Protein AF-0000000080310768 (afdb_homodimer)

Solvent-accessible surface area (backbone atoms only — not comparable to full-atom values): 22184 Å² total; per-residue (Å²): 121,73,34,35,31,30,37,60,48,69,46,91,65,67,41,72,59,70,57,50,34,38,58,39,39,21,48,32,41,64,56,68,51,76,69,44,77,47,68,39,46,81,70,49,26,74,32,69,78,40,30,72,53,21,59,79,42,64,62,22,33,41,34,46,76,93,38,66,37,29,44,45,69,32,48,39,49,53,52,32,74,76,36,76,70,31,47,57,84,53,66,63,57,27,53,43,32,49,19,36,34,42,38,24,50,61,59,54,29,51,42,47,53,50,40,52,44,44,60,73,74,26,58,88,41,93,43,29,79,71,45,49,61,58,39,49,48,52,36,49,51,49,50,52,33,49,42,63,65,34,56,88,50,84,36,81,74,67,66,76,28,48,16,46,55,45,33,36,57,47,57,57,68,33,63,86,73,51,61,45,69,79,36,60,63,50,41,50,41,37,50,56,50,55,64,35,65,30,38,44,52,22,43,50,56,53,30,59,57,43,72,104,123,72,33,35,31,31,37,60,49,67,45,92,68,67,41,72,59,71,56,50,33,38,58,40,38,21,49,32,40,64,58,68,50,76,69,46,75,47,68,38,46,80,71,48,27,74,32,69,77,40,30,74,53,20,59,79,41,62,63,21,34,40,35,46,76,94,40,66,37,29,45,45,68,33,47,38,49,53,50,32,73,74,36,77,72,32,48,55,86,54,66,63,57,27,52,44,33,48,20,36,35,41,37,23,51,61,58,55,28,51,41,47,53,51,39,51,44,44,61,72,74,28,57,87,41,93,43,30,78,70,46,48,59,57,38,48,48,51,35,50,52,49,50,52,33,50,41,63,65,34,54,87,49,84,35,82,74,68,66,75,28,47,15,44,54,43,34,36,58,48,57,55,68,34,60,87,73,50,62,45,68,80,36,59,62,51,42,50,42,37,49,56,51,56,63,34,66,30,35,45,52,23,43,50,57,52,30,59,56,42,72,104

Radius of gyration: 20.52 Å; Cα contacts (8 Å, |Δi|>4): 661; chains: 2; bounding box: 50×55×53 Å

InterPro domains:
  IPR004045 Glutathione S-transferase, N-terminal [PF02798] (20-81)
  IPR004045 Glutathione S-transferase, N-terminal [PS50404] (8-87)
  IPR010987 Glutathione S-transferase, C-terminal-like [PS50405] (90-212)
  IPR036249 Thioredoxin-like superfamily [SSF52833] (22-88)
  IPR036282 Glutathione S-transferase, C-terminal domain superfamily [SSF47616] (84-204)
  IPR040079 Glutathione transferase family [SFLDS00019] (20-196)

Secondary structure (DSSP, 8-state):
--EEEEEESS-TTSSSS-STHHHHHHHHHHTT--EEEEEE-TTGGGSHHHHTT-TTS-S-EEEETTEEEESHHHHHHHHHHHSTTSS-SSHHHHHHHHHHHHHIIIIIHHHHHHHHHHHHHSTTSTTHHHHHHHHHHHHHHHHHHHHHHHTT-SSSSSS--HHHHHHHHHHHTTGGGSGGGG-HHHHHHHHHHHHSHHHHHHHHHHHHHH--/--EEEEEESS-TTSSSS-STHHHHHHHHHHTT--EEEEEE-TTGGGSHHHHTT-TTS-S-EEEETTEEEESHHHHHHHHHHHSTTSS-SSHHHHHHHHHHHHHIIIIIHHHHHHHHHHHHHSTTSTTHHHHHHHHHHHHHHHHHHHHHHHTT-SSSSSS--HHHHHHHHHHHTTGGGSGGGG-HHHHHHHHHHHHSHHHHHHHHHHHHHH--

Structure (mmCIF, N/CA/C/O backbone):
data_AF-0000000080310768-model_v1
#
loop_
_entity.id
_entity.type
_entity.pdbx_description
1 polymer 'Glutathione S-transferase'
#
loop_
_atom_site.group_PDB
_atom_site.id
_atom_site.type_symbol
_atom_site.label_atom_id
_atom_site.label_alt_id
_atom_site.label_comp_id
_atom_site.label_asym_id
_atom_site.label_entity_id
_atom_site.label_seq_id
_atom_site.pdbx_PDB_ins_code
_atom_site.Cartn_x
_atom_site.Cartn_y
_atom_site.Cartn_z
_atom_site.occupancy
_atom_site.B_iso_or_equiv
_atom_site.auth_seq_id
_atom_site.auth_comp_id
_atom_site.auth_asym_id
_atom_site.auth_atom_id
_atom_site.pdbx_PDB_model_num
ATOM 1 N N . MET A 1 1 ? 7.996 -9.844 -27.219 1 84.38 1 MET A N 1
ATOM 2 C CA . MET A 1 1 ? 7.66 -8.43 -27.125 1 84.38 1 MET A CA 1
ATOM 3 C C . MET A 1 1 ? 8.43 -7.762 -25.984 1 84.38 1 MET A C 1
ATOM 5 O O . MET A 1 1 ? 8.688 -8.391 -24.953 1 84.38 1 MET A O 1
ATOM 9 N N . THR A 1 2 ? 8.914 -6.438 -26.203 1 94.56 2 THR A N 1
ATOM 10 C CA . THR A 1 2 ? 9.82 -5.77 -25.281 1 94.56 2 THR A CA 1
ATOM 11 C C . THR A 1 2 ? 9.047 -5.102 -24.156 1 94.56 2 THR A C 1
ATOM 13 O O . THR A 1 2 ? 7.992 -4.504 -24.391 1 94.56 2 THR A O 1
ATOM 16 N N . ILE A 1 3 ? 9.477 -5.27 -22.938 1 98.62 3 ILE A N 1
ATOM 17 C CA . ILE A 1 3 ? 8.922 -4.586 -21.781 1 98.62 3 ILE A CA 1
ATOM 18 C C . ILE A 1 3 ? 9.141 -3.082 -21.906 1 98.62 3 ILE A C 1
ATOM 20 O O . ILE A 1 3 ? 10.234 -2.635 -22.266 1 98.62 3 ILE A O 1
ATOM 24 N N . THR A 1 4 ? 8.07 -2.287 -21.672 1 98.88 4 THR A N 1
ATOM 25 C CA . THR A 1 4 ? 8.172 -0.832 -21.641 1 98.88 4 THR A CA 1
ATOM 26 C C . THR A 1 4 ? 7.668 -0.283 -20.312 1 98.88 4 THR A C 1
ATOM 28 O O . THR A 1 4 ? 6.59 -0.66 -19.844 1 98.88 4 THR A O 1
ATOM 31 N N . ILE A 1 5 ? 8.445 0.572 -19.688 1 98.88 5 ILE A N 1
ATOM 32 C CA . ILE A 1 5 ? 8.016 1.248 -18.469 1 98.88 5 ILE A CA 1
ATOM 33 C C . ILE A 1 5 ? 7.984 2.758 -18.703 1 98.88 5 ILE A C 1
ATOM 35 O O . ILE A 1 5 ? 8.656 3.268 -19.594 1 98.88 5 ILE A O 1
ATOM 39 N N . THR A 1 6 ? 7.164 3.459 -17.953 1 98.81 6 THR A N 1
ATOM 40 C CA . THR A 1 6 ? 7.16 4.914 -18.062 1 98.81 6 THR A CA 1
ATOM 41 C C . THR A 1 6 ? 8.016 5.543 -16.969 1 98.81 6 THR A C 1
ATOM 43 O O . THR A 1 6 ? 8.125 4.992 -15.867 1 98.81 6 THR A O 1
ATOM 46 N N . ALA A 1 7 ? 8.594 6.629 -17.234 1 98.31 7 ALA A N 1
ATOM 47 C CA . ALA A 1 7 ? 9.383 7.453 -16.328 1 98.31 7 ALA A CA 1
ATOM 48 C C . ALA A 1 7 ? 9.219 8.938 -16.641 1 98.31 7 ALA A C 1
ATOM 50 O O . ALA A 1 7 ? 8.742 9.297 -17.734 1 98.31 7 ALA A O 1
ATOM 51 N N . PHE A 1 8 ? 9.578 9.75 -15.734 1 97.69 8 PHE A N 1
ATOM 52 C CA . PHE A 1 8 ? 9.531 11.188 -15.961 1 97.69 8 PHE A CA 1
ATOM 53 C C . PHE A 1 8 ? 10.516 11.594 -17.047 1 97.69 8 PHE A C 1
ATOM 55 O O . PHE A 1 8 ? 11.656 11.117 -17.062 1 97.69 8 PHE A O 1
ATOM 62 N N . GLU A 1 9 ? 9.992 12.477 -17.891 1 96.06 9 GLU A N 1
ATOM 63 C CA . GLU A 1 9 ? 10.914 13.156 -18.781 1 96.06 9 GLU A CA 1
ATOM 64 C C . GLU A 1 9 ? 11.898 14.023 -18.016 1 96.06 9 GLU A C 1
ATOM 66 O O . GLU A 1 9 ? 13.086 14.086 -18.344 1 96.06 9 GLU A O 1
ATOM 71 N N . ARG A 1 10 ? 11.438 14.695 -17.078 1 93.56 10 ARG A N 1
ATOM 72 C CA . ARG A 1 10 ? 12.195 15.469 -16.094 1 93.56 10 ARG A CA 1
ATOM 73 C C . ARG A 1 10 ? 11.75 15.133 -14.672 1 93.56 10 ARG A C 1
ATOM 75 O O . ARG A 1 10 ? 10.703 15.602 -14.219 1 93.56 10 ARG A O 1
ATOM 82 N N . SER A 1 11 ? 12.586 14.461 -13.969 1 94.19 11 SER A N 1
ATOM 83 C CA . SER A 1 11 ? 12.211 13.992 -12.641 1 94.19 11 SER A CA 1
ATOM 84 C C . SER A 1 11 ? 12.188 15.141 -11.633 1 94.19 11 SER A C 1
ATOM 86 O O . SER A 1 11 ? 13.117 15.945 -11.578 1 94.19 11 SER A O 1
ATOM 88 N N . PRO A 1 12 ? 11.164 15.156 -10.844 1 90.56 12 PRO A N 1
ATOM 89 C CA . PRO A 1 12 ? 11.102 16.219 -9.836 1 90.56 12 PRO A CA 1
ATOM 90 C C . PRO A 1 12 ? 12.203 16.094 -8.781 1 90.56 12 PRO A C 1
ATOM 92 O O . PRO A 1 12 ? 12.484 17.047 -8.062 1 90.56 12 PRO A O 1
ATOM 95 N N . ASP A 1 13 ? 12.789 14.938 -8.633 1 90.69 13 ASP A N 1
ATOM 96 C CA . ASP A 1 13 ? 13.836 14.75 -7.633 1 90.69 13 ASP A CA 1
ATOM 97 C C . ASP A 1 13 ? 15.211 15.07 -8.211 1 90.69 13 ASP A C 1
ATOM 99 O O . ASP A 1 13 ? 16.234 14.898 -7.535 1 90.69 13 ASP A O 1
ATOM 103 N N . GLY A 1 14 ? 15.328 15.484 -9.477 1 90.31 14 GLY A N 1
ATOM 104 C CA . GLY A 1 14 ? 16.578 15.875 -10.109 1 90.31 14 GLY A CA 1
ATOM 105 C C . GLY A 1 14 ? 17.5 14.703 -10.398 1 90.31 14 GLY A C 1
ATOM 106 O O . GLY A 1 14 ? 18.719 14.859 -10.43 1 90.31 14 GLY A O 1
ATOM 107 N N . GLY A 1 15 ? 16.906 13.555 -10.492 1 91.5 15 GLY A N 1
ATOM 108 C CA . GLY A 1 15 ? 17.703 12.375 -10.828 1 91.5 15 GLY A CA 1
ATOM 109 C C . GLY A 1 15 ? 18.344 11.719 -9.617 1 91.5 15 GLY A C 1
ATOM 110 O O . GLY A 1 15 ? 19.375 11.07 -9.734 1 91.5 15 GLY A O 1
ATOM 111 N N . LYS A 1 16 ? 17.75 11.898 -8.5 1 93.25 16 LYS A N 1
ATOM 112 C CA . LYS A 1 16 ? 18.312 11.344 -7.27 1 93.25 16 LYS A CA 1
ATOM 113 C C . LYS A 1 16 ? 17.828 9.914 -7.043 1 93.25 16 LYS A C 1
ATOM 115 O O . LYS A 1 16 ? 18.125 9.312 -6.004 1 93.25 16 LYS A O 1
ATOM 120 N N . GLY A 1 17 ? 17.109 9.398 -7.996 1 94.12 17 GLY A N 1
ATOM 121 C CA . GLY A 1 17 ? 16.719 7.996 -7.965 1 94.12 17 GLY A CA 1
ATOM 122 C C . GLY A 1 17 ? 15.5 7.73 -7.102 1 94.12 17 GLY A C 1
ATOM 123 O O . GLY A 1 17 ? 15.258 6.594 -6.691 1 94.12 17 GLY A O 1
ATOM 124 N N . LEU A 1 18 ? 14.727 8.766 -6.793 1 95.5 18 LEU A N 1
ATOM 125 C CA . LEU A 1 18 ? 13.617 8.609 -5.859 1 95.5 18 LEU A CA 1
ATOM 126 C C . LEU A 1 18 ? 12.297 8.43 -6.605 1 95.5 18 LEU A C 1
ATOM 128 O O . LEU A 1 18 ? 11.281 8.078 -6.004 1 95.5 18 LEU A O 1
ATOM 132 N N . ALA A 1 19 ? 12.328 8.719 -7.945 1 96.56 19 ALA A N 1
ATOM 133 C CA . ALA A 1 19 ? 11.141 8.43 -8.734 1 96.56 19 ALA A CA 1
ATOM 134 C C . ALA A 1 19 ? 10.82 6.938 -8.719 1 96.56 19 ALA A C 1
ATOM 136 O O . ALA A 1 19 ? 11.727 6.102 -8.703 1 96.56 19 ALA A O 1
ATOM 137 N N . ARG A 1 20 ? 9.578 6.578 -8.781 1 97.75 20 ARG A N 1
ATOM 138 C CA . ARG A 1 20 ? 9.141 5.219 -8.469 1 97.75 20 ARG A CA 1
ATOM 139 C C . ARG A 1 20 ? 9.422 4.273 -9.633 1 97.75 20 ARG A C 1
ATOM 141 O O . ARG A 1 20 ? 9.352 3.053 -9.477 1 97.75 20 ARG A O 1
ATOM 148 N N . ASP A 1 21 ? 9.773 4.797 -10.797 1 98.25 21 ASP A N 1
ATOM 149 C CA . ASP A 1 21 ? 10.219 3.922 -11.875 1 98.25 21 ASP A CA 1
ATOM 150 C C . ASP A 1 21 ? 11.539 3.242 -11.523 1 98.25 21 ASP A C 1
ATOM 152 O O . ASP A 1 21 ? 11.867 2.186 -12.062 1 98.25 21 ASP A O 1
ATOM 156 N N . THR A 1 22 ? 12.328 3.865 -10.609 1 98.38 22 THR A N 1
ATOM 157 C CA . THR A 1 22 ? 13.625 3.307 -10.234 1 98.38 22 THR A CA 1
ATOM 158 C C . THR A 1 22 ? 13.453 1.943 -9.57 1 98.38 22 THR A C 1
ATOM 160 O O . THR A 1 22 ? 14.273 1.045 -9.766 1 98.38 22 THR A O 1
ATOM 163 N N . ARG A 1 23 ? 12.391 1.755 -8.781 1 98.5 23 ARG A N 1
ATOM 164 C CA . ARG A 1 23 ? 12.102 0.472 -8.148 1 98.5 23 ARG A CA 1
ATOM 165 C C . ARG A 1 23 ? 11.836 -0.608 -9.188 1 98.5 23 ARG A C 1
ATOM 167 O O . ARG A 1 23 ? 12.242 -1.758 -9.016 1 98.5 23 ARG A O 1
ATOM 174 N N . VAL A 1 24 ? 11.117 -0.218 -10.234 1 98.88 24 VAL A N 1
ATOM 175 C CA . VAL A 1 24 ? 10.766 -1.155 -11.297 1 98.88 24 VAL A CA 1
ATOM 176 C C . VAL A 1 24 ? 12.008 -1.489 -12.117 1 98.88 24 VAL A C 1
ATOM 178 O O . VAL A 1 24 ? 12.258 -2.654 -12.445 1 98.88 24 VAL A O 1
ATOM 181 N N . ARG A 1 25 ? 12.852 -0.453 -12.398 1 98.81 25 ARG A N 1
ATOM 182 C CA . ARG A 1 25 ? 14.125 -0.69 -13.062 1 98.81 25 ARG A CA 1
ATOM 183 C C . ARG A 1 25 ? 14.992 -1.661 -12.266 1 98.81 25 ARG A C 1
ATOM 185 O O . ARG A 1 25 ? 15.57 -2.59 -12.828 1 98.81 25 ARG A O 1
ATOM 192 N N . TRP A 1 26 ? 15.047 -1.405 -10.984 1 98.94 26 TRP A N 1
ATOM 193 C CA . TRP A 1 26 ? 15.844 -2.246 -10.102 1 98.94 26 TRP A CA 1
ATOM 194 C C . TRP A 1 26 ? 15.406 -3.703 -10.188 1 98.94 26 TRP A C 1
ATOM 196 O O . TRP A 1 26 ? 16.234 -4.602 -10.352 1 98.94 26 TRP A O 1
ATOM 206 N N . ALA A 1 27 ? 14.078 -3.979 -10.133 1 98.94 27 ALA A N 1
ATOM 207 C CA . ALA A 1 27 ? 13.547 -5.336 -10.242 1 98.94 27 ALA A CA 1
ATOM 208 C C . ALA A 1 27 ? 13.922 -5.965 -11.586 1 98.94 27 ALA A C 1
ATOM 210 O O . ALA A 1 27 ? 14.344 -7.125 -11.633 1 98.94 27 ALA A O 1
ATOM 211 N N . LEU A 1 28 ? 13.773 -5.18 -12.648 1 98.94 28 LEU A N 1
ATOM 212 C CA . LEU A 1 28 ? 14.094 -5.68 -13.984 1 98.94 28 LEU A CA 1
ATOM 213 C C . LEU A 1 28 ? 15.578 -6.016 -14.094 1 98.94 28 LEU A C 1
ATOM 215 O O . LEU A 1 28 ? 15.945 -7.031 -14.695 1 98.94 28 LEU A O 1
ATOM 219 N N . GLU A 1 29 ? 16.422 -5.168 -13.5 1 98.88 29 GLU A N 1
ATOM 220 C CA . GLU A 1 29 ? 17.859 -5.406 -13.508 1 98.88 29 GLU A CA 1
ATOM 221 C C . GLU A 1 29 ? 18.219 -6.648 -12.695 1 98.88 29 GLU A C 1
ATOM 223 O O . GLU A 1 29 ? 19.125 -7.398 -13.07 1 98.88 29 GLU A O 1
ATOM 228 N N . GLU A 1 30 ? 17.562 -6.852 -11.57 1 98.88 30 GLU A N 1
ATOM 229 C C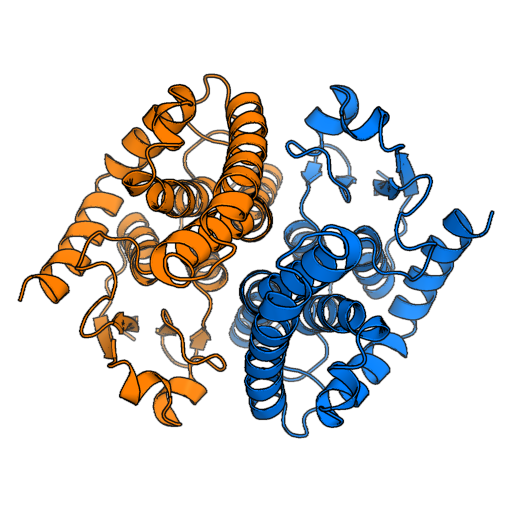A . GLU A 1 30 ? 17.812 -8.031 -10.75 1 98.88 30 GLU A CA 1
ATOM 230 C C . GLU A 1 30 ? 17.578 -9.312 -11.531 1 98.88 30 GLU A C 1
ATOM 23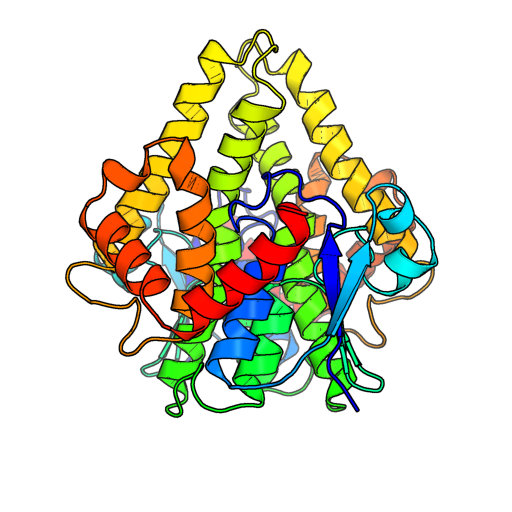2 O O . GLU A 1 30 ? 18.297 -10.305 -11.352 1 98.88 30 GLU A O 1
ATOM 237 N N . VAL A 1 31 ? 16.562 -9.281 -12.391 1 98.56 31 VAL A N 1
ATOM 238 C CA . VAL A 1 31 ? 16.203 -10.508 -13.094 1 98.56 31 VAL A CA 1
ATOM 239 C C . VAL A 1 31 ? 16.734 -10.461 -14.523 1 98.56 31 VAL A C 1
ATOM 241 O O . VAL A 1 31 ? 16.406 -11.32 -15.344 1 98.56 31 VAL A O 1
ATOM 244 N N . GLN A 1 32 ? 17.453 -9.477 -14.922 1 98.06 32 GLN A N 1
ATOM 245 C CA . GLN A 1 32 ? 18.188 -9.328 -16.172 1 98.06 32 GLN A CA 1
ATOM 246 C C . GLN A 1 32 ? 17.234 -9.305 -17.359 1 98.06 32 GLN A C 1
ATOM 248 O O . GLN A 1 32 ? 17.469 -9.992 -18.359 1 98.06 32 GLN A O 1
ATOM 253 N N . LEU A 1 33 ? 16.234 -8.562 -17.266 1 98.19 33 LEU A N 1
ATOM 254 C CA . LEU A 1 33 ? 15.297 -8.367 -18.375 1 98.19 33 LEU A CA 1
ATOM 255 C C . LEU A 1 33 ? 15.508 -7.008 -19.016 1 98.19 33 LEU A C 1
ATOM 257 O O . LEU A 1 33 ? 15.555 -5.984 -18.328 1 98.19 33 LEU A O 1
ATOM 261 N N . PRO A 1 34 ? 15.68 -7.031 -20.328 1 98.06 34 PRO A N 1
ATOM 262 C CA . PRO A 1 34 ? 15.758 -5.742 -21.016 1 98.06 34 PRO A CA 1
ATOM 263 C C . PRO A 1 34 ? 14.43 -5 -21.031 1 98.06 34 PRO A C 1
ATOM 265 O O . PRO A 1 34 ? 13.367 -5.625 -20.938 1 98.06 34 PRO A O 1
ATOM 268 N N . TYR A 1 35 ? 14.523 -3.709 -21.078 1 98.69 35 TYR A N 1
ATOM 269 C CA . TYR A 1 35 ? 13.328 -2.879 -21.109 1 98.69 35 TYR A CA 1
ATOM 270 C C . TYR A 1 35 ? 13.594 -1.559 -21.828 1 98.69 35 TYR A C 1
ATOM 272 O O . TYR A 1 35 ? 14.734 -1.116 -21.922 1 98.69 35 TYR A O 1
ATOM 280 N N . GLU A 1 36 ? 12.523 -1.026 -22.297 1 98.31 36 GLU A N 1
ATOM 281 C CA . GLU A 1 36 ? 12.516 0.323 -22.859 1 98.31 36 GLU A CA 1
ATOM 282 C C . GLU A 1 36 ? 11.805 1.301 -21.922 1 98.31 36 GLU A C 1
ATOM 284 O O . GLU A 1 36 ? 11 0.891 -21.094 1 98.31 36 GLU A O 1
ATOM 289 N N . VAL A 1 37 ? 12.156 2.572 -22.141 1 98.44 37 VAL A N 1
ATOM 290 C CA . VAL A 1 37 ? 11.578 3.605 -21.281 1 98.44 37 VAL A CA 1
ATOM 291 C C . VAL A 1 37 ? 10.812 4.613 -22.125 1 98.44 37 VAL A C 1
ATOM 293 O O . VAL A 1 37 ? 11.344 5.156 -23.094 1 98.44 37 VAL A O 1
ATOM 296 N N . ARG A 1 38 ? 9.594 4.742 -21.891 1 98.5 38 ARG A N 1
ATOM 297 C CA . ARG A 1 38 ? 8.781 5.828 -22.422 1 98.5 38 ARG A CA 1
ATOM 298 C C . ARG A 1 38 ? 8.773 7.023 -21.469 1 98.5 38 ARG A C 1
ATOM 300 O O . ARG A 1 38 ? 8.227 6.941 -20.375 1 98.5 38 ARG A O 1
ATOM 307 N N . LEU A 1 39 ? 9.352 8.094 -21.844 1 98.19 39 LEU A N 1
ATOM 308 C CA . LEU A 1 39 ? 9.398 9.297 -21.031 1 98.19 39 LEU A CA 1
ATOM 309 C C . LEU A 1 39 ? 8.109 10.094 -21.156 1 98.19 39 LEU A C 1
ATOM 311 O O . LEU A 1 39 ? 7.574 10.25 -22.266 1 98.19 39 LEU A O 1
ATOM 315 N N . VAL A 1 40 ? 7.594 10.531 -20.016 1 98.31 40 VAL A N 1
ATOM 316 C CA . VAL A 1 40 ? 6.355 11.305 -20.031 1 98.31 40 VAL A CA 1
ATOM 317 C C . VAL A 1 40 ? 6.559 12.617 -19.281 1 98.31 40 VAL A C 1
ATOM 319 O O . VAL A 1 40 ? 7.227 12.648 -18.234 1 98.31 40 VAL A O 1
ATOM 322 N N . SER A 1 41 ? 6.008 13.758 -19.844 1 97.62 41 SER A N 1
ATOM 323 C CA . SER A 1 41 ? 5.992 15.047 -19.141 1 97.62 41 SER A CA 1
ATOM 324 C C . SER A 1 41 ? 4.844 15.117 -18.141 1 97.62 41 SER A C 1
ATOM 326 O O . SER A 1 41 ? 3.924 14.297 -18.188 1 97.62 41 SER A O 1
ATOM 328 N N . PHE A 1 42 ? 4.957 16.078 -17.281 1 96.44 42 PHE A N 1
ATOM 329 C CA . PHE A 1 42 ? 3.869 16.297 -16.344 1 96.44 42 PHE A CA 1
ATOM 330 C C . PHE A 1 42 ? 2.557 16.547 -17.062 1 96.44 42 PHE A C 1
ATOM 332 O O . PHE A 1 42 ? 1.499 16.094 -16.641 1 96.44 42 PHE A O 1
ATOM 339 N N . ALA A 1 43 ? 2.613 17.266 -18.172 1 97.44 43 ALA A N 1
ATOM 340 C CA . ALA A 1 43 ? 1.428 17.547 -18.984 1 97.44 43 ALA A CA 1
ATOM 341 C C . ALA A 1 43 ? 0.881 16.25 -19.609 1 97.44 43 ALA A C 1
ATOM 343 O O . ALA A 1 43 ? -0.326 16.016 -19.562 1 97.44 43 ALA A O 1
ATOM 344 N N . ALA A 1 44 ? 1.733 15.43 -20.109 1 97.88 44 ALA A N 1
ATOM 345 C CA . ALA A 1 44 ? 1.343 14.195 -20.781 1 97.88 44 ALA A CA 1
ATOM 346 C C . ALA A 1 44 ? 0.707 13.211 -19.797 1 97.88 44 ALA A C 1
ATOM 348 O O . ALA A 1 44 ? -0.17 12.43 -20.172 1 97.88 44 ALA A O 1
ATOM 349 N N . MET A 1 45 ? 1.068 13.344 -18.578 1 97.31 45 MET A N 1
ATOM 350 C CA . MET A 1 45 ? 0.573 12.43 -17.547 1 97.31 45 MET A CA 1
ATOM 351 C C . MET A 1 45 ? -0.909 12.672 -17.281 1 97.31 45 MET A C 1
ATOM 353 O O . MET A 1 45 ? -1.596 11.797 -16.75 1 97.31 45 MET A O 1
ATOM 357 N N . LYS A 1 46 ? -1.357 13.797 -17.672 1 97.12 46 LYS A N 1
ATOM 358 C CA . LYS A 1 46 ? -2.75 14.156 -17.422 1 97.12 46 LYS A CA 1
ATOM 359 C C . LYS A 1 46 ? -3.617 13.867 -18.641 1 97.12 46 LYS A C 1
ATOM 361 O O . LYS A 1 46 ? -4.84 14.023 -18.594 1 97.12 46 LYS A O 1
ATOM 366 N N . GLU A 1 47 ? -3.002 13.461 -19.734 1 98.06 47 GLU A N 1
ATOM 367 C CA . GLU A 1 47 ? -3.713 13.219 -20.984 1 98.06 47 GLU A CA 1
ATOM 368 C C . GLU A 1 47 ? -4.273 11.805 -21.047 1 98.06 47 GLU A C 1
ATOM 370 O O . GLU A 1 47 ? -3.787 10.906 -20.344 1 98.06 47 GLU A O 1
ATOM 375 N N . ALA A 1 48 ? -5.242 11.609 -21.922 1 97.69 48 ALA A N 1
ATOM 376 C CA . ALA A 1 48 ? -6.008 10.367 -22.016 1 97.69 48 ALA A CA 1
ATOM 377 C C . ALA A 1 48 ? -5.098 9.18 -22.297 1 97.69 48 ALA A C 1
ATOM 379 O O . ALA A 1 48 ? -5.305 8.086 -21.75 1 97.69 48 ALA A O 1
ATOM 380 N N . ALA A 1 49 ? -4.125 9.414 -23.094 1 97.94 49 ALA A N 1
ATOM 381 C CA . ALA A 1 49 ? -3.252 8.312 -23.5 1 97.94 49 ALA A CA 1
ATOM 382 C C . ALA A 1 49 ? -2.529 7.723 -22.297 1 97.94 49 ALA A C 1
ATOM 384 O O . ALA A 1 49 ? -2.428 6.5 -22.156 1 97.94 49 ALA A O 1
ATOM 385 N N . HIS A 1 50 ? -2.002 8.617 -21.391 1 98.56 50 HIS A N 1
ATOM 386 C CA . HIS A 1 50 ? -1.307 8.117 -20.203 1 98.56 50 HIS A CA 1
ATOM 387 C C . HIS A 1 50 ? -2.293 7.629 -19.156 1 98.56 50 HIS A C 1
ATOM 389 O O . HIS A 1 50 ? -2.049 6.613 -18.5 1 98.56 50 HIS A O 1
ATOM 395 N N . LEU A 1 51 ? -3.424 8.305 -19.047 1 98.25 51 LEU A N 1
ATOM 396 C CA . LEU A 1 51 ? -4.43 7.945 -18.062 1 98.25 51 LEU A CA 1
ATOM 397 C C . LEU A 1 51 ? -5.027 6.578 -18.359 1 98.25 51 LEU A C 1
ATOM 399 O O . LEU A 1 51 ? -5.488 5.879 -17.469 1 98.25 51 LEU A O 1
ATOM 403 N N . ALA A 1 52 ? -4.949 6.133 -19.609 1 97.44 52 ALA A N 1
ATOM 404 C CA . ALA A 1 52 ? -5.41 4.801 -19.984 1 97.44 52 ALA A CA 1
ATOM 405 C C . ALA A 1 52 ? -4.492 3.719 -19.422 1 97.44 52 ALA A C 1
ATOM 407 O O . ALA A 1 52 ? -4.926 2.592 -19.188 1 97.44 52 ALA A O 1
ATOM 408 N N . ARG A 1 53 ? -3.225 4.023 -19.188 1 98.06 53 ARG A N 1
ATOM 409 C CA . ARG A 1 53 ? -2.246 3.086 -18.641 1 98.06 53 ARG A CA 1
ATOM 410 C C . ARG A 1 53 ? -2.164 3.193 -17.125 1 98.06 53 ARG A C 1
ATOM 412 O O . ARG A 1 53 ? -2.008 2.184 -16.438 1 98.06 53 ARG A O 1
ATOM 419 N N . HIS A 1 54 ? -2.297 4.449 -16.641 1 98.62 54 HIS A N 1
ATOM 420 C CA . HIS A 1 54 ? -2.244 4.762 -15.219 1 98.62 54 HIS A CA 1
ATOM 421 C C . HIS A 1 54 ? -3.396 5.676 -14.812 1 98.62 54 HIS A C 1
ATOM 423 O O . HIS A 1 54 ? -3.279 6.898 -14.891 1 98.62 54 HIS A O 1
ATOM 429 N N . PRO A 1 55 ? -4.398 5.125 -14.266 1 98.5 55 PRO A N 1
ATOM 430 C CA . PRO A 1 55 ? -5.633 5.879 -14.047 1 98.5 55 PRO A CA 1
ATOM 431 C C . PRO A 1 55 ? -5.438 7.066 -13.102 1 98.5 55 PRO A C 1
ATOM 433 O O . PRO A 1 55 ? -6.273 7.973 -13.07 1 98.5 55 PRO A O 1
ATOM 436 N N . PHE A 1 56 ? -4.34 7.129 -12.375 1 98.69 56 PHE A N 1
ATOM 437 C CA . PHE A 1 56 ? -4.117 8.203 -11.406 1 98.69 56 PHE A CA 1
ATOM 438 C C . PHE A 1 56 ? -3.062 9.18 -11.914 1 98.69 56 PHE A C 1
ATOM 440 O O . PHE A 1 56 ? -2.578 10.023 -11.164 1 98.69 56 PHE A O 1
ATOM 447 N N . GLY A 1 57 ? -2.645 9.023 -13.203 1 98.38 57 GLY A N 1
ATOM 448 C CA . GLY A 1 57 ? -1.74 9.969 -13.844 1 98.38 57 GLY A CA 1
ATOM 449 C C . GLY A 1 57 ? -0.357 9.984 -13.219 1 98.38 57 GLY A C 1
ATOM 450 O O . GLY A 1 57 ? 0.255 11.047 -13.078 1 98.38 57 GLY A O 1
ATOM 451 N N . GLN A 1 58 ? 0.091 8.805 -12.836 1 98.19 58 GLN A N 1
ATOM 452 C CA . GLN A 1 58 ? 1.409 8.68 -12.219 1 98.19 58 GLN A CA 1
ATOM 453 C C . GLN A 1 58 ? 2.32 7.773 -13.047 1 98.19 58 GLN A C 1
ATOM 455 O O . GLN A 1 58 ? 1.975 7.395 -14.172 1 98.19 58 GLN A O 1
ATOM 460 N N . ILE A 1 59 ? 3.494 7.676 -12.734 1 98.38 59 ILE A N 1
ATOM 461 C CA . ILE A 1 59 ? 4.434 6.66 -13.188 1 98.38 59 ILE A CA 1
ATOM 462 C C . ILE A 1 59 ? 4.875 5.793 -12.016 1 98.38 59 ILE A C 1
ATOM 464 O O . ILE A 1 59 ? 4.746 6.195 -10.852 1 98.38 59 ILE A O 1
ATOM 468 N N . PRO A 1 60 ? 5.32 4.551 -12.227 1 98.69 60 PRO A N 1
ATOM 469 C CA . PRO A 1 60 ? 5.582 3.883 -13.5 1 98.69 60 PRO A CA 1
ATOM 470 C C . PRO A 1 60 ? 4.363 3.127 -14.031 1 98.69 60 PRO A C 1
ATOM 472 O O . PRO A 1 60 ? 3.41 2.885 -13.289 1 98.69 60 PRO A O 1
ATOM 475 N N . THR A 1 61 ? 4.305 2.924 -15.266 1 98.88 61 THR A N 1
ATOM 476 C CA . THR A 1 61 ? 3.51 1.876 -15.898 1 98.88 61 THR A CA 1
ATOM 477 C C . THR A 1 61 ? 4.406 0.773 -16.453 1 98.88 61 THR A C 1
ATOM 479 O O . THR A 1 61 ? 5.621 0.952 -16.562 1 98.88 61 THR A O 1
ATOM 482 N N . TYR A 1 62 ? 3.906 -0.351 -16.688 1 98.94 62 TYR A N 1
ATOM 483 C CA . TYR A 1 62 ? 4.559 -1.526 -17.266 1 98.94 62 TYR A CA 1
ATOM 484 C C . TYR A 1 62 ? 3.709 -2.143 -18.359 1 98.94 62 TYR A C 1
ATOM 486 O O . TYR A 1 62 ? 2.537 -2.461 -18.141 1 98.94 62 TYR A O 1
ATOM 494 N N . GLU A 1 63 ? 4.262 -2.26 -19.531 1 98.81 63 GLU A N 1
ATOM 495 C CA . GLU A 1 63 ? 3.6 -2.9 -20.656 1 98.81 63 GLU A CA 1
ATOM 496 C C . GLU A 1 63 ? 4.445 -4.043 -21.219 1 98.81 63 GLU A C 1
ATOM 498 O O . GLU A 1 63 ? 5.645 -3.877 -21.438 1 98.81 63 GLU A O 1
ATOM 503 N N . HIS A 1 64 ? 3.879 -5.133 -21.406 1 98.56 64 HIS A N 1
ATOM 504 C CA . HIS A 1 64 ? 4.461 -6.293 -22.078 1 98.56 64 HIS A CA 1
ATOM 505 C C . HIS A 1 64 ? 3.41 -7.062 -22.859 1 98.56 64 HIS A C 1
ATOM 507 O O . HIS A 1 64 ? 2.562 -7.742 -22.281 1 98.56 64 HIS A O 1
ATOM 513 N N . GLY A 1 65 ? 3.41 -6.977 -24.125 1 96.81 65 GLY A N 1
ATOM 514 C CA . GLY A 1 65 ? 2.314 -7.504 -24.922 1 96.81 65 GLY A CA 1
ATOM 515 C C . GLY A 1 65 ? 0.989 -6.824 -24.641 1 96.81 65 GLY A C 1
ATOM 516 O O . GLY A 1 65 ? 0.891 -5.594 -24.688 1 96.81 65 GLY A O 1
ATOM 517 N N . ASP A 1 66 ? 0.006 -7.637 -24.25 1 96.75 66 ASP A N 1
ATOM 518 C CA . ASP A 1 66 ? -1.33 -7.098 -24 1 96.75 66 ASP A CA 1
ATOM 519 C C . ASP A 1 66 ? -1.536 -6.785 -22.531 1 96.75 66 ASP A C 1
ATOM 521 O O . ASP A 1 66 ? -2.646 -6.457 -22.109 1 96.75 66 ASP A O 1
ATOM 525 N N . LEU A 1 67 ? -0.445 -6.883 -21.812 1 98.44 67 LEU A N 1
ATOM 526 C CA . LEU A 1 67 ? -0.552 -6.602 -20.391 1 98.44 67 LEU A CA 1
ATOM 527 C C . LEU A 1 67 ? -0.09 -5.184 -20.078 1 98.44 67 LEU A C 1
ATOM 529 O O . LEU A 1 67 ? 0.999 -4.777 -20.484 1 98.44 67 LEU A O 1
ATOM 533 N N . THR A 1 68 ? -0.9 -4.422 -19.438 1 98.75 68 THR A N 1
ATOM 534 C CA . THR A 1 68 ? -0.557 -3.111 -18.891 1 98.75 68 THR A CA 1
ATOM 535 C C . THR A 1 68 ? -0.82 -3.057 -17.391 1 98.75 68 THR A C 1
ATOM 537 O O . THR A 1 68 ? -1.908 -3.408 -16.938 1 98.75 68 THR A O 1
ATOM 540 N N . LEU A 1 69 ? 0.2 -2.75 -16.672 1 98.88 69 LEU A N 1
ATOM 541 C CA . LEU A 1 69 ? 0.094 -2.584 -15.219 1 98.88 69 LEU A CA 1
ATOM 542 C C . LEU A 1 69 ? 0.522 -1.183 -14.797 1 98.88 69 LEU A C 1
ATOM 544 O O . LEU A 1 69 ? 1.2 -0.484 -15.555 1 98.88 69 LEU A O 1
ATOM 548 N N . PHE A 1 70 ? 0.057 -0.852 -13.625 1 98.69 70 PHE A N 1
ATOM 549 C CA . PHE A 1 70 ? 0.516 0.33 -12.906 1 98.69 70 PHE A CA 1
ATOM 550 C C . PHE A 1 70 ? 0.741 0.012 -11.43 1 98.69 70 PHE A C 1
ATOM 552 O O . PHE A 1 70 ? 0.55 -1.127 -11 1 98.69 70 PHE A O 1
ATOM 559 N N . GLU A 1 71 ? 1.234 0.923 -10.672 1 98.62 71 GLU A N 1
ATOM 560 C CA . GLU A 1 71 ? 1.68 0.722 -9.297 1 98.62 71 GLU A CA 1
ATOM 561 C C . GLU A 1 71 ? 3.016 -0.013 -9.25 1 98.62 71 GLU A C 1
ATOM 563 O O . GLU A 1 71 ? 3.104 -1.18 -9.641 1 98.62 71 GLU A O 1
ATOM 568 N N . SER A 1 72 ? 4 0.633 -8.695 1 98.81 72 SER A N 1
ATOM 569 C CA . SER A 1 72 ? 5.34 0.053 -8.672 1 98.81 72 SER A CA 1
ATOM 570 C C . SER A 1 72 ? 5.363 -1.258 -7.895 1 98.81 72 SER A C 1
ATOM 572 O O . SER A 1 72 ? 6.031 -2.213 -8.297 1 98.81 72 SER A O 1
ATOM 574 N N . GLY A 1 73 ? 4.566 -1.358 -6.77 1 98.88 73 GLY A N 1
ATOM 575 C CA . GLY A 1 73 ? 4.516 -2.594 -6.008 1 98.88 73 GLY A CA 1
ATOM 576 C C . GLY A 1 73 ? 3.973 -3.766 -6.801 1 98.88 73 GLY A C 1
ATOM 577 O O . GLY A 1 73 ? 4.531 -4.863 -6.762 1 98.88 73 GLY A O 1
ATOM 578 N N . SER A 1 74 ? 2.873 -3.529 -7.555 1 98.88 74 SER A N 1
ATOM 579 C CA . SER A 1 74 ? 2.26 -4.566 -8.375 1 98.88 74 SER A CA 1
ATOM 580 C C . SER A 1 74 ? 3.191 -5.008 -9.5 1 98.88 74 SER A C 1
ATOM 582 O O . SER A 1 74 ? 3.307 -6.203 -9.781 1 98.88 74 SER A O 1
ATOM 584 N N . ILE A 1 75 ? 3.871 -4.078 -10.133 1 98.94 75 ILE A N 1
ATOM 585 C CA . ILE A 1 75 ? 4.781 -4.367 -11.234 1 98.94 75 ILE A CA 1
ATOM 586 C C . ILE A 1 75 ? 5.949 -5.211 -10.734 1 98.94 75 ILE A C 1
ATOM 588 O O . ILE A 1 75 ? 6.293 -6.23 -11.336 1 98.94 75 ILE A O 1
ATOM 592 N N . VAL A 1 76 ? 6.523 -4.816 -9.602 1 98.94 76 VAL A N 1
ATOM 593 C CA . VAL A 1 76 ? 7.648 -5.555 -9.031 1 98.94 76 VAL A CA 1
ATOM 594 C C . VAL A 1 76 ? 7.199 -6.965 -8.656 1 98.94 76 VAL A C 1
ATOM 596 O O . VAL A 1 76 ? 7.918 -7.938 -8.906 1 98.94 76 VAL A O 1
ATOM 599 N N . LEU A 1 77 ? 6.004 -7.086 -8.078 1 98.94 77 LEU A N 1
ATOM 600 C CA . LEU A 1 77 ? 5.496 -8.406 -7.727 1 98.94 77 LEU A CA 1
ATOM 601 C C . LEU A 1 77 ? 5.309 -9.266 -8.977 1 98.94 77 LEU A C 1
ATOM 603 O O . LEU A 1 77 ? 5.66 -10.445 -8.984 1 98.94 77 LEU A O 1
ATOM 607 N N . HIS A 1 78 ? 4.777 -8.672 -10.031 1 98.88 78 HIS A N 1
ATOM 608 C CA . HIS A 1 78 ? 4.574 -9.383 -11.289 1 98.88 78 HIS A CA 1
ATOM 609 C C . HIS A 1 78 ? 5.895 -9.914 -11.844 1 98.88 78 HIS A C 1
ATOM 611 O O . HIS A 1 78 ? 5.992 -11.086 -12.211 1 98.88 78 HIS A O 1
ATOM 617 N N . ILE A 1 79 ? 6.887 -9.094 -11.852 1 98.88 79 ILE A N 1
ATOM 618 C CA . ILE A 1 79 ? 8.211 -9.484 -12.32 1 98.88 79 ILE A CA 1
ATOM 619 C C . ILE A 1 79 ? 8.758 -10.617 -11.453 1 98.88 79 ILE A C 1
ATOM 621 O O . ILE A 1 79 ? 9.234 -11.633 -11.977 1 98.88 79 ILE A O 1
ATOM 625 N N . ALA A 1 80 ? 8.641 -10.477 -10.18 1 98.81 80 ALA A N 1
ATOM 626 C CA . ALA A 1 80 ? 9.188 -11.422 -9.219 1 98.81 80 ALA A CA 1
ATOM 627 C C . ALA A 1 80 ? 8.5 -12.781 -9.336 1 98.81 80 ALA A C 1
ATOM 629 O O . ALA A 1 80 ? 9.133 -13.82 -9.117 1 98.81 80 ALA A O 1
ATOM 630 N N . GLU A 1 81 ? 7.207 -12.75 -9.664 1 98 81 GLU A N 1
ATOM 631 C CA . GLU A 1 81 ? 6.445 -13.984 -9.766 1 98 81 GLU A CA 1
ATOM 632 C C . GLU A 1 81 ? 6.789 -14.742 -11.039 1 98 81 GLU A C 1
ATOM 634 O O . GLU A 1 81 ? 6.594 -15.961 -11.125 1 98 81 GLU A O 1
ATOM 639 N N . HIS A 1 82 ? 7.332 -14.102 -11.977 1 97.75 82 HIS A N 1
ATOM 640 C CA . HIS A 1 82 ? 7.508 -14.727 -13.281 1 97.75 82 HIS A CA 1
ATOM 641 C C . HIS A 1 82 ? 8.984 -14.953 -13.586 1 97.75 82 HIS A C 1
ATOM 643 O O . HIS A 1 82 ? 9.328 -15.539 -14.617 1 97.75 82 HIS A O 1
ATOM 649 N N . HIS A 1 83 ? 9.805 -14.5 -12.711 1 97.88 83 HIS A N 1
ATOM 650 C CA . HIS A 1 83 ? 11.242 -14.688 -12.867 1 97.88 83 HIS A CA 1
ATOM 651 C C . HIS A 1 83 ? 11.906 -15 -11.531 1 97.88 83 HIS A C 1
ATOM 653 O O . HIS A 1 83 ? 11.555 -14.406 -10.508 1 97.88 83 HIS A O 1
ATOM 659 N N . ALA A 1 84 ? 12.859 -15.898 -11.57 1 97.12 84 ALA A N 1
ATOM 660 C CA . ALA A 1 84 ? 13.547 -16.297 -10.344 1 97.12 84 ALA A CA 1
ATOM 661 C C . ALA A 1 84 ? 14.445 -15.18 -9.836 1 97.12 84 ALA A C 1
ATOM 663 O O . ALA A 1 84 ? 14.945 -14.367 -10.617 1 97.12 84 ALA A O 1
ATOM 664 N N . GLY A 1 85 ? 14.625 -15.164 -8.453 1 96.62 85 GLY A N 1
ATOM 665 C CA . GLY A 1 85 ? 15.633 -14.273 -7.895 1 96.62 85 GLY A CA 1
ATOM 666 C C . GLY A 1 85 ? 15.078 -13.312 -6.863 1 96.62 85 GLY A C 1
ATOM 667 O O . GLY A 1 85 ? 15.758 -12.961 -5.898 1 96.62 85 GLY A O 1
ATOM 668 N N . LEU A 1 86 ? 13.781 -12.953 -7.027 1 98.75 86 LEU A N 1
ATOM 669 C CA . LEU A 1 86 ? 13.258 -11.875 -6.191 1 98.75 86 LEU A CA 1
ATOM 670 C C . LEU A 1 86 ? 12.281 -12.422 -5.152 1 98.75 86 LEU A C 1
ATOM 672 O O . LEU A 1 86 ? 11.883 -11.703 -4.234 1 98.75 86 LEU A O 1
ATOM 676 N N . LEU A 1 87 ? 11.867 -13.625 -5.344 1 98.75 87 LEU A N 1
ATOM 677 C CA . LEU A 1 87 ? 11.047 -14.289 -4.336 1 98.75 87 LEU A CA 1
ATOM 678 C C . LEU A 1 87 ? 11.602 -15.672 -4 1 98.75 87 LEU A C 1
ATOM 680 O O . LEU A 1 87 ? 12.07 -16.391 -4.887 1 98.75 87 LEU A O 1
ATOM 684 N N . PRO A 1 88 ? 11.516 -16.016 -2.705 1 98.31 88 PRO A N 1
ATOM 685 C CA . PRO A 1 88 ? 11.93 -17.359 -2.334 1 98.31 88 PRO A CA 1
ATOM 686 C C . PRO A 1 88 ? 11.102 -18.453 -3.016 1 98.31 88 PRO A C 1
ATOM 688 O O . PRO A 1 88 ? 9.922 -18.219 -3.324 1 98.31 88 PRO A O 1
ATOM 691 N N . ALA A 1 89 ? 11.719 -19.625 -3.17 1 97.25 89 ALA A N 1
ATOM 692 C CA . ALA A 1 89 ? 11 -20.781 -3.713 1 97.25 89 ALA A CA 1
ATOM 693 C C . ALA A 1 89 ? 10.07 -21.375 -2.666 1 97.25 89 ALA A C 1
ATOM 695 O O . ALA A 1 89 ? 8.977 -21.859 -2.996 1 97.25 89 ALA A O 1
ATOM 696 N N . GLU A 1 90 ? 10.547 -21.391 -1.401 1 97.69 90 GLU A N 1
ATOM 697 C CA . GLU A 1 90 ? 9.758 -21.938 -0.305 1 97.69 90 GLU A CA 1
ATOM 698 C C . GLU A 1 90 ? 8.492 -21.109 -0.078 1 97.69 90 GLU A C 1
ATOM 700 O O . GLU A 1 90 ? 8.555 -19.906 0.102 1 97.69 90 GLU A O 1
ATOM 705 N N . PRO A 1 91 ? 7.309 -21.734 -0.073 1 97.56 91 PRO A N 1
ATOM 706 C CA . PRO A 1 91 ? 6.023 -21.047 -0.138 1 97.56 91 PRO A CA 1
ATOM 707 C C . PRO A 1 91 ? 5.812 -20.078 1.031 1 97.56 91 PRO A C 1
ATOM 709 O O . PRO A 1 91 ? 5.293 -18.984 0.844 1 97.56 91 PRO A O 1
ATOM 712 N N . HIS A 1 92 ? 6.145 -20.469 2.23 1 98 92 HIS A N 1
ATOM 713 C CA . HIS A 1 92 ? 5.926 -19.578 3.371 1 98 92 HIS A CA 1
ATOM 714 C C . HIS A 1 92 ? 6.863 -18.375 3.326 1 98 92 HIS A C 1
ATOM 716 O O . HIS A 1 92 ? 6.449 -17.25 3.613 1 98 92 HIS A O 1
ATOM 722 N N . ALA A 1 93 ? 8.109 -18.641 2.949 1 98.44 93 ALA A N 1
ATOM 723 C CA . ALA A 1 93 ? 9.07 -17.547 2.791 1 98.44 93 ALA A CA 1
ATOM 724 C C . ALA A 1 93 ? 8.625 -16.578 1.698 1 98.44 93 ALA A C 1
ATOM 726 O O . ALA A 1 93 ? 8.797 -15.359 1.825 1 98.44 93 ALA A O 1
ATOM 727 N N . ARG A 1 94 ? 8.078 -17.188 0.644 1 98.56 94 ARG A N 1
ATOM 728 C CA . ARG A 1 94 ? 7.551 -16.375 -0.455 1 98.56 94 ARG A CA 1
ATOM 729 C C . ARG A 1 94 ? 6.426 -15.469 0.023 1 98.56 94 ARG A C 1
ATOM 731 O O . ARG A 1 94 ? 6.426 -14.273 -0.27 1 98.56 94 ARG A O 1
ATOM 738 N N . ALA A 1 95 ? 5.496 -15.977 0.807 1 98.75 95 ALA A N 1
ATOM 739 C CA . ALA A 1 95 ? 4.379 -15.203 1.346 1 98.75 95 ALA A CA 1
ATOM 740 C C . ALA A 1 95 ? 4.871 -14.086 2.262 1 98.75 95 ALA A C 1
ATOM 742 O O . ALA A 1 95 ? 4.355 -12.969 2.219 1 98.75 95 ALA A O 1
ATOM 743 N N . ARG A 1 96 ? 5.871 -14.344 3.029 1 98.81 96 ARG A N 1
ATOM 744 C CA . ARG A 1 96 ? 6.406 -13.344 3.945 1 98.81 96 ARG A CA 1
ATOM 745 C C . ARG A 1 96 ? 7.133 -12.242 3.186 1 98.81 96 ARG A C 1
ATOM 747 O O . ARG A 1 96 ? 7.047 -11.062 3.553 1 98.81 96 ARG A O 1
ATOM 754 N N . ALA A 1 97 ? 7.836 -12.633 2.137 1 98.88 97 ALA A N 1
ATOM 755 C CA . ALA A 1 97 ? 8.484 -11.617 1.306 1 98.88 97 ALA A CA 1
ATOM 756 C C . ALA A 1 97 ? 7.449 -10.656 0.713 1 98.88 97 ALA A C 1
ATOM 758 O O . ALA A 1 97 ? 7.656 -9.445 0.701 1 98.88 97 ALA A O 1
ATOM 759 N N . ILE A 1 98 ? 6.375 -11.203 0.266 1 98.94 98 ILE A N 1
ATOM 760 C CA . ILE A 1 98 ? 5.301 -10.398 -0.304 1 98.94 98 ILE A CA 1
ATOM 761 C C . ILE A 1 98 ? 4.68 -9.523 0.781 1 98.94 98 ILE A C 1
ATOM 763 O O . ILE A 1 98 ? 4.344 -8.359 0.533 1 98.94 98 ILE A O 1
ATOM 767 N N . THR A 1 99 ? 4.605 -10.031 2.008 1 98.94 99 THR A N 1
ATOM 768 C CA . THR A 1 99 ? 4.113 -9.25 3.139 1 98.94 99 THR A CA 1
ATOM 769 C C . THR A 1 99 ? 4.984 -8.016 3.363 1 98.94 99 THR A C 1
ATOM 771 O O . THR A 1 99 ? 4.469 -6.926 3.605 1 98.94 99 THR A O 1
ATOM 774 N N . TRP A 1 100 ? 6.223 -8.164 3.217 1 98.94 100 TRP A N 1
ATOM 775 C CA . TRP A 1 100 ? 7.137 -7.051 3.438 1 98.94 100 TRP A CA 1
ATOM 776 C C . TRP A 1 100 ? 7.023 -6.02 2.316 1 98.94 100 TRP A C 1
ATOM 778 O O . TRP A 1 100 ? 7.27 -4.832 2.531 1 98.94 100 TRP A O 1
ATOM 788 N N . MET A 1 101 ? 6.633 -6.484 1.067 1 98.94 101 MET A N 1
ATOM 789 C CA . MET A 1 101 ? 6.328 -5.512 0.019 1 98.94 101 MET A CA 1
ATOM 790 C C . MET A 1 101 ? 5.168 -4.613 0.43 1 98.94 101 MET A C 1
ATOM 792 O O . MET A 1 101 ? 5.246 -3.391 0.287 1 98.94 101 MET A O 1
ATOM 796 N N . PHE A 1 102 ? 4.129 -5.215 0.975 1 98.94 102 PHE A N 1
ATOM 797 C CA . PHE A 1 102 ? 2.975 -4.449 1.428 1 98.94 102 PHE A CA 1
ATOM 798 C C . PHE A 1 102 ? 3.344 -3.559 2.607 1 98.94 102 PHE A C 1
ATOM 800 O O . PHE A 1 102 ? 2.898 -2.41 2.689 1 98.94 102 PHE A O 1
ATOM 807 N N . ALA A 1 103 ? 4.172 -4.039 3.518 1 98.94 103 ALA A N 1
ATOM 808 C CA . ALA A 1 103 ? 4.578 -3.258 4.684 1 98.94 103 ALA A CA 1
ATOM 809 C C . ALA A 1 103 ? 5.371 -2.021 4.266 1 98.94 103 ALA A C 1
ATOM 811 O O . ALA A 1 103 ? 5.199 -0.944 4.84 1 98.94 103 ALA A O 1
ATOM 812 N N . ALA A 1 104 ? 6.223 -2.213 3.273 1 98.94 104 ALA A N 1
ATOM 813 C CA . ALA A 1 104 ? 6.996 -1.084 2.762 1 98.94 104 ALA A CA 1
ATOM 814 C C . ALA A 1 104 ? 6.078 0.029 2.262 1 98.94 104 ALA A C 1
ATOM 816 O O . ALA A 1 104 ? 6.273 1.199 2.6 1 98.94 104 ALA A O 1
ATOM 817 N N . LEU A 1 105 ? 5.031 -0.369 1.584 1 98.75 105 LEU A N 1
ATOM 818 C CA . LEU A 1 105 ? 4.234 0.59 0.824 1 98.75 105 LEU A CA 1
ATOM 819 C C . LEU A 1 105 ? 3.076 1.121 1.661 1 98.75 105 LEU A C 1
ATOM 821 O O . LEU A 1 105 ? 2.666 2.273 1.501 1 98.75 105 LEU A O 1
ATOM 825 N N . SER A 1 106 ? 2.58 0.285 2.59 1 98.44 106 SER A N 1
ATOM 826 C CA . SER A 1 106 ? 1.326 0.638 3.246 1 98.44 106 SER A CA 1
ATOM 827 C C . SER A 1 106 ? 1.553 1.009 4.707 1 98.44 106 SER A C 1
ATOM 829 O O . SER A 1 106 ? 0.669 1.575 5.355 1 98.44 106 SER A O 1
ATOM 831 N N . THR A 1 107 ? 2.74 0.713 5.23 1 98.5 107 THR A N 1
ATOM 832 C CA . THR A 1 107 ? 3.014 1 6.633 1 98.5 107 THR A CA 1
ATOM 833 C C . THR A 1 107 ? 4.176 1.979 6.766 1 98.5 107 THR A C 1
ATOM 835 O O . THR A 1 107 ? 4.039 3.031 7.395 1 98.5 107 THR A O 1
ATOM 838 N N . VAL A 1 108 ? 5.262 1.75 6.109 1 98.88 108 VAL A N 1
ATOM 839 C CA . VAL A 1 108 ? 6.484 2.512 6.344 1 98.88 108 VAL A CA 1
ATOM 840 C C . VAL A 1 108 ? 6.516 3.738 5.434 1 98.88 108 VAL A C 1
ATOM 842 O O . VAL A 1 108 ? 6.926 4.82 5.855 1 98.88 108 VAL A O 1
ATOM 845 N N . GLU A 1 109 ? 5.996 3.639 4.234 1 98.69 109 GLU A N 1
ATOM 846 C CA . GLU A 1 109 ? 6.125 4.711 3.254 1 98.69 109 GLU A CA 1
ATOM 847 C C . GLU A 1 109 ? 5.195 5.875 3.584 1 98.69 109 GLU A C 1
ATOM 849 O O . GLU A 1 109 ? 5.574 7.039 3.436 1 98.69 109 GLU A O 1
ATOM 854 N N . PRO A 1 110 ? 3.984 5.652 4.059 1 98.19 110 PRO A N 1
ATOM 855 C CA . PRO A 1 110 ? 3.031 6.758 4.16 1 98.19 110 PRO A CA 1
ATOM 856 C C . PRO A 1 110 ? 3.541 7.895 5.043 1 98.19 110 PRO A C 1
ATOM 858 O O . PRO A 1 110 ? 3.549 9.055 4.621 1 98.19 110 PRO A O 1
ATOM 861 N N . PRO A 1 111 ? 4.094 7.656 6.27 1 97.94 111 PRO A N 1
ATOM 862 C CA . PRO A 1 111 ? 4.605 8.789 7.035 1 97.94 111 PRO A CA 1
ATOM 863 C C . PRO A 1 111 ? 5.816 9.453 6.375 1 97.94 111 PRO A C 1
ATOM 865 O O . PRO A 1 111 ? 6.043 10.648 6.551 1 97.94 111 PRO A O 1
ATOM 868 N N . ILE A 1 112 ? 6.547 8.711 5.609 1 98.44 112 ILE A N 1
ATOM 869 C CA . ILE A 1 112 ? 7.715 9.25 4.918 1 98.44 112 ILE A CA 1
ATOM 870 C C . ILE A 1 112 ? 7.262 10.195 3.807 1 98.44 112 ILE A C 1
ATOM 872 O O . ILE A 1 112 ? 7.816 11.281 3.643 1 98.44 112 ILE A O 1
ATOM 876 N N . VAL A 1 113 ? 6.273 9.805 3.053 1 97 113 VAL A N 1
ATOM 877 C CA . VAL A 1 113 ? 5.738 10.648 1.99 1 97 113 VAL A CA 1
ATOM 878 C C . VAL A 1 113 ? 5.09 11.891 2.598 1 97 113 VAL A C 1
ATOM 880 O O . VAL A 1 113 ? 5.195 12.984 2.043 1 97 113 VAL A O 1
ATOM 883 N N . GLU A 1 114 ? 4.41 11.703 3.75 1 95.88 114 GLU A N 1
ATOM 884 C CA . GLU A 1 114 ? 3.861 12.859 4.453 1 95.88 114 GLU A CA 1
ATOM 885 C C . GLU A 1 114 ? 4.957 13.852 4.82 1 95.88 114 GLU A C 1
ATOM 887 O O . GLU A 1 114 ? 4.773 15.062 4.68 1 95.88 114 GLU A O 1
ATOM 892 N N . LEU A 1 115 ? 6.074 13.375 5.27 1 96.88 115 LEU A N 1
ATOM 893 C CA . LEU A 1 115 ? 7.211 14.227 5.609 1 96.88 115 LEU A CA 1
ATOM 894 C C . LEU A 1 115 ? 7.715 14.969 4.379 1 96.88 115 LEU A C 1
ATOM 896 O O . LEU A 1 115 ? 7.949 16.188 4.434 1 96.88 115 LEU A O 1
ATOM 900 N N . VAL A 1 116 ? 7.82 14.242 3.301 1 94.88 116 VAL A N 1
ATOM 901 C CA . VAL A 1 116 ? 8.289 14.852 2.062 1 94.88 116 VAL A CA 1
ATOM 902 C C . VAL A 1 116 ? 7.316 15.938 1.613 1 94.88 116 VAL A C 1
ATOM 904 O O . VAL A 1 116 ? 7.73 17.031 1.233 1 94.88 116 VAL A O 1
ATOM 907 N N . THR A 1 117 ? 6.043 15.656 1.736 1 91.88 117 THR A N 1
ATOM 908 C CA . THR A 1 117 ? 5 16.609 1.377 1 91.88 117 THR A CA 1
ATOM 909 C C . THR A 1 117 ? 5.062 17.844 2.279 1 91.88 117 THR A C 1
ATOM 911 O O . THR A 1 117 ? 4.984 18.969 1.8 1 91.88 117 THR A O 1
ATOM 914 N N . ALA A 1 118 ? 5.211 17.625 3.58 1 93.06 118 ALA A N 1
ATOM 915 C CA . ALA A 1 118 ? 5.289 18.719 4.547 1 93.06 118 ALA A CA 1
ATOM 916 C C . ALA A 1 118 ? 6.492 19.625 4.262 1 93.06 118 ALA A C 1
ATOM 918 O O . ALA A 1 118 ? 6.387 20.844 4.336 1 93.06 118 ALA A O 1
ATOM 919 N N . ARG A 1 119 ? 7.555 19.047 3.836 1 92.44 119 ARG A N 1
ATOM 920 C CA . ARG A 1 119 ? 8.789 19.781 3.619 1 92.44 119 ARG A CA 1
ATOM 921 C C . ARG A 1 119 ? 8.758 20.516 2.283 1 92.44 119 ARG A C 1
ATOM 923 O O . ARG A 1 119 ? 9.195 21.672 2.189 1 92.44 119 ARG A O 1
ATOM 930 N N . LEU A 1 120 ? 8.164 19.891 1.306 1 88.94 120 LEU A N 1
ATOM 931 C CA . LEU A 1 120 ? 8.25 20.438 -0.047 1 88.94 120 LEU A CA 1
ATOM 932 C C . LEU A 1 120 ? 7.062 21.344 -0.34 1 88.94 120 LEU A C 1
ATOM 934 O O . LEU A 1 120 ? 7.211 22.375 -1.005 1 88.94 120 LEU A O 1
ATOM 938 N N . PHE A 1 121 ? 5.906 21.031 0.284 1 88.12 121 PHE A N 1
ATOM 939 C CA . PHE A 1 121 ? 4.711 21.719 -0.185 1 88.12 121 PHE A CA 1
ATOM 940 C C . PHE A 1 121 ? 4.074 22.516 0.941 1 88.12 121 PHE A C 1
ATOM 942 O O . PHE A 1 121 ? 3.195 23.359 0.697 1 88.12 121 PHE A O 1
ATOM 949 N N . GLU A 1 122 ? 4.582 22.328 2.166 1 89.56 122 GLU A N 1
ATOM 950 C CA . GLU A 1 122 ? 3.938 23.016 3.273 1 89.56 122 GLU A CA 1
ATOM 951 C C . GLU A 1 122 ? 4.938 23.891 4.035 1 89.56 122 GLU A C 1
ATOM 953 O O . GLU A 1 122 ? 4.617 24.422 5.098 1 89.56 122 GLU A O 1
ATOM 958 N N . SER A 1 123 ? 6.082 24.016 3.449 1 88.94 123 SER A N 1
ATOM 959 C CA . SER A 1 123 ? 7.141 24.719 4.172 1 88.94 123 SER A CA 1
ATOM 960 C C . SER A 1 123 ? 6.793 26.188 4.387 1 88.94 123 SER A C 1
ATOM 962 O O . SER A 1 123 ? 7.238 26.797 5.359 1 88.94 123 SER A O 1
ATOM 964 N N . ASP A 1 124 ? 5.973 26.719 3.533 1 90.56 124 ASP A N 1
ATOM 965 C CA . ASP A 1 124 ? 5.648 28.125 3.619 1 90.56 124 ASP A CA 1
ATOM 966 C C . ASP A 1 124 ? 4.309 28.344 4.316 1 90.56 124 ASP A C 1
ATOM 968 O O . ASP A 1 124 ? 3.869 29.484 4.5 1 90.56 124 ASP A O 1
ATOM 972 N N . ARG A 1 125 ? 3.771 27.266 4.844 1 91 125 ARG A N 1
ATOM 973 C CA . ARG A 1 125 ? 2.482 27.359 5.523 1 91 125 ARG A CA 1
ATOM 974 C C . ARG A 1 125 ? 2.664 27.734 6.988 1 91 125 ARG A C 1
ATOM 976 O O . ARG A 1 125 ? 3.688 27.422 7.594 1 91 125 ARG A O 1
ATOM 983 N N . PRO A 1 126 ? 1.671 28.406 7.566 1 87.62 126 PRO A N 1
ATOM 984 C CA . PRO A 1 126 ? 1.795 28.875 8.945 1 87.62 126 PRO A CA 1
ATOM 985 C C . PRO A 1 126 ? 1.953 27.734 9.945 1 87.62 126 PRO A C 1
ATOM 987 O O . PRO A 1 126 ? 2.482 27.938 11.047 1 87.62 126 PRO A O 1
ATOM 990 N N . TRP A 1 127 ? 1.587 26.578 9.539 1 90 127 TRP A N 1
ATOM 991 C CA . TRP A 1 127 ? 1.598 25.469 10.492 1 90 127 TRP A CA 1
ATOM 992 C C . TRP A 1 127 ? 2.877 24.656 10.359 1 90 127 TRP A C 1
ATOM 994 O O . TRP A 1 127 ? 3.094 23.703 11.117 1 90 127 TRP A O 1
ATOM 1004 N N . SER A 1 128 ? 3.676 24.984 9.406 1 91.62 128 SER A N 1
ATOM 1005 C CA . SER A 1 128 ? 4.824 24.141 9.07 1 91.62 128 SER A CA 1
ATOM 1006 C C . SER A 1 128 ? 5.711 23.906 10.281 1 91.62 128 SER A C 1
ATOM 1008 O O . SER A 1 128 ? 6.059 22.75 10.578 1 91.62 128 SER A O 1
ATOM 1010 N N . GLU A 1 129 ? 5.961 24.922 11.016 1 91.44 129 GLU A N 1
ATOM 1011 C CA . GLU A 1 129 ? 6.898 24.828 12.125 1 91.44 129 GLU A CA 1
ATOM 1012 C C . GLU A 1 129 ? 6.367 23.906 13.219 1 91.44 129 GLU A C 1
ATOM 1014 O O . GLU A 1 129 ? 7.129 23.141 13.812 1 91.44 129 GLU A O 1
ATOM 1019 N N . GLU A 1 130 ? 5.102 23.953 13.43 1 92.5 130 GLU A N 1
ATOM 1020 C CA . GLU A 1 130 ? 4.52 23.172 14.516 1 92.5 130 GLU A CA 1
ATOM 1021 C C . GLU A 1 130 ? 4.227 21.734 14.07 1 92.5 130 GLU A C 1
ATOM 1023 O O . GLU A 1 130 ? 4.293 20.797 14.875 1 92.5 130 GLU A O 1
ATOM 1028 N N . ARG A 1 131 ? 3.955 21.547 12.828 1 93.5 131 ARG A N 1
ATOM 1029 C CA . ARG A 1 131 ? 3.506 20.25 12.344 1 93.5 131 ARG A CA 1
ATOM 1030 C C . ARG A 1 131 ? 4.691 19.359 11.977 1 93.5 131 ARG A C 1
ATOM 1032 O O . ARG A 1 131 ? 4.621 18.141 12.125 1 93.5 131 ARG A O 1
ATOM 1039 N N . LEU A 1 132 ? 5.742 19.969 11.547 1 95 132 LEU A N 1
ATOM 1040 C CA . LEU A 1 132 ? 6.875 19.219 11.023 1 95 132 LEU A CA 1
ATOM 1041 C C . LEU A 1 132 ? 7.414 18.25 12.07 1 95 132 LEU A C 1
ATOM 1043 O O . LEU A 1 132 ? 7.613 17.062 11.781 1 95 132 LEU A O 1
ATOM 1047 N N . PRO A 1 133 ? 7.582 18.672 13.359 1 95 133 PRO A N 1
ATOM 1048 C CA . PRO A 1 133 ? 8.086 17.734 14.359 1 95 133 PRO A CA 1
ATOM 1049 C C . PRO A 1 133 ? 7.133 16.562 14.594 1 95 133 PRO A C 1
ATOM 1051 O O . PRO A 1 133 ? 7.578 15.445 14.906 1 95 133 PRO A O 1
ATOM 1054 N N . VAL A 1 134 ? 5.859 16.797 14.445 1 94.19 134 VAL A N 1
ATOM 1055 C CA . VAL A 1 134 ? 4.859 15.75 14.633 1 94.19 134 VAL A CA 1
ATOM 1056 C C . VAL A 1 134 ? 5.004 14.703 13.531 1 94.19 134 VAL A C 1
ATOM 1058 O O . VAL A 1 134 ? 5.008 13.5 13.805 1 94.19 134 VAL A O 1
ATOM 1061 N N . VAL A 1 135 ? 5.203 15.164 12.336 1 95.88 135 VAL A N 1
ATOM 1062 C CA . VAL A 1 135 ? 5.348 14.289 11.172 1 95.88 135 VAL A CA 1
ATOM 1063 C C . VAL A 1 135 ? 6.664 13.523 11.266 1 95.88 135 VAL A C 1
ATOM 1065 O O . VAL A 1 135 ? 6.707 12.32 11 1 95.88 135 VAL A O 1
ATOM 1068 N N . GLN A 1 136 ? 7.715 14.188 11.719 1 98 136 GLN A N 1
ATOM 1069 C CA . GLN A 1 136 ? 9.016 13.547 11.883 1 98 136 GLN A CA 1
ATOM 1070 C C . GLN A 1 136 ? 8.945 12.43 12.914 1 98 136 GLN A C 1
ATOM 1072 O O . GLN A 1 136 ? 9.547 11.367 12.734 1 98 136 GLN A O 1
ATOM 1077 N N . GLU A 1 137 ? 8.219 12.672 13.945 1 97.69 137 GLU A N 1
ATOM 1078 C CA . GLU A 1 137 ? 8.125 11.672 15 1 97.69 137 GLU A CA 1
ATOM 1079 C C . GLU A 1 137 ? 7.363 10.438 14.523 1 97.69 137 GLU A C 1
ATOM 1081 O O . GLU A 1 137 ? 7.664 9.312 14.938 1 97.69 137 GLU A O 1
ATOM 1086 N N . ARG A 1 138 ? 6.402 10.648 13.664 1 97 138 ARG A N 1
ATOM 1087 C CA . ARG A 1 138 ? 5.707 9.508 13.07 1 97 138 ARG A CA 1
ATOM 1088 C C . ARG A 1 138 ? 6.668 8.641 12.266 1 97 138 ARG A C 1
ATOM 1090 O O . ARG A 1 138 ? 6.621 7.414 12.344 1 97 138 ARG A O 1
ATOM 1097 N N . VAL A 1 139 ? 7.527 9.281 11.523 1 98.62 139 VAL A N 1
ATOM 1098 C CA . VAL A 1 139 ? 8.539 8.57 10.742 1 98.62 139 VAL A CA 1
ATOM 1099 C C . VAL A 1 139 ? 9.477 7.82 11.688 1 98.62 139 VAL A C 1
ATOM 1101 O O . VAL A 1 139 ? 9.727 6.625 11.508 1 98.62 139 VAL A O 1
ATOM 1104 N N . ARG A 1 140 ? 9.938 8.5 12.758 1 98.75 140 ARG A N 1
ATOM 1105 C CA . ARG A 1 140 ? 10.859 7.891 13.719 1 98.75 140 ARG A CA 1
ATOM 1106 C C . ARG A 1 140 ? 10.234 6.664 14.367 1 98.75 140 ARG A C 1
ATOM 1108 O O . ARG A 1 140 ? 10.914 5.66 14.594 1 98.75 140 ARG A O 1
ATOM 1115 N N . GLY A 1 141 ? 8.953 6.781 14.68 1 98.31 141 GLY A N 1
ATOM 1116 C CA . GLY A 1 141 ? 8.25 5.648 15.258 1 98.31 141 GLY A CA 1
ATOM 1117 C C . GLY A 1 141 ? 8.297 4.41 14.391 1 98.31 141 GLY A C 1
ATOM 1118 O O . GLY A 1 141 ? 8.594 3.314 14.867 1 98.31 141 GLY A O 1
ATOM 1119 N N . ARG A 1 142 ? 8.016 4.566 13.125 1 98.5 142 ARG A N 1
ATOM 1120 C CA . ARG A 1 142 ? 8.055 3.449 12.188 1 98.5 142 ARG A CA 1
ATOM 1121 C C . ARG A 1 142 ? 9.469 2.904 12.031 1 98.5 142 ARG A C 1
ATOM 1123 O O . ARG A 1 142 ? 9.672 1.69 11.977 1 98.5 142 ARG A O 1
ATOM 1130 N N . LEU A 1 143 ? 10.445 3.82 11.969 1 98.81 143 LEU A N 1
ATOM 1131 C CA . LEU A 1 143 ? 11.836 3.406 11.812 1 98.81 143 LEU A CA 1
ATOM 1132 C C . LEU A 1 143 ? 12.312 2.627 13.031 1 98.81 143 LEU A C 1
ATOM 1134 O O . LEU A 1 143 ? 13.062 1.655 12.898 1 98.81 143 LEU A O 1
ATOM 1138 N N . ARG A 1 144 ? 11.867 3.062 14.219 1 98.69 144 ARG A N 1
ATOM 1139 C CA . ARG A 1 144 ? 12.227 2.346 15.438 1 98.69 144 ARG A CA 1
ATOM 1140 C C . ARG A 1 144 ? 11.719 0.908 15.398 1 98.69 144 ARG A C 1
ATOM 1142 O O . ARG A 1 144 ? 12.453 -0.026 15.711 1 98.69 144 ARG A O 1
ATOM 1149 N N . GLN A 1 145 ? 10.508 0.722 15.008 1 98.62 145 GLN A N 1
ATOM 1150 C CA . GLN A 1 145 ? 9.906 -0.604 14.914 1 98.62 145 GLN A CA 1
ATOM 1151 C C . GLN A 1 145 ? 10.602 -1.455 13.859 1 98.62 145 GLN A C 1
ATOM 1153 O O . GLN A 1 145 ? 10.883 -2.633 14.086 1 98.62 145 GLN A O 1
ATOM 1158 N N . LEU A 1 146 ? 10.867 -0.858 12.719 1 98.88 146 LEU A N 1
ATOM 1159 C CA . LEU A 1 146 ? 11.531 -1.577 11.633 1 98.88 146 LEU A CA 1
ATOM 1160 C C . LEU A 1 146 ? 12.938 -1.999 12.047 1 98.88 146 LEU A C 1
ATOM 1162 O O . LEU A 1 146 ? 13.359 -3.117 11.75 1 98.88 146 LEU A O 1
ATOM 1166 N N . ALA A 1 147 ? 13.664 -1.099 12.672 1 98.81 147 ALA A N 1
ATOM 1167 C CA . ALA A 1 147 ? 15.016 -1.396 13.148 1 98.81 147 ALA A CA 1
ATOM 1168 C C . ALA A 1 147 ? 15 -2.553 14.141 1 98.81 147 ALA A C 1
ATOM 1170 O O . ALA A 1 147 ? 15.859 -3.438 14.086 1 98.81 147 ALA A O 1
ATOM 1171 N N . ALA A 1 148 ? 14.031 -2.518 15.023 1 98.38 148 ALA A N 1
ATOM 1172 C CA . ALA A 1 148 ? 13.906 -3.59 16.016 1 98.38 148 ALA A CA 1
ATOM 1173 C C . ALA A 1 148 ? 13.672 -4.934 15.328 1 98.38 148 ALA A C 1
ATOM 1175 O O . ALA A 1 148 ? 14.242 -5.949 15.727 1 98.38 148 ALA A O 1
ATOM 1176 N N . ARG A 1 149 ? 12.852 -4.934 14.328 1 98.31 149 ARG A N 1
ATOM 1177 C CA . ARG A 1 149 ? 12.547 -6.16 13.594 1 98.31 149 ARG A CA 1
ATOM 1178 C C . ARG A 1 149 ? 13.758 -6.641 12.805 1 98.31 149 ARG A C 1
ATOM 1180 O O . ARG A 1 149 ? 13.992 -7.848 12.695 1 98.31 149 ARG A O 1
ATOM 1187 N N . LEU A 1 150 ? 14.469 -5.723 12.133 1 98.5 150 LEU A N 1
ATOM 1188 C CA . LEU A 1 150 ? 15.633 -6.074 11.328 1 98.5 150 LEU A CA 1
ATOM 1189 C C . LEU A 1 150 ? 16.75 -6.652 12.195 1 98.5 150 LEU A C 1
ATOM 1191 O O . LEU A 1 150 ? 17.406 -7.621 11.805 1 98.5 150 LEU A O 1
ATOM 1195 N N . GLY A 1 151 ? 16.953 -6.008 13.352 1 97.19 151 GLY A N 1
ATOM 1196 C CA . GLY A 1 151 ? 18.062 -6.43 14.211 1 97.19 151 GLY A CA 1
ATOM 1197 C C . GLY A 1 151 ? 19.406 -6.406 13.516 1 97.19 151 GLY A C 1
ATOM 1198 O O . GLY A 1 151 ? 19.781 -5.395 12.922 1 97.19 151 GLY A O 1
ATOM 1199 N N . ASP A 1 152 ? 20.031 -7.586 13.5 1 96.31 152 ASP A N 1
ATOM 1200 C CA . ASP A 1 152 ? 21.375 -7.684 12.914 1 96.31 152 ASP A CA 1
ATOM 1201 C C . ASP A 1 152 ? 21.328 -8.406 11.578 1 96.31 152 ASP A C 1
ATOM 1203 O O . ASP A 1 152 ? 22.375 -8.688 10.984 1 96.31 152 ASP A O 1
ATOM 1207 N N . ASP A 1 153 ? 20.203 -8.68 11.141 1 98.12 153 ASP A N 1
ATOM 1208 C CA . ASP A 1 153 ? 20.062 -9.43 9.891 1 98.12 153 ASP A CA 1
ATOM 1209 C C . ASP A 1 153 ? 20.391 -8.555 8.688 1 98.12 153 ASP A C 1
ATOM 1211 O O . ASP A 1 153 ? 20.125 -7.348 8.695 1 98.12 153 ASP A O 1
ATOM 1215 N N . PRO A 1 154 ? 20.922 -9.156 7.707 1 98.5 154 PRO A N 1
ATOM 1216 C CA . PRO A 1 154 ? 21.234 -8.359 6.516 1 98.5 154 PRO A CA 1
ATOM 1217 C C . PRO A 1 154 ? 20 -7.953 5.73 1 98.5 154 PRO A C 1
ATOM 1219 O O . PRO A 1 154 ? 20 -6.922 5.051 1 98.5 154 PRO A O 1
ATOM 1222 N N . TRP A 1 155 ? 18.984 -8.836 5.848 1 98.81 155 TRP A N 1
ATOM 1223 C CA . TRP A 1 155 ? 17.734 -8.594 5.137 1 98.81 155 TRP A CA 1
ATOM 1224 C C . TRP A 1 155 ? 16.531 -8.898 6.023 1 98.81 155 TRP A C 1
ATOM 1226 O O . TRP A 1 155 ? 16.688 -9.391 7.145 1 98.81 155 TRP A O 1
ATOM 1236 N N . LEU A 1 156 ? 15.344 -8.602 5.605 1 98.62 156 LEU A N 1
ATOM 1237 C CA . LEU A 1 156 ? 14.148 -8.57 6.438 1 98.62 156 LEU A CA 1
ATOM 1238 C C . LEU A 1 156 ? 13.703 -9.977 6.809 1 98.62 156 LEU A C 1
ATOM 1240 O O . LEU A 1 156 ? 13.172 -10.203 7.898 1 98.62 156 LEU A O 1
ATOM 1244 N N . ASP A 1 157 ? 13.844 -10.914 5.926 1 97.81 157 ASP A N 1
ATOM 1245 C CA . ASP A 1 157 ? 13.375 -12.281 6.137 1 97.81 157 ASP A CA 1
ATOM 1246 C C . ASP A 1 157 ? 14.211 -13.281 5.344 1 97.81 157 ASP A C 1
ATOM 1248 O O . ASP A 1 157 ? 13.766 -13.812 4.324 1 97.81 157 ASP A O 1
ATOM 1252 N N . 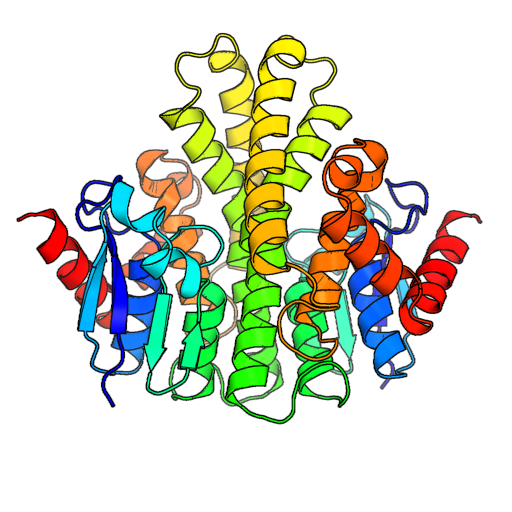GLY A 1 158 ? 15.398 -13.531 5.84 1 97 158 GLY A N 1
ATOM 1253 C CA . GLY A 1 158 ? 16.281 -14.43 5.113 1 97 158 GLY A CA 1
ATOM 1254 C C . GLY A 1 158 ? 17.078 -13.734 4.031 1 97 158 GLY A C 1
ATOM 1255 O O . GLY A 1 158 ? 17.719 -12.711 4.285 1 97 158 GLY A O 1
ATOM 1256 N N . ALA A 1 159 ? 17.078 -14.289 2.799 1 97.94 159 ALA A N 1
ATOM 1257 C CA . ALA A 1 159 ? 17.828 -13.734 1.672 1 97.94 159 ALA A CA 1
ATOM 1258 C C . ALA A 1 159 ? 17.125 -12.516 1.089 1 97.94 159 ALA A C 1
ATOM 1260 O O . ALA A 1 159 ? 15.93 -12.305 1.333 1 97.94 159 ALA A O 1
ATOM 1261 N N . PHE A 1 160 ? 17.922 -11.789 0.333 1 98.75 160 PHE A N 1
ATOM 1262 C CA . PHE A 1 160 ? 17.375 -10.625 -0.361 1 98.75 160 PHE A CA 1
ATOM 1263 C C . PHE A 1 160 ? 16.156 -11.016 -1.195 1 98.75 160 PHE A C 1
ATOM 1265 O O . PHE A 1 160 ? 16.156 -12.055 -1.857 1 98.75 160 PHE A O 1
ATOM 1272 N N . SER A 1 161 ? 15.133 -10.18 -1.098 1 98.88 161 SER A N 1
ATOM 1273 C CA . SER A 1 161 ? 13.914 -10.438 -1.868 1 98.88 161 SER A CA 1
ATOM 1274 C C . SER A 1 161 ? 13.289 -9.133 -2.359 1 98.88 161 SER A C 1
ATOM 1276 O O . SER A 1 161 ? 13.805 -8.047 -2.092 1 98.88 161 SER A O 1
ATOM 1278 N N . ALA A 1 162 ? 12.141 -9.266 -3.039 1 98.94 162 ALA A N 1
ATOM 1279 C CA . ALA A 1 162 ? 11.352 -8.125 -3.484 1 98.94 162 ALA A CA 1
ATOM 1280 C C . ALA A 1 162 ? 10.883 -7.281 -2.297 1 98.94 162 ALA A C 1
ATOM 1282 O O . ALA A 1 162 ? 10.719 -6.066 -2.414 1 98.94 162 ALA A O 1
ATOM 1283 N N . GLY A 1 163 ? 10.68 -7.938 -1.116 1 98.94 163 GLY A N 1
ATOM 1284 C CA . GLY A 1 163 ? 10.367 -7.195 0.093 1 98.94 163 GLY A CA 1
ATOM 1285 C C . GLY A 1 163 ? 11.453 -6.207 0.485 1 98.94 163 GLY A C 1
ATOM 1286 O O . GLY A 1 163 ? 11.156 -5.066 0.843 1 98.94 163 GLY A O 1
ATOM 1287 N N . ASP A 1 164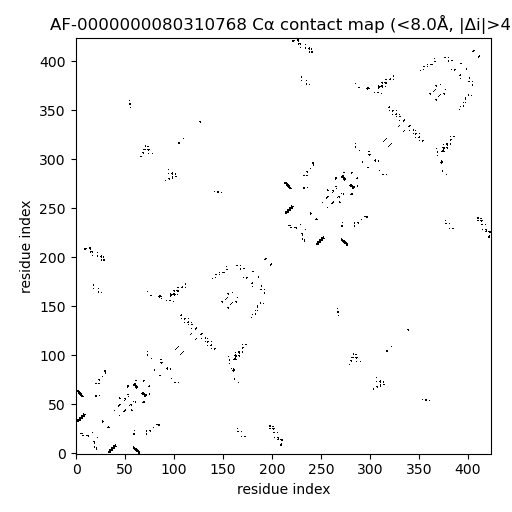 ? 12.672 -6.621 0.358 1 98.94 164 ASP A N 1
ATOM 1288 C CA . ASP A 1 164 ? 13.812 -5.758 0.65 1 98.94 164 ASP A CA 1
ATOM 1289 C C . ASP A 1 164 ? 13.945 -4.656 -0.397 1 98.94 164 ASP A C 1
ATOM 1291 O O . ASP A 1 164 ? 14.219 -3.504 -0.06 1 98.94 164 ASP A O 1
ATOM 1295 N N . LEU A 1 165 ? 13.797 -5.039 -1.646 1 98.94 165 LEU A N 1
ATOM 1296 C CA . LEU A 1 165 ? 13.875 -4.074 -2.736 1 98.94 165 LEU A CA 1
ATOM 1297 C C . LEU A 1 165 ? 12.914 -2.908 -2.5 1 98.94 165 LEU A C 1
ATOM 1299 O O . LEU A 1 165 ? 13.32 -1.745 -2.566 1 98.94 165 LEU A O 1
ATOM 1303 N N . MET A 1 166 ? 11.672 -3.23 -2.152 1 98.94 166 MET A N 1
ATOM 1304 C CA . MET A 1 166 ? 10.664 -2.195 -1.923 1 98.94 166 MET A CA 1
ATOM 1305 C C . MET A 1 166 ? 10.992 -1.383 -0.676 1 98.94 166 MET A C 1
ATOM 1307 O O . MET A 1 166 ? 10.891 -0.154 -0.687 1 98.94 166 MET A O 1
ATOM 1311 N N . MET A 1 167 ? 11.43 -2.047 0.388 1 98.94 167 MET A N 1
ATOM 1312 C CA . MET A 1 167 ? 11.688 -1.365 1.652 1 98.94 167 MET A CA 1
ATOM 1313 C C . MET A 1 167 ? 12.891 -0.435 1.529 1 98.94 167 MET A C 1
ATOM 1315 O O . MET A 1 167 ? 12.844 0.713 1.976 1 98.94 167 MET A O 1
ATOM 1319 N N . VAL A 1 168 ? 13.922 -0.879 0.88 1 98.94 168 VAL A N 1
ATOM 1320 C CA . VAL A 1 168 ? 15.102 -0.042 0.653 1 98.94 168 VAL A CA 1
ATOM 1321 C C . VAL A 1 168 ? 14.703 1.19 -0.158 1 98.94 168 VAL A C 1
ATOM 1323 O O . VAL A 1 168 ? 15.086 2.312 0.182 1 98.94 168 VAL A O 1
ATOM 1326 N N . SER A 1 169 ? 13.93 0.972 -1.21 1 98.81 169 SER A N 1
ATOM 1327 C CA . SER A 1 169 ? 13.484 2.07 -2.061 1 98.81 169 SER A CA 1
ATOM 1328 C C . SER A 1 169 ? 12.711 3.111 -1.257 1 98.81 169 SER A C 1
ATOM 1330 O O . SER A 1 169 ? 12.883 4.312 -1.466 1 98.81 169 SER A O 1
ATOM 1332 N N . VAL A 1 170 ? 11.898 2.672 -0.334 1 98.75 170 VAL A N 1
ATOM 1333 C CA . VAL A 1 170 ? 11.094 3.547 0.514 1 98.75 170 VAL A CA 1
ATOM 1334 C C . VAL A 1 170 ? 12 4.328 1.458 1 98.75 170 VAL A C 1
ATOM 1336 O O . VAL A 1 170 ? 11.852 5.543 1.608 1 98.75 170 VAL A O 1
ATOM 1339 N N . LEU A 1 171 ? 12.961 3.66 2.057 1 98.81 171 LEU A N 1
ATOM 1340 C CA . LEU A 1 171 ? 13.836 4.273 3.051 1 98.81 171 LEU A CA 1
ATOM 1341 C C . LEU A 1 171 ? 14.781 5.273 2.396 1 98.81 171 LEU A C 1
ATOM 1343 O O . LEU A 1 171 ? 15.18 6.258 3.023 1 98.81 171 LEU A O 1
ATOM 1347 N N . LEU A 1 172 ? 15.086 5.082 1.146 1 98.06 172 LEU A N 1
ATOM 1348 C CA . LEU A 1 172 ? 15.945 5.996 0.403 1 98.06 172 LEU A CA 1
ATOM 1349 C C . LEU A 1 172 ? 15.336 7.395 0.347 1 98.06 172 LEU A C 1
ATOM 1351 O O . LEU A 1 172 ? 16.062 8.391 0.281 1 98.06 172 LEU A O 1
ATOM 1355 N N . ARG A 1 173 ? 14.039 7.461 0.458 1 97.38 173 ARG A N 1
ATOM 1356 C CA . ARG A 1 173 ? 13.344 8.742 0.396 1 97.38 173 ARG A CA 1
ATOM 1357 C C . ARG A 1 173 ? 13.672 9.602 1.615 1 97.38 173 ARG A C 1
ATOM 1359 O O . ARG A 1 173 ? 13.398 10.805 1.625 1 97.38 173 ARG A O 1
ATOM 1366 N N . LEU A 1 174 ? 14.258 9.031 2.643 1 97.69 174 LEU A N 1
ATOM 1367 C CA . LEU A 1 174 ? 14.555 9.742 3.885 1 97.69 174 LEU A CA 1
ATOM 1368 C C . LEU A 1 174 ? 15.945 10.359 3.84 1 97.69 174 LEU A C 1
ATOM 1370 O O . LEU A 1 174 ? 16.344 11.055 4.773 1 97.69 174 LEU A O 1
ATOM 1374 N N . ARG A 1 175 ? 16.672 10.109 2.803 1 92.38 175 ARG A N 1
ATOM 1375 C CA . ARG A 1 175 ? 18.078 10.531 2.738 1 92.38 175 ARG A CA 1
ATOM 1376 C C . ARG A 1 175 ? 18.203 12.031 2.979 1 92.38 175 ARG A C 1
ATOM 1378 O O . ARG A 1 175 ? 19.047 12.469 3.762 1 92.38 175 ARG A O 1
ATOM 1385 N N . ALA A 1 176 ? 17.344 12.812 2.434 1 91.06 176 ALA A N 1
ATOM 1386 C CA . ALA A 1 176 ? 17.438 14.266 2.508 1 91.06 176 ALA A CA 1
ATOM 1387 C C . ALA A 1 176 ? 17.078 14.773 3.9 1 91.06 176 ALA A C 1
ATOM 1389 O O . ALA A 1 176 ? 17.484 15.859 4.301 1 91.06 176 ALA A O 1
ATOM 1390 N N . SER A 1 177 ? 16.297 14.023 4.641 1 93.88 177 SER A N 1
ATOM 1391 C CA . SER A 1 177 ? 15.812 14.469 5.945 1 93.88 177 SER A CA 1
ATOM 1392 C C . SER A 1 177 ? 16.859 14.25 7.031 1 93.88 177 SER A C 1
ATOM 1394 O O . SER A 1 177 ? 16.797 14.859 8.102 1 93.88 177 SER A O 1
ATOM 1396 N N . GLY A 1 178 ? 17.766 13.273 6.781 1 95 178 GLY A N 1
ATOM 1397 C CA . GLY A 1 178 ? 18.734 12.906 7.789 1 95 178 GLY A CA 1
ATOM 1398 C C . GLY A 1 178 ? 18.203 11.953 8.836 1 95 178 GLY A C 1
ATOM 1399 O O . GLY A 1 178 ? 18.953 11.438 9.664 1 95 178 GLY A O 1
ATOM 1400 N N . LEU A 1 179 ? 16.953 11.625 8.836 1 97.94 179 LEU A N 1
ATOM 1401 C CA . LEU A 1 179 ? 16.328 10.797 9.859 1 97.94 179 LEU A CA 1
ATOM 1402 C C . LEU A 1 179 ? 16.859 9.367 9.812 1 97.94 179 LEU A C 1
ATOM 1404 O O . LEU A 1 179 ? 16.984 8.711 10.844 1 97.94 179 LEU A O 1
ATOM 1408 N N . LEU A 1 180 ? 17.188 8.914 8.609 1 97.69 180 LEU A N 1
ATOM 1409 C CA . LEU A 1 180 ? 17.672 7.551 8.469 1 97.69 180 LEU A CA 1
ATOM 1410 C C . LEU A 1 180 ? 18.969 7.363 9.25 1 97.69 180 LEU A C 1
ATOM 1412 O O . LEU A 1 180 ? 19.219 6.289 9.805 1 97.69 180 LEU A O 1
ATOM 1416 N N . ALA A 1 181 ? 19.797 8.391 9.336 1 97.31 181 ALA A N 1
ATOM 1417 C CA . ALA A 1 181 ? 21.094 8.336 10 1 97.31 181 ALA A CA 1
ATOM 1418 C C . ALA A 1 181 ? 20.938 8.094 11.5 1 97.31 181 ALA A C 1
ATOM 1420 O O . ALA A 1 181 ? 21.875 7.652 12.164 1 97.31 181 ALA A O 1
ATOM 1421 N N . GLU A 1 182 ? 19.766 8.422 12.07 1 98.06 182 GLU A N 1
ATOM 1422 C CA . GLU A 1 182 ? 19.484 8.18 13.484 1 98.06 182 GLU A CA 1
ATOM 1423 C C . GLU A 1 182 ? 19.359 6.688 13.773 1 98.06 182 GLU A C 1
ATOM 1425 O O . GLU A 1 182 ? 19.375 6.273 14.938 1 98.06 182 GLU A O 1
ATOM 1430 N N . PHE A 1 183 ? 19.266 5.848 12.711 1 98.5 183 PHE A N 1
ATOM 1431 C CA . PHE A 1 183 ? 19.109 4.398 12.82 1 98.5 183 PHE A CA 1
ATOM 1432 C C . PHE A 1 183 ? 20.203 3.684 12.031 1 98.5 183 PHE A C 1
ATOM 1434 O O . PHE A 1 183 ? 19.969 3.242 10.906 1 98.5 183 PHE A O 1
ATOM 1441 N N . PRO A 1 184 ? 21.344 3.43 12.625 1 97.94 184 PRO A N 1
ATOM 1442 C CA . PRO A 1 184 ? 22.5 2.91 11.906 1 97.94 184 PRO A CA 1
ATOM 1443 C C . PRO A 1 184 ? 22.234 1.567 11.234 1 97.94 184 PRO A C 1
ATOM 1445 O O . PRO A 1 184 ? 22.734 1.311 10.133 1 97.94 184 PRO A O 1
ATOM 1448 N N . SER A 1 185 ? 21.516 0.69 11.914 1 98.38 185 SER A N 1
ATOM 1449 C CA . SER A 1 185 ? 21.234 -0.607 11.312 1 98.38 185 SER A CA 1
ATOM 1450 C C . SER A 1 185 ? 20.438 -0.453 10.016 1 98.38 185 SER A C 1
ATOM 1452 O O . SER A 1 185 ? 20.688 -1.168 9.047 1 98.38 185 SER A O 1
ATOM 1454 N N . LEU A 1 186 ? 19.484 0.511 9.992 1 98.81 186 LEU A N 1
ATOM 1455 C CA . LEU A 1 186 ? 18.688 0.741 8.789 1 98.81 186 LEU A CA 1
ATOM 1456 C C . LEU A 1 186 ? 19.516 1.446 7.723 1 98.81 186 LEU A C 1
ATOM 1458 O O . LEU A 1 186 ? 19.359 1.173 6.531 1 98.81 186 LEU A O 1
ATOM 1462 N N . ALA A 1 187 ? 20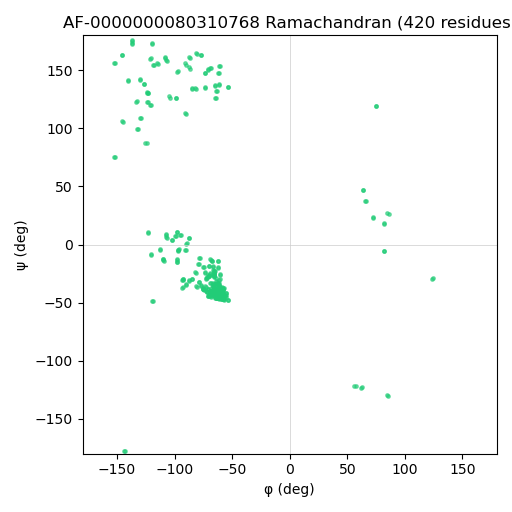.344 2.402 8.172 1 98.44 187 ALA A N 1
ATOM 1463 C CA . ALA A 1 187 ? 21.234 3.049 7.227 1 98.44 187 ALA A CA 1
ATOM 1464 C C . ALA A 1 187 ? 22.125 2.021 6.527 1 98.44 187 ALA A C 1
ATOM 1466 O O . ALA A 1 187 ? 22.281 2.057 5.305 1 98.44 187 ALA A O 1
ATOM 1467 N N . ALA A 1 188 ? 22.641 1.094 7.309 1 98.62 188 ALA A N 1
ATOM 1468 C CA . ALA A 1 188 ? 23.484 0.03 6.758 1 98.62 188 ALA A CA 1
ATOM 1469 C C . ALA A 1 188 ? 22.672 -0.872 5.824 1 98.62 188 ALA A C 1
ATOM 1471 O O . ALA A 1 188 ? 23.188 -1.312 4.789 1 98.62 188 ALA A O 1
ATOM 1472 N N . TYR A 1 189 ? 21.484 -1.163 6.207 1 98.88 189 TYR A N 1
ATOM 1473 C CA . TYR A 1 189 ? 20.562 -1.955 5.406 1 98.88 189 TYR A CA 1
ATOM 1474 C C . TYR A 1 189 ? 20.328 -1.315 4.043 1 98.88 189 TYR A C 1
ATOM 1476 O O . TYR A 1 189 ? 20.406 -1.989 3.014 1 98.88 189 TYR A O 1
ATOM 1484 N N . VAL A 1 190 ? 20.109 -0.001 4.023 1 98.81 190 VAL A N 1
ATOM 1485 C CA . VAL A 1 190 ? 19.891 0.737 2.783 1 98.81 190 VAL A CA 1
ATOM 1486 C C . VAL A 1 190 ? 21.172 0.739 1.946 1 98.81 190 VAL A C 1
ATOM 1488 O O . VAL A 1 190 ? 21.125 0.541 0.73 1 98.81 190 VAL A O 1
ATOM 1491 N N . GLU A 1 191 ? 22.297 0.908 2.57 1 98.56 191 GLU A N 1
ATOM 1492 C CA . GLU A 1 191 ? 23.578 0.892 1.873 1 98.56 191 GLU A CA 1
ATOM 1493 C C . GLU A 1 191 ? 23.828 -0.455 1.201 1 98.56 191 GLU A C 1
ATOM 1495 O O . GLU A 1 191 ? 24.344 -0.513 0.086 1 98.56 191 GLU A O 1
ATOM 1500 N N . ARG A 1 192 ? 23.5 -1.51 1.873 1 98.75 192 ARG A N 1
ATOM 1501 C CA . ARG A 1 192 ? 23.625 -2.84 1.285 1 98.75 192 ARG A CA 1
ATOM 1502 C C . ARG A 1 192 ? 22.75 -2.975 0.039 1 98.75 192 ARG A C 1
ATOM 1504 O O . ARG A 1 192 ? 23.188 -3.564 -0.958 1 98.75 192 ARG A O 1
ATOM 1511 N N . GLY A 1 193 ? 21.547 -2.432 0.115 1 98.75 193 GLY A N 1
ATOM 1512 C CA . GLY A 1 193 ? 20.688 -2.438 -1.052 1 98.75 193 GLY A CA 1
ATOM 1513 C C . GLY A 1 193 ? 21.25 -1.654 -2.221 1 98.75 193 GLY A C 1
ATOM 1514 O O . GLY A 1 193 ? 21.25 -2.139 -3.354 1 98.75 193 GLY A O 1
ATOM 1515 N N . GLU A 1 194 ? 21.781 -0.507 -1.913 1 98.44 194 GLU A N 1
ATOM 1516 C CA . GLU A 1 194 ? 22.328 0.365 -2.947 1 98.44 194 GLU A CA 1
ATOM 1517 C C . GLU A 1 194 ? 23.594 -0.234 -3.564 1 98.44 194 GLU A C 1
ATOM 1519 O O . GLU A 1 194 ? 23.953 0.107 -4.688 1 98.44 194 GLU A O 1
ATOM 1524 N N . ALA A 1 195 ? 24.25 -1.056 -2.832 1 98.75 195 ALA A N 1
ATOM 1525 C CA . ALA A 1 195 ? 25.516 -1.643 -3.285 1 98.75 195 ALA A CA 1
ATOM 1526 C C . ALA A 1 195 ? 25.266 -2.785 -4.266 1 98.75 195 ALA A C 1
ATOM 1528 O O . ALA A 1 195 ? 26.188 -3.25 -4.934 1 98.75 195 ALA A O 1
ATOM 1529 N N . ARG A 1 196 ? 24.094 -3.303 -4.324 1 98.81 196 ARG A N 1
ATOM 1530 C CA . ARG A 1 196 ? 23.812 -4.371 -5.273 1 98.81 196 ARG A CA 1
ATOM 1531 C C . ARG A 1 196 ? 24.016 -3.902 -6.711 1 98.81 196 ARG A C 1
ATOM 1533 O O . ARG A 1 196 ? 23.562 -2.818 -7.086 1 98.81 196 ARG A O 1
ATOM 1540 N N . PRO A 1 197 ? 24.594 -4.688 -7.531 1 98.81 197 PRO A N 1
ATOM 1541 C CA . PRO A 1 197 ? 24.891 -4.285 -8.906 1 98.81 197 PRO A CA 1
ATOM 1542 C C . PRO A 1 197 ? 23.625 -3.914 -9.695 1 98.81 197 PRO A C 1
ATOM 1544 O O . PRO A 1 197 ? 23.641 -2.961 -10.477 1 98.81 197 PRO A O 1
ATOM 1547 N N . ALA A 1 198 ? 22.609 -4.648 -9.5 1 98.88 198 ALA A N 1
ATOM 1548 C CA . ALA A 1 198 ? 21.359 -4.383 -10.203 1 98.88 198 ALA A CA 1
ATOM 1549 C C . ALA A 1 198 ? 20.812 -3.002 -9.852 1 98.88 198 ALA A C 1
ATOM 1551 O O . ALA A 1 198 ? 20.328 -2.279 -10.719 1 98.88 198 ALA A O 1
ATOM 1552 N N . TYR A 1 199 ? 20.891 -2.592 -8.57 1 98.88 199 TYR A N 1
ATOM 1553 C CA . TYR A 1 199 ? 20.469 -1.252 -8.18 1 98.88 199 TYR A CA 1
ATOM 1554 C C . TYR A 1 199 ? 21.328 -0.188 -8.859 1 98.88 199 TYR A C 1
ATOM 1556 O O . TYR A 1 199 ? 20.797 0.812 -9.359 1 98.88 199 TYR A O 1
ATOM 1564 N N . GLN A 1 200 ? 22.562 -0.417 -8.82 1 98.81 200 GLN A N 1
ATOM 1565 C CA . GLN A 1 200 ? 23.5 0.548 -9.406 1 98.81 200 GLN A CA 1
ATOM 1566 C C . GLN A 1 200 ? 23.203 0.76 -10.891 1 98.81 200 GLN A C 1
ATOM 1568 O O . GLN A 1 200 ? 23.234 1.892 -11.375 1 98.81 200 GLN A O 1
ATOM 1573 N N . ARG A 1 201 ? 22.906 -0.318 -11.586 1 98.69 201 ARG A N 1
ATOM 1574 C CA . ARG A 1 201 ? 22.547 -0.201 -12.992 1 98.69 201 ARG A CA 1
ATOM 1575 C C . ARG A 1 201 ? 21.25 0.564 -13.172 1 98.69 201 ARG A C 1
ATOM 1577 O O . ARG A 1 201 ? 21.141 1.419 -14.055 1 98.69 201 ARG A O 1
ATOM 1584 N N . ALA A 1 202 ? 20.266 0.247 -12.32 1 98.62 202 ALA A N 1
ATOM 1585 C CA . ALA A 1 202 ? 18.984 0.928 -12.375 1 98.62 202 ALA A CA 1
ATOM 1586 C C . ALA A 1 202 ? 19.141 2.424 -12.125 1 98.62 202 ALA A C 1
ATOM 1588 O O . ALA A 1 202 ? 18.578 3.246 -12.852 1 98.62 202 ALA A O 1
ATOM 1589 N N . PHE A 1 203 ? 19.938 2.752 -11.117 1 98.12 203 PHE A N 1
ATOM 1590 C CA . PHE A 1 203 ? 20.172 4.145 -10.758 1 98.12 203 PHE A CA 1
ATOM 1591 C C . PHE A 1 203 ? 20.891 4.875 -11.883 1 98.12 203 PHE A C 1
ATOM 1593 O O . PHE A 1 203 ? 20.531 5.996 -12.242 1 98.12 203 PHE A O 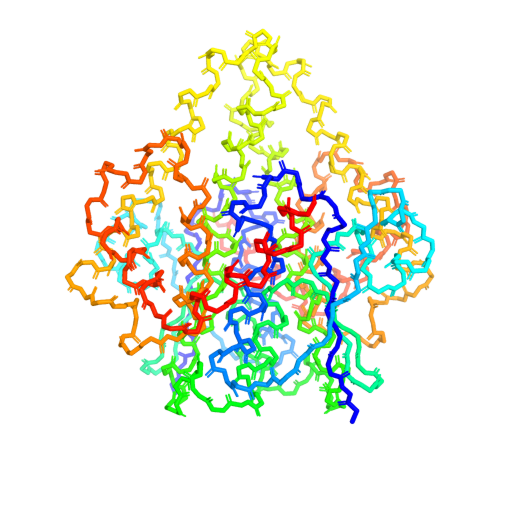1
ATOM 1600 N N . ALA A 1 204 ? 21.859 4.242 -12.438 1 97.62 204 ALA A N 1
ATOM 1601 C CA . ALA A 1 204 ? 22.625 4.848 -13.531 1 97.62 204 ALA A CA 1
ATOM 1602 C C . ALA A 1 204 ? 21.734 5.137 -14.734 1 97.62 204 ALA A C 1
ATOM 1604 O O . ALA A 1 204 ? 21.859 6.18 -15.375 1 97.62 204 ALA A O 1
ATOM 1605 N N . ALA A 1 205 ? 20.891 4.227 -15 1 96.62 205 ALA A N 1
ATOM 1606 C CA . ALA A 1 205 ? 20 4.379 -16.141 1 96.62 205 ALA A CA 1
ATOM 1607 C C . ALA A 1 205 ? 19.047 5.562 -15.953 1 96.62 205 ALA A C 1
ATOM 1609 O O . ALA A 1 205 ? 18.812 6.336 -16.891 1 96.62 205 ALA A O 1
ATOM 1610 N N . GLN A 1 206 ? 18.469 5.664 -14.773 1 95.31 206 GLN A N 1
ATOM 1611 C CA . GLN A 1 206 ? 17.562 6.781 -14.523 1 95.31 206 GLN A CA 1
ATOM 1612 C C . GLN A 1 206 ? 18.312 8.102 -14.477 1 95.31 206 GLN A C 1
ATOM 1614 O O . GLN A 1 206 ? 17.828 9.125 -14.945 1 95.31 206 GLN A O 1
ATOM 1619 N N . ALA A 1 207 ? 19.562 8.07 -13.891 1 95.06 207 ALA A N 1
ATOM 1620 C CA . ALA A 1 207 ? 20.391 9.266 -13.812 1 95.06 207 ALA A CA 1
ATOM 1621 C C . ALA A 1 207 ? 20.734 9.781 -15.203 1 95.06 207 ALA A C 1
ATOM 1623 O O . ALA A 1 207 ? 20.797 10.992 -15.422 1 95.06 207 ALA A O 1
ATOM 1624 N N . ALA A 1 208 ? 20.906 8.891 -16.125 1 94.44 208 ALA A N 1
ATOM 1625 C CA . ALA A 1 208 ? 21.266 9.242 -17.5 1 94.44 208 ALA A CA 1
ATOM 1626 C C . ALA A 1 208 ? 20.172 10.047 -18.172 1 94.44 208 ALA A C 1
ATOM 1628 O O . ALA A 1 208 ? 20.453 10.898 -19.016 1 94.44 208 ALA A O 1
ATOM 1629 N N . ILE A 1 209 ? 18.953 9.852 -17.781 1 91.88 209 ILE A N 1
ATOM 1630 C CA . ILE A 1 209 ? 17.797 10.555 -18.344 1 91.88 209 ILE A CA 1
ATOM 1631 C C . ILE A 1 209 ? 17.703 11.961 -17.75 1 91.88 209 ILE A C 1
ATOM 1633 O O . ILE A 1 209 ? 17.312 12.906 -18.438 1 91.88 209 ILE A O 1
ATOM 1637 N N . ASN A 1 210 ? 18.109 12.109 -16.547 1 88.19 210 ASN A N 1
ATOM 1638 C CA . ASN A 1 210 ? 17.875 13.352 -15.82 1 88.19 210 ASN A CA 1
ATOM 1639 C C . ASN A 1 210 ? 19.109 14.266 -15.859 1 88.19 210 ASN A C 1
ATOM 1641 O O . ASN A 1 210 ? 19.031 15.422 -15.453 1 88.19 210 ASN A O 1
ATOM 1645 N N . THR A 1 211 ? 20.188 13.75 -16.219 1 80.25 211 THR A N 1
ATOM 1646 C CA . THR A 1 211 ? 21.406 14.57 -16.297 1 80.25 211 THR A CA 1
ATOM 1647 C C . THR A 1 211 ? 21.656 15.016 -17.734 1 80.25 211 THR A C 1
ATOM 1649 O O . THR A 1 211 ? 22.688 15.602 -18.047 1 80.25 211 THR A O 1
ATOM 1652 N N . ARG A 1 212 ? 20.703 14.812 -18.578 1 63.91 212 ARG A N 1
ATOM 1653 C CA . ARG A 1 212 ? 20.859 15.328 -19.938 1 63.91 212 ARG A CA 1
ATOM 1654 C C . ARG A 1 212 ? 20.484 16.812 -20 1 63.91 212 ARG A C 1
ATOM 1656 O O . ARG A 1 212 ? 19.688 17.281 -19.203 1 63.91 212 ARG A O 1
ATOM 1663 N N . MET B 1 1 ? -5.098 -27.391 10.242 1 84.5 1 MET B N 1
ATOM 1664 C CA . MET B 1 1 ? -4.902 -26.359 11.25 1 84.5 1 MET B CA 1
ATOM 1665 C C . MET B 1 1 ? -5.781 -25.141 10.961 1 84.5 1 MET B C 1
ATOM 1667 O O . MET B 1 1 ? -6.043 -24.828 9.805 1 84.5 1 MET B O 1
ATOM 1671 N N . THR B 1 2 ? -6.387 -24.469 12.078 1 94.69 2 THR B N 1
ATOM 1672 C CA . THR B 1 2 ? -7.391 -23.422 11.93 1 94.69 2 THR B CA 1
ATOM 1673 C C . THR B 1 2 ? -6.727 -22.078 11.711 1 94.69 2 THR B C 1
ATOM 1675 O O . THR B 1 2 ? -5.723 -21.75 12.352 1 94.69 2 THR B O 1
ATOM 1678 N N . ILE B 1 3 ? -7.195 -21.312 10.773 1 98.62 3 ILE B N 1
ATOM 1679 C CA . ILE B 1 3 ? -6.754 -19.953 10.531 1 98.62 3 ILE B CA 1
ATOM 1680 C C . ILE B 1 3 ? -7.105 -19.078 11.734 1 98.62 3 ILE B C 1
ATOM 1682 O O . ILE B 1 3 ? -8.219 -19.141 12.258 1 98.62 3 ILE B O 1
ATOM 1686 N N . THR B 1 4 ? -6.129 -18.281 12.219 1 98.81 4 THR B N 1
ATOM 1687 C CA . THR B 1 4 ? -6.363 -17.297 13.281 1 98.81 4 THR B CA 1
ATOM 1688 C C . THR B 1 4 ? -5.973 -15.906 12.82 1 98.81 4 THR B C 1
ATOM 1690 O O . THR B 1 4 ? -4.887 -15.703 12.273 1 98.81 4 THR B O 1
ATOM 1693 N N . ILE B 1 5 ? -6.852 -14.945 13 1 98.88 5 ILE B N 1
ATOM 1694 C CA . ILE B 1 5 ? -6.543 -13.555 12.711 1 98.88 5 ILE B CA 1
ATOM 1695 C C . ILE B 1 5 ? -6.645 -12.727 13.984 1 98.88 5 ILE B C 1
ATOM 1697 O O . ILE B 1 5 ? -7.32 -13.117 14.938 1 98.88 5 ILE B O 1
ATOM 1701 N N . THR B 1 6 ? -5.93 -11.633 14.039 1 98.81 6 THR B N 1
ATOM 1702 C CA . THR B 1 6 ? -6.059 -10.75 15.195 1 98.81 6 THR B CA 1
ATOM 1703 C C . THR B 1 6 ? -7.012 -9.594 14.898 1 98.81 6 THR B C 1
ATOM 1705 O O . THR B 1 6 ? -7.113 -9.148 13.75 1 98.81 6 THR B O 1
ATOM 1708 N N . ALA B 1 7 ? -7.68 -9.133 15.867 1 98.31 7 ALA B N 1
ATOM 1709 C CA . ALA B 1 7 ? -8.578 -7.98 15.836 1 98.31 7 ALA B CA 1
ATOM 1710 C C . ALA B 1 7 ? -8.539 -7.219 17.156 1 98.31 7 ALA B C 1
ATOM 1712 O O . ALA B 1 7 ? -8.039 -7.738 18.172 1 98.31 7 ALA B O 1
ATOM 1713 N N . PHE B 1 8 ? -9.016 -6.035 17.141 1 97.62 8 PHE B N 1
ATOM 1714 C CA . PHE B 1 8 ? -9.094 -5.25 18.359 1 97.62 8 PHE B CA 1
ATOM 1715 C C . PHE B 1 8 ? -10.07 -5.879 19.359 1 97.62 8 PHE B C 1
ATOM 1717 O O . PHE B 1 8 ? -11.148 -6.32 18.969 1 97.62 8 PHE B O 1
ATOM 1724 N N . GLU B 1 9 ? -9.594 -5.883 20.594 1 96 9 GLU B N 1
ATOM 1725 C CA . GLU B 1 9 ? -10.531 -6.188 21.656 1 96 9 GLU B CA 1
ATOM 1726 C C . GLU B 1 9 ? -11.625 -5.129 21.75 1 96 9 GLU B C 1
ATOM 1728 O O . GLU B 1 9 ? -12.797 -5.453 21.969 1 96 9 GLU B O 1
ATOM 1733 N N . ARG B 1 10 ? -11.266 -3.934 21.656 1 93.62 10 ARG B N 1
ATOM 1734 C CA . ARG B 1 10 ? -12.133 -2.762 21.547 1 93.62 10 ARG B CA 1
ATOM 1735 C C . ARG B 1 10 ? -11.727 -1.884 20.375 1 93.62 10 ARG B C 1
ATOM 1737 O O . ARG B 1 10 ? -10.734 -1.15 20.453 1 93.62 10 ARG B O 1
ATOM 1744 N N . SER B 1 11 ? -12.531 -1.89 19.375 1 94.12 11 SER B N 1
ATOM 1745 C CA . SER B 1 11 ? -12.18 -1.174 18.141 1 94.12 11 SER B CA 1
ATOM 1746 C C . SER B 1 11 ? -12.312 0.334 18.328 1 94.12 11 SER B C 1
ATOM 1748 O O . SER B 1 11 ? -13.32 0.817 18.844 1 94.12 11 SER B O 1
ATOM 1750 N N . PRO B 1 12 ? -11.32 1.034 17.859 1 90.5 12 PRO B N 1
ATOM 1751 C CA . PRO B 1 12 ? -11.414 2.492 17.984 1 90.5 12 PRO B CA 1
ATOM 1752 C C . PRO B 1 12 ? -12.539 3.082 17.141 1 90.5 12 PRO B C 1
ATOM 1754 O O . PRO B 1 12 ? -12.953 4.223 17.359 1 90.5 12 PRO B O 1
ATOM 1757 N N . ASP B 1 13 ? -13.031 2.373 16.156 1 90.56 13 ASP B N 1
ATOM 1758 C CA . ASP B 1 13 ? -14.094 2.891 15.297 1 90.56 13 ASP B CA 1
ATOM 1759 C C . ASP B 1 13 ? -15.469 2.539 15.867 1 90.56 13 ASP B C 1
ATOM 1761 O O . ASP B 1 13 ? -16.5 2.832 15.25 1 90.56 13 ASP B O 1
ATOM 1765 N N . GLY B 1 14 ? -15.562 1.857 17 1 90.19 14 GLY B N 1
ATOM 1766 C CA . GLY B 1 14 ? -16.812 1.526 17.656 1 90.19 14 GLY B CA 1
ATOM 1767 C C . GLY B 1 14 ? -17.609 0.448 16.938 1 90.19 14 GLY B C 1
ATOM 1768 O O . GLY B 1 14 ? -18.828 0.409 17.016 1 90.19 14 GLY B O 1
ATOM 1769 N N . GLY B 1 15 ? -16.906 -0.331 16.188 1 91.19 15 GLY B N 1
ATOM 1770 C CA . GLY B 1 15 ? -17.562 -1.431 15.492 1 91.19 15 GLY B CA 1
ATOM 1771 C C . GLY B 1 15 ? -18.188 -1.02 14.18 1 91.19 15 GLY B C 1
ATOM 1772 O O . GLY B 1 15 ? -19.188 -1.61 13.742 1 91.19 15 GLY B O 1
ATOM 1773 N N . LYS B 1 16 ? -17.656 -0.01 13.586 1 93.19 16 LYS B N 1
ATOM 1774 C CA . LYS B 1 16 ? -18.203 0.493 12.336 1 93.19 16 LYS B CA 1
ATOM 1775 C C . LYS B 1 16 ? -17.609 -0.239 11.133 1 93.19 16 LYS B C 1
ATOM 1777 O O . LYS B 1 16 ? -17.875 0.121 9.984 1 93.19 16 LYS B O 1
ATOM 1782 N N . GLY B 1 17 ? -16.812 -1.243 11.398 1 94 17 GLY B N 1
ATOM 1783 C CA . GLY B 1 17 ? -16.297 -2.104 10.344 1 94 17 GLY B CA 1
ATOM 1784 C C . GLY B 1 17 ? -15.094 -1.513 9.633 1 94 17 GLY B C 1
ATOM 1785 O O . GLY B 1 17 ? -14.758 -1.928 8.516 1 94 17 GLY B O 1
ATOM 1786 N N . LEU B 1 18 ? -14.445 -0.531 10.219 1 95.44 18 LEU B N 1
ATOM 1787 C CA . LEU B 1 18 ? -13.367 0.178 9.539 1 95.44 18 LEU B CA 1
ATOM 1788 C C . LEU B 1 18 ? -12.008 -0.367 9.961 1 95.44 18 LEU B C 1
ATOM 1790 O O . LEU B 1 18 ? -10.984 -0.05 9.344 1 95.44 18 LEU B O 1
ATOM 1794 N N . ALA B 1 19 ? -12.008 -1.188 11.055 1 96.44 19 ALA B N 1
ATOM 1795 C CA . ALA B 1 19 ? -10.758 -1.853 11.422 1 96.44 19 ALA B CA 1
ATOM 1796 C C . ALA B 1 19 ? -10.297 -2.795 10.312 1 96.44 19 ALA B C 1
ATOM 1798 O O . ALA B 1 19 ? -11.117 -3.422 9.641 1 96.44 19 ALA B O 1
ATOM 1799 N N . ARG B 1 20 ? -9.023 -2.961 10.141 1 97.69 20 ARG B N 1
ATOM 1800 C CA . ARG B 1 20 ? -8.477 -3.586 8.938 1 97.69 20 ARG B CA 1
ATOM 1801 C C . ARG B 1 20 ? -8.617 -5.102 9 1 97.69 20 ARG B C 1
ATOM 1803 O O . ARG B 1 20 ? -8.445 -5.789 7.992 1 97.69 20 ARG B O 1
ATOM 1810 N N . ASP B 1 21 ? -8.961 -5.656 10.156 1 98.25 21 ASP B N 1
ATOM 1811 C CA . ASP B 1 21 ? -9.273 -7.078 10.211 1 98.25 21 ASP B CA 1
ATOM 1812 C C . ASP B 1 21 ? -10.539 -7.387 9.414 1 98.25 21 ASP B C 1
ATOM 1814 O O . ASP B 1 21 ? -10.742 -8.523 8.977 1 98.25 21 ASP B O 1
ATOM 1818 N N . THR B 1 22 ? -11.414 -6.387 9.234 1 98.38 22 THR B N 1
ATOM 1819 C CA . THR B 1 22 ? -12.664 -6.598 8.508 1 98.38 22 THR B CA 1
ATOM 1820 C C . THR B 1 22 ? -12.391 -6.992 7.062 1 98.38 22 THR B C 1
ATOM 1822 O O . THR B 1 22 ? -13.117 -7.809 6.488 1 98.38 22 THR B O 1
ATOM 1825 N N . ARG B 1 23 ? -11.352 -6.426 6.441 1 98.5 23 ARG B N 1
ATOM 1826 C CA . ARG B 1 23 ? -10.969 -6.777 5.078 1 98.5 23 ARG B CA 1
ATOM 1827 C C . ARG B 1 23 ? -10.562 -8.242 4.98 1 98.5 23 ARG B C 1
ATOM 1829 O O . ARG B 1 23 ? -10.875 -8.914 3.992 1 98.5 23 ARG B O 1
ATOM 1836 N N . VAL B 1 24 ? -9.844 -8.688 6.004 1 98.88 24 VAL B N 1
ATOM 1837 C CA . VAL B 1 24 ? -9.367 -10.07 6.031 1 98.88 24 VAL B CA 1
ATOM 1838 C C . VAL B 1 24 ? -10.539 -11.016 6.277 1 98.88 24 VAL B C 1
ATOM 1840 O O . VAL B 1 24 ? -10.656 -12.055 5.613 1 98.88 24 VAL B O 1
ATOM 1843 N N . ARG B 1 25 ? -11.461 -10.625 7.195 1 98.81 25 ARG B N 1
ATOM 1844 C CA . ARG B 1 25 ? -12.68 -11.391 7.406 1 98.81 25 ARG B CA 1
ATOM 1845 C C . ARG B 1 25 ? -13.477 -11.523 6.113 1 98.81 25 ARG B C 1
ATOM 1847 O O . ARG B 1 25 ? -13.938 -12.609 5.77 1 98.81 25 ARG B O 1
ATOM 1854 N N . TRP B 1 26 ? -13.609 -10.406 5.453 1 98.94 26 TRP B N 1
ATOM 1855 C CA . TRP B 1 26 ? -14.367 -10.375 4.207 1 98.94 26 TRP B CA 1
ATOM 1856 C C . TRP B 1 26 ? -13.781 -11.359 3.195 1 98.94 26 TRP B C 1
ATOM 1858 O O . TRP B 1 26 ? -14.516 -12.156 2.6 1 98.94 26 TRP B O 1
ATOM 1868 N N . ALA B 1 27 ? -12.438 -11.383 3.012 1 98.94 27 ALA B N 1
ATOM 1869 C CA . ALA B 1 27 ? -11.773 -12.305 2.096 1 98.94 27 ALA B CA 1
ATOM 1870 C C . ALA B 1 27 ? -12.039 -13.758 2.5 1 98.94 27 ALA B C 1
ATOM 1872 O O . ALA B 1 27 ? -12.344 -14.602 1.653 1 98.94 27 ALA B O 1
ATOM 1873 N N . LEU B 1 28 ? -11.922 -14.016 3.807 1 98.94 28 LEU B N 1
ATOM 1874 C CA . LEU B 1 28 ? -12.141 -15.367 4.309 1 98.94 28 LEU B CA 1
ATOM 1875 C C . LEU B 1 28 ? -13.578 -15.812 4.066 1 98.94 28 LEU B C 1
ATOM 1877 O O . LEU B 1 28 ? -13.82 -16.969 3.697 1 98.94 28 LEU B O 1
ATOM 1881 N N . GLU B 1 29 ? -14.516 -14.891 4.266 1 98.88 29 GLU B N 1
ATOM 1882 C CA . GLU B 1 29 ? -15.93 -15.188 4.031 1 98.88 29 GLU B CA 1
ATOM 1883 C C . GLU B 1 29 ? -16.203 -15.445 2.551 1 98.88 29 GLU B C 1
ATOM 1885 O O . GLU B 1 29 ? -17.016 -16.297 2.203 1 98.88 29 GLU B O 1
ATOM 1890 N N . GLU B 1 30 ? -15.57 -14.672 1.682 1 98.88 30 GLU B N 1
ATOM 1891 C CA . GLU B 1 30 ? -15.75 -14.859 0.245 1 98.88 30 GLU B CA 1
ATOM 1892 C C . GLU B 1 30 ? -15.352 -16.266 -0.181 1 98.88 30 GLU B C 1
ATOM 1894 O O . GLU B 1 30 ? -15.977 -16.859 -1.065 1 98.88 30 GLU B O 1
ATOM 1899 N N . VAL B 1 31 ? -14.305 -16.797 0.458 1 98.56 31 VAL B N 1
ATOM 1900 C CA . VAL B 1 31 ? -13.805 -18.094 0.031 1 98.56 31 VAL B CA 1
ATOM 1901 C C . VAL B 1 31 ? -14.281 -19.172 0.997 1 98.56 31 VAL B C 1
ATOM 1903 O O . VAL B 1 31 ? -13.828 -20.328 0.923 1 98.56 31 VAL B O 1
ATOM 1906 N N . GLN B 1 32 ? -15.07 -18.891 1.965 1 98 32 GLN B N 1
ATOM 1907 C CA . GLN B 1 32 ? -15.758 -19.797 2.879 1 98 32 GLN B CA 1
ATOM 1908 C C . GLN B 1 32 ? -14.766 -20.578 3.73 1 98 32 GLN B C 1
ATOM 1910 O O . GLN B 1 32 ? -14.891 -21.797 3.871 1 98 32 GLN B O 1
ATOM 1915 N N . LEU B 1 33 ? -13.836 -19.922 4.258 1 98.19 33 LEU B N 1
ATOM 1916 C CA . LEU B 1 33 ? -12.875 -20.516 5.18 1 98.19 33 LEU B CA 1
ATOM 1917 C C . LEU B 1 33 ? -13.188 -20.125 6.617 1 98.19 33 LEU B C 1
ATOM 1919 O O . LEU B 1 33 ? -13.359 -18.938 6.918 1 98.19 33 LEU B O 1
ATOM 1923 N N . PRO B 1 34 ? -13.312 -21.125 7.453 1 98 34 PRO B N 1
ATOM 1924 C CA . PRO B 1 34 ? -13.484 -20.797 8.867 1 98 34 PRO B CA 1
ATOM 1925 C C . PRO B 1 34 ? -12.234 -20.188 9.492 1 98 34 PRO B C 1
ATOM 1927 O O . PRO B 1 34 ? -11.125 -20.438 9.016 1 98 34 PRO B O 1
ATOM 1930 N N . TYR B 1 35 ? -12.445 -19.391 10.484 1 98.69 35 TYR B N 1
ATOM 1931 C CA . TYR B 1 35 ? -11.328 -18.75 11.172 1 98.69 35 TYR B CA 1
ATOM 1932 C C . TYR B 1 35 ? -11.68 -18.438 12.617 1 98.69 35 TYR B C 1
ATOM 1934 O O . TYR B 1 35 ? -12.859 -18.328 12.961 1 98.69 35 TYR B O 1
ATOM 1942 N N . GLU B 1 36 ? -10.648 -18.344 13.383 1 98.31 36 GLU B N 1
ATOM 1943 C CA . GLU B 1 36 ? -10.742 -17.859 14.758 1 98.31 36 GLU B CA 1
ATOM 1944 C C . GLU B 1 36 ? -10.164 -16.453 14.891 1 98.31 36 GLU B C 1
ATOM 1946 O O . GLU B 1 36 ? -9.359 -16.016 14.062 1 98.31 36 GLU B O 1
ATOM 1951 N N . VAL B 1 37 ? -10.633 -15.797 15.961 1 98.44 37 VAL B N 1
ATOM 1952 C CA . VAL B 1 37 ? -10.195 -14.422 16.172 1 98.44 37 VAL B CA 1
ATOM 1953 C C . VAL B 1 37 ? -9.492 -14.312 17.531 1 98.44 37 VAL B C 1
ATOM 1955 O O . VAL B 1 37 ? -10.031 -14.727 18.562 1 98.44 37 VAL B O 1
ATOM 1958 N N . ARG B 1 38 ? -8.305 -13.93 17.516 1 98.44 38 ARG B N 1
ATOM 1959 C CA . ARG B 1 38 ? -7.582 -13.531 18.719 1 98.44 38 ARG B CA 1
ATOM 1960 C C . ARG B 1 38 ? -7.723 -12.031 18.969 1 98.44 38 ARG B C 1
ATOM 1962 O O . ARG B 1 38 ? -7.227 -11.219 18.188 1 98.44 38 ARG B O 1
ATOM 1969 N N . LEU B 1 39 ? -8.375 -11.656 20 1 98.19 39 LEU B N 1
ATOM 1970 C CA . LEU B 1 39 ? -8.57 -10.258 20.328 1 98.19 39 LEU B CA 1
ATOM 1971 C C . LEU B 1 39 ? -7.355 -9.703 21.062 1 98.19 39 LEU B C 1
ATOM 1973 O O . LEU B 1 39 ? -6.801 -10.367 21.938 1 98.19 39 LEU B O 1
ATOM 1977 N N . VAL B 1 40 ? -6.938 -8.516 20.641 1 98.31 40 VAL B N 1
ATOM 1978 C CA . VAL B 1 40 ? -5.777 -7.902 21.281 1 98.31 40 VAL B CA 1
ATOM 1979 C C . VAL B 1 40 ? -6.133 -6.492 21.75 1 98.31 40 VAL B C 1
ATOM 1981 O O . VAL B 1 40 ? -6.836 -5.758 21.047 1 98.31 40 VAL B O 1
ATOM 1984 N N . SER B 1 41 ? -5.676 -6.098 23 1 97.56 41 SER B N 1
ATOM 1985 C CA . SER B 1 41 ? -5.809 -4.73 23.5 1 97.56 41 SER B CA 1
ATOM 1986 C C . SER B 1 41 ? -4.715 -3.828 22.938 1 97.56 41 SER B C 1
ATOM 1988 O O . SER B 1 41 ? -3.721 -4.316 22.406 1 97.56 41 SER B O 1
ATOM 1990 N N . PHE B 1 42 ? -4.957 -2.568 23.078 1 96.38 42 PHE B N 1
ATOM 1991 C CA . PHE B 1 42 ? -3.936 -1.62 22.656 1 96.38 42 PHE B CA 1
ATOM 1992 C C . PHE B 1 42 ? -2.625 -1.868 23.391 1 96.38 42 PHE B C 1
ATOM 1994 O O . PHE B 1 42 ? -1.546 -1.764 22.797 1 96.38 42 PHE B O 1
ATOM 2001 N N . ALA B 1 43 ? -2.715 -2.213 24.656 1 97.38 43 ALA B N 1
ATOM 2002 C CA . ALA B 1 43 ? -1.526 -2.521 25.453 1 97.38 43 ALA B CA 1
ATOM 2003 C C . ALA B 1 43 ? -0.835 -3.781 24.938 1 97.38 43 ALA B C 1
ATOM 2005 O O . ALA B 1 43 ? 0.388 -3.805 24.781 1 97.38 43 ALA B O 1
ATOM 2006 N N . ALA B 1 44 ? -1.583 -4.793 24.625 1 97.88 44 ALA B N 1
ATOM 2007 C CA . ALA B 1 44 ? -1.048 -6.074 24.156 1 97.88 44 ALA B CA 1
ATOM 2008 C C . ALA B 1 44 ? -0.363 -5.934 22.812 1 97.88 44 ALA B C 1
ATOM 2010 O O . ALA B 1 44 ? 0.601 -6.645 22.516 1 97.88 44 ALA B O 1
ATOM 2011 N N . MET B 1 45 ? -0.786 -4.973 22.062 1 97.31 45 MET B N 1
ATOM 2012 C CA . MET B 1 45 ? -0.249 -4.766 20.719 1 97.31 45 MET B CA 1
ATOM 2013 C C . MET B 1 45 ? 1.191 -4.266 20.781 1 97.31 45 MET B C 1
ATOM 2015 O O . MET B 1 45 ? 1.937 -4.391 19.812 1 97.31 45 MET B O 1
ATOM 2019 N N . LYS B 1 46 ? 1.547 -3.771 21.906 1 97.12 46 LYS B N 1
ATOM 2020 C CA . LYS B 1 46 ? 2.887 -3.213 22.078 1 97.12 46 LYS B CA 1
ATOM 2021 C C . LYS B 1 46 ? 3.83 -4.227 22.719 1 97.12 46 LYS B C 1
ATOM 2023 O O . LYS B 1 46 ? 5.027 -3.971 22.844 1 97.12 46 LYS B O 1
ATOM 2028 N N . GLU B 1 47 ? 3.303 -5.371 23.094 1 98.12 47 GLU B N 1
ATOM 2029 C CA . GLU B 1 47 ? 4.086 -6.391 23.781 1 98.12 47 GLU B CA 1
ATOM 2030 C C . GLU B 1 47 ? 4.781 -7.316 22.797 1 98.12 47 GLU B C 1
ATOM 2032 O O . GLU B 1 47 ? 4.355 -7.438 21.641 1 98.12 47 GLU B O 1
ATOM 2037 N N . ALA B 1 48 ? 5.793 -8.008 23.281 1 97.75 48 ALA B N 1
ATOM 2038 C CA . ALA B 1 48 ? 6.676 -8.828 22.453 1 97.75 48 ALA B CA 1
ATOM 2039 C C . ALA B 1 48 ? 5.891 -9.906 21.719 1 97.75 48 ALA B C 1
ATOM 2041 O O . ALA B 1 48 ? 6.18 -10.211 20.562 1 97.75 48 ALA B O 1
ATOM 2042 N N . ALA B 1 49 ? 4.941 -10.445 22.391 1 97.94 49 ALA B N 1
ATOM 2043 C CA . ALA B 1 49 ? 4.191 -11.555 21.812 1 97.94 49 ALA B CA 1
ATOM 2044 C C . ALA B 1 49 ? 3.479 -11.117 20.531 1 97.94 49 ALA B C 1
ATOM 2046 O O . ALA B 1 49 ? 3.488 -11.836 19.531 1 97.94 49 ALA B O 1
ATOM 2047 N N . HIS B 1 50 ? 2.838 -9.906 20.562 1 98.56 50 HIS B N 1
ATOM 2048 C CA . HIS B 1 50 ? 2.145 -9.422 19.375 1 98.56 50 HIS B CA 1
ATOM 2049 C C . HIS B 1 50 ? 3.127 -8.867 18.344 1 98.56 50 HIS B C 1
ATOM 2051 O O . HIS B 1 50 ? 2.953 -9.07 17.141 1 98.56 50 HIS B O 1
ATOM 2057 N N . LEU B 1 51 ? 4.188 -8.242 18.828 1 98.31 51 LEU B N 1
ATOM 2058 C CA . LEU B 1 51 ? 5.18 -7.648 17.938 1 98.31 51 LEU B CA 1
ATOM 2059 C C . LEU B 1 51 ? 5.914 -8.727 17.156 1 98.31 51 LEU B C 1
ATOM 2061 O O . LEU B 1 51 ? 6.398 -8.477 16.047 1 98.31 51 LEU B O 1
ATOM 2065 N N . ALA B 1 52 ? 5.926 -9.953 17.656 1 97.44 52 ALA B N 1
ATOM 2066 C CA . ALA B 1 52 ? 6.527 -11.07 16.938 1 97.44 52 ALA B CA 1
ATO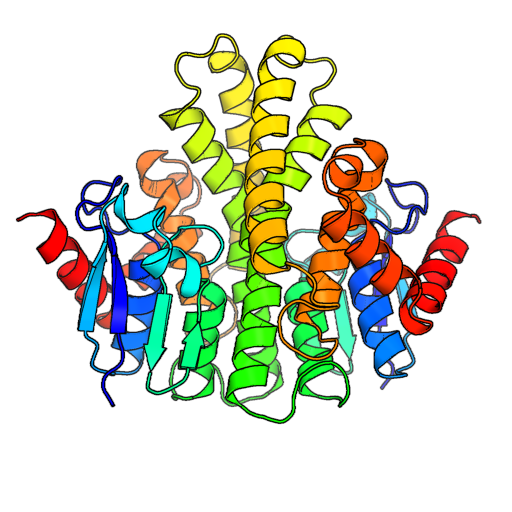M 2067 C C . ALA B 1 52 ? 5.691 -11.461 15.719 1 97.44 52 ALA B C 1
ATOM 2069 O O . ALA B 1 52 ? 6.219 -11.984 14.734 1 97.44 52 ALA B O 1
ATOM 2070 N N . ARG B 1 53 ? 4.398 -11.195 15.727 1 98.06 53 ARG B N 1
ATOM 2071 C CA . ARG B 1 53 ? 3.488 -11.508 14.633 1 98.06 53 ARG B CA 1
ATOM 2072 C C . ARG B 1 53 ? 3.33 -10.312 13.695 1 98.06 53 ARG B C 1
ATOM 2074 O O . ARG B 1 53 ? 3.232 -10.484 12.477 1 98.06 53 ARG B O 1
ATOM 2081 N N . HIS B 1 54 ? 3.318 -9.102 14.312 1 98.62 54 HIS B N 1
ATOM 2082 C CA . HIS B 1 54 ? 3.176 -7.844 13.594 1 98.62 54 HIS B CA 1
ATOM 2083 C C . HIS B 1 54 ? 4.219 -6.828 14.047 1 98.62 54 HIS B C 1
ATOM 2085 O O . HIS B 1 54 ? 3.986 -6.082 15 1 98.62 54 HIS B O 1
ATOM 2091 N N . PRO B 1 55 ? 5.25 -6.691 13.312 1 98.5 55 PRO B N 1
ATOM 2092 C CA . PRO B 1 55 ? 6.398 -5.91 13.781 1 98.5 55 PRO B CA 1
ATOM 2093 C C . PRO B 1 55 ? 6.051 -4.445 14.023 1 98.5 55 PRO B C 1
ATOM 2095 O O . PRO B 1 55 ? 6.797 -3.736 14.711 1 98.5 55 PRO B O 1
ATOM 2098 N N . PHE B 1 56 ? 4.918 -3.965 13.547 1 98.69 56 PHE B N 1
ATOM 2099 C CA . PHE B 1 56 ? 4.559 -2.559 13.688 1 98.69 56 PHE B CA 1
ATOM 2100 C C . PHE B 1 56 ? 3.441 -2.387 14.711 1 98.69 56 PHE B C 1
ATOM 2102 O O . PHE B 1 56 ? 2.848 -1.311 14.812 1 98.69 56 PHE B O 1
ATOM 2109 N N . GLY B 1 57 ? 3.102 -3.482 15.445 1 98.38 57 GLY B N 1
ATOM 2110 C CA . GLY B 1 57 ? 2.143 -3.416 16.531 1 98.38 57 GLY B CA 1
ATOM 2111 C C . GLY B 1 57 ? 0.738 -3.072 16.078 1 98.38 57 GLY B C 1
ATOM 2112 O O . GLY B 1 57 ? 0.028 -2.318 16.734 1 98.38 57 GLY B O 1
ATOM 2113 N N . GLN B 1 58 ? 0.385 -3.623 14.914 1 98.12 58 GLN B N 1
ATOM 2114 C CA . GLN B 1 58 ? -0.94 -3.371 14.359 1 98.12 58 GLN B CA 1
ATOM 2115 C C . GLN B 1 58 ? -1.725 -4.672 14.195 1 98.12 58 GLN B C 1
ATOM 2117 O O . GLN B 1 58 ? -1.31 -5.719 14.695 1 98.12 58 GLN B O 1
ATOM 2122 N N . ILE B 1 59 ? -2.891 -4.617 13.859 1 98.38 59 ILE B N 1
ATOM 2123 C CA . ILE B 1 59 ? -3.713 -5.719 13.367 1 98.38 59 ILE B CA 1
ATOM 2124 C C . ILE B 1 59 ? -4.117 -5.457 11.922 1 98.38 59 ILE B C 1
ATOM 2126 O O . ILE B 1 59 ? -4.078 -4.316 11.453 1 98.38 59 ILE B O 1
ATOM 2130 N N . PRO B 1 60 ? -4.438 -6.461 11.125 1 98.69 60 PRO B N 1
ATOM 2131 C CA . PRO B 1 60 ? -4.582 -7.883 11.453 1 98.69 60 PRO B CA 1
ATOM 2132 C C . PRO B 1 60 ? -3.277 -8.664 11.297 1 98.69 60 PRO B C 1
ATOM 2134 O O . PRO B 1 60 ? -2.336 -8.18 10.664 1 98.69 60 PRO B O 1
ATOM 2137 N N . THR B 1 61 ? -3.141 -9.711 11.977 1 98.88 61 THR B N 1
ATOM 2138 C CA . THR B 1 61 ? -2.225 -10.797 11.648 1 98.88 61 THR B CA 1
ATOM 2139 C C . THR B 1 61 ? -2.99 -12.023 11.156 1 98.88 61 THR B C 1
ATOM 2141 O O . THR B 1 61 ? -4.211 -12.102 11.305 1 98.88 61 THR B O 1
ATOM 2144 N N . TYR B 1 62 ? -2.385 -12.898 10.508 1 98.94 62 TYR B N 1
ATOM 2145 C CA . TYR B 1 62 ? -2.896 -14.164 9.984 1 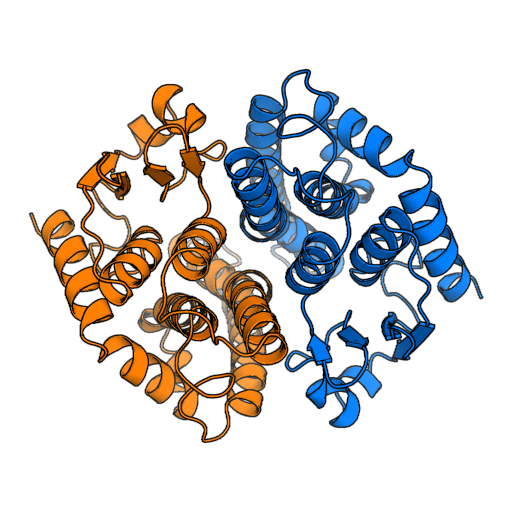98.94 62 TYR B CA 1
ATOM 2146 C C . TYR B 1 62 ? -1.945 -15.312 10.297 1 98.94 62 TYR B C 1
ATOM 2148 O O . TYR B 1 62 ? -0.759 -15.25 9.961 1 98.94 62 TYR B O 1
ATOM 2156 N N . GLU B 1 63 ? -2.428 -16.297 10.961 1 98.81 63 GLU B N 1
ATOM 2157 C CA . GLU B 1 63 ? -1.66 -17.5 11.266 1 98.81 63 GLU B CA 1
ATOM 2158 C C . GLU B 1 63 ? -2.369 -18.75 10.758 1 98.81 63 GLU B C 1
ATOM 2160 O O . GLU B 1 63 ? -3.568 -18.938 10.977 1 98.81 63 GLU B O 1
ATOM 2165 N N . HIS B 1 64 ? -1.702 -19.562 10.086 1 98.56 64 HIS B N 1
ATOM 2166 C CA . HIS B 1 64 ? -2.145 -20.875 9.625 1 98.56 64 HIS B CA 1
ATOM 2167 C C . HIS B 1 64 ? -0.992 -21.875 9.625 1 98.56 64 HIS B C 1
ATOM 2169 O O . HIS B 1 64 ? -0.11 -21.812 8.766 1 98.56 64 HIS B O 1
ATOM 2175 N N . GLY B 1 65 ? -0.951 -22.766 10.531 1 96.81 65 GLY B N 1
ATOM 2176 C CA . GLY B 1 65 ? 0.221 -23.609 10.719 1 96.81 65 GLY B CA 1
ATOM 2177 C C . GLY B 1 65 ? 1.464 -22.812 11.094 1 96.81 65 GLY B C 1
ATOM 2178 O O . GLY B 1 65 ? 1.445 -22.031 12.047 1 96.81 65 GLY B O 1
ATOM 2179 N N . ASP B 1 66 ? 2.506 -22.969 10.281 1 96.69 66 ASP B N 1
ATOM 2180 C CA . ASP B 1 66 ? 3.773 -22.312 10.578 1 96.69 66 ASP B CA 1
ATOM 2181 C C . ASP B 1 66 ? 3.885 -20.984 9.844 1 96.69 66 ASP B C 1
ATOM 2183 O O . ASP B 1 66 ? 4.941 -20.344 9.859 1 96.69 66 ASP B O 1
ATOM 2187 N N . LEU B 1 67 ? 2.779 -20.625 9.242 1 98.44 67 LEU B N 1
ATOM 2188 C CA . LEU B 1 67 ? 2.801 -19.359 8.508 1 98.44 67 LEU B CA 1
ATOM 2189 C C . LEU B 1 67 ? 2.191 -18.234 9.336 1 98.44 67 LEU B C 1
ATOM 2191 O O . LEU B 1 67 ? 1.087 -18.375 9.867 1 98.44 67 LEU B O 1
ATOM 2195 N N . THR B 1 68 ? 2.902 -17.172 9.5 1 98.75 68 THR B N 1
ATOM 2196 C CA . THR B 1 68 ? 2.414 -15.938 10.109 1 98.75 68 THR B CA 1
ATOM 2197 C C . THR B 1 68 ? 2.605 -14.758 9.156 1 98.75 68 THR B C 1
ATOM 2199 O O . THR B 1 68 ? 3.701 -14.555 8.633 1 98.75 68 THR B O 1
ATOM 2202 N N . LEU B 1 69 ? 1.531 -14.117 8.859 1 98.88 69 LEU B N 1
ATOM 2203 C CA . LEU B 1 69 ? 1.56 -12.922 8.023 1 98.88 69 LEU B CA 1
ATOM 2204 C C . LEU B 1 69 ? 0.982 -11.719 8.773 1 98.88 69 LEU B C 1
ATOM 2206 O O . LEU B 1 69 ? 0.279 -11.883 9.773 1 98.88 69 LEU B O 1
ATOM 2210 N N . PHE B 1 70 ? 1.356 -10.586 8.25 1 98.69 70 PHE B N 1
ATOM 2211 C CA . PHE B 1 70 ? 0.756 -9.312 8.633 1 98.69 70 PHE B CA 1
ATOM 2212 C C . PHE B 1 70 ? 0.498 -8.453 7.406 1 98.69 70 PHE B C 1
ATOM 2214 O O . PHE B 1 70 ? 0.771 -8.867 6.277 1 98.69 70 PHE B O 1
ATOM 2221 N N . GLU B 1 71 ? -0.107 -7.32 7.562 1 98.62 71 GLU B N 1
ATOM 2222 C CA . GLU B 1 71 ? -0.588 -6.473 6.477 1 98.62 71 GLU B CA 1
ATOM 2223 C C . GLU B 1 71 ? -1.849 -7.055 5.844 1 98.62 71 GLU B C 1
ATOM 2225 O O . GLU B 1 71 ? -1.807 -8.125 5.23 1 98.62 71 GLU B O 1
ATOM 2230 N N . SER B 1 72 ? -2.914 -6.305 5.914 1 98.81 72 SER B N 1
ATOM 2231 C CA . SER B 1 72 ? -4.191 -6.797 5.41 1 98.81 72 SER B CA 1
ATOM 2232 C C . SER B 1 72 ? -4.121 -7.09 3.914 1 98.81 72 SER B C 1
ATOM 2234 O O . SER B 1 72 ? -4.68 -8.078 3.441 1 98.81 72 SER B O 1
ATOM 2236 N N . GLY B 1 73 ? -3.369 -6.246 3.127 1 98.88 73 GLY B N 1
ATOM 2237 C CA . GLY B 1 73 ? -3.232 -6.492 1.699 1 98.88 73 GLY B CA 1
ATOM 2238 C C . GLY B 1 73 ? -2.547 -7.805 1.383 1 98.88 73 GLY B C 1
ATOM 2239 O O . GLY B 1 73 ? -3.002 -8.555 0.519 1 98.88 73 GLY B O 1
ATOM 2240 N N . SER B 1 74 ? -1.441 -8.102 2.102 1 98.88 74 SER B N 1
ATOM 2241 C CA . SER B 1 74 ? -0.696 -9.344 1.905 1 98.88 74 SER B CA 1
ATOM 2242 C C . SER B 1 74 ? -1.535 -10.555 2.283 1 98.88 74 SER B C 1
ATOM 2244 O O . SER B 1 74 ? -1.521 -11.57 1.58 1 98.88 74 SER B O 1
ATOM 2246 N N . ILE B 1 75 ? -2.277 -10.477 3.367 1 98.94 75 ILE B N 1
ATOM 2247 C CA . ILE B 1 75 ? -3.107 -11.578 3.848 1 98.94 75 ILE B CA 1
ATOM 2248 C C . ILE B 1 75 ? -4.211 -11.867 2.834 1 98.94 75 ILE B C 1
ATOM 2250 O O . ILE B 1 75 ? -4.43 -13.023 2.463 1 98.94 75 ILE B O 1
ATOM 2254 N N . VAL B 1 76 ? -4.871 -10.82 2.355 1 98.94 76 VAL B N 1
ATOM 2255 C CA . VAL B 1 76 ? -5.941 -10.992 1.378 1 98.94 76 VAL B CA 1
ATOM 2256 C C . VAL B 1 76 ? -5.383 -11.602 0.096 1 98.94 76 VAL B C 1
ATOM 2258 O O . VAL B 1 76 ? -5.992 -12.492 -0.494 1 98.94 76 VAL B O 1
ATOM 2261 N N . LEU B 1 77 ? -4.203 -11.133 -0.332 1 98.94 77 LEU B N 1
ATOM 2262 C CA . LEU B 1 77 ? -3.59 -11.703 -1.527 1 98.94 77 LEU B CA 1
ATOM 2263 C C . LEU B 1 77 ? -3.271 -13.18 -1.325 1 98.94 77 LEU B C 1
ATOM 2265 O O . LEU B 1 77 ? -3.51 -14 -2.217 1 98.94 77 LEU B O 1
ATOM 2269 N N . HIS B 1 78 ? -2.752 -13.523 -0.161 1 98.88 78 HIS B N 1
ATOM 2270 C CA . HIS B 1 78 ? -2.432 -14.914 0.153 1 98.88 78 HIS B CA 1
ATOM 2271 C C . HIS B 1 78 ? -3.672 -15.797 0.073 1 98.88 78 HIS B C 1
ATOM 2273 O O . HIS B 1 78 ? -3.645 -16.859 -0.558 1 98.88 78 HIS B O 1
ATOM 2279 N N . ILE B 1 79 ? -4.73 -15.352 0.647 1 98.88 79 ILE B N 1
ATOM 2280 C CA . ILE B 1 79 ? -5.996 -16.078 0.615 1 98.88 79 ILE B CA 1
ATOM 2281 C C . ILE B 1 79 ? -6.465 -16.234 -0.83 1 98.88 79 ILE B C 1
ATOM 2283 O O . ILE B 1 79 ? -6.82 -17.344 -1.258 1 98.88 79 ILE B O 1
ATOM 2287 N N . ALA B 1 80 ? -6.422 -15.188 -1.563 1 98.81 80 ALA B N 1
ATOM 2288 C CA . ALA B 1 80 ? -6.922 -15.156 -2.936 1 98.81 80 ALA B CA 1
ATOM 2289 C C . ALA B 1 80 ? -6.102 -16.078 -3.84 1 98.81 80 ALA B C 1
ATOM 2291 O O . ALA B 1 80 ? -6.637 -16.656 -4.785 1 98.81 80 ALA B O 1
ATOM 2292 N N . GLU B 1 81 ? -4.797 -16.172 -3.547 1 98 81 GLU B N 1
ATOM 2293 C CA . GLU B 1 81 ? -3.912 -16.984 -4.371 1 98 81 GLU B CA 1
ATOM 2294 C C . GLU B 1 81 ? -4.125 -18.469 -4.102 1 98 81 GLU B C 1
ATOM 2296 O O . GLU B 1 81 ? -3.816 -19.312 -4.949 1 98 81 GLU B O 1
ATOM 2301 N N . HIS B 1 82 ? -4.691 -18.797 -3.02 1 97.69 82 HIS B N 1
ATOM 2302 C CA . HIS B 1 82 ? -4.746 -20.203 -2.627 1 97.69 82 HIS B CA 1
ATOM 2303 C C . HIS B 1 82 ? -6.18 -20.719 -2.656 1 97.69 82 HIS B C 1
ATOM 2305 O O . HIS B 1 82 ? -6.414 -21.906 -2.428 1 97.69 82 HIS B O 1
ATOM 2311 N N . HIS B 1 83 ? -7.07 -19.844 -2.92 1 97.81 83 HIS B N 1
ATOM 2312 C CA . HIS B 1 83 ? -8.477 -20.234 -3.018 1 97.81 83 HIS B CA 1
ATOM 2313 C C . HIS B 1 83 ? -9.164 -19.5 -4.164 1 97.81 83 HIS B C 1
ATOM 2315 O O . HIS B 1 83 ? -8.922 -18.312 -4.387 1 97.81 83 HIS B O 1
ATOM 2321 N N . ALA B 1 84 ? -10.023 -20.219 -4.848 1 97.12 84 ALA B N 1
ATOM 2322 C CA . ALA B 1 84 ? -10.727 -19.641 -5.988 1 97.12 84 ALA B CA 1
ATOM 2323 C C . ALA B 1 84 ? -11.758 -18.609 -5.535 1 97.12 84 ALA B C 1
ATOM 2325 O O . ALA B 1 84 ? -12.297 -18.703 -4.43 1 97.12 84 ALA B O 1
ATOM 2326 N N . GLY B 1 85 ? -11.992 -17.578 -6.449 1 96.62 85 GLY B N 1
ATOM 2327 C CA . GLY B 1 85 ? -13.102 -16.672 -6.203 1 96.62 85 GLY B CA 1
ATOM 2328 C C . GLY B 1 85 ? -12.688 -15.211 -6.156 1 96.62 85 GLY B C 1
ATOM 2329 O O . GLY B 1 85 ? -13.438 -14.328 -6.57 1 96.62 85 GLY B O 1
ATOM 2330 N N . LEU B 1 86 ? -11.422 -14.969 -5.734 1 98.75 86 LEU B N 1
ATOM 2331 C CA . LEU B 1 86 ? -11.039 -13.586 -5.469 1 98.75 86 LEU B CA 1
ATOM 2332 C C . LEU B 1 86 ? -10.055 -13.078 -6.516 1 98.75 86 LEU B C 1
ATOM 2334 O O . LEU B 1 86 ? -9.75 -11.883 -6.562 1 98.75 86 LEU B O 1
ATOM 2338 N N . LEU B 1 87 ? -9.531 -13.977 -7.277 1 98.75 87 LEU B N 1
ATOM 2339 C CA . LEU B 1 87 ? -8.688 -13.586 -8.406 1 98.75 87 LEU B CA 1
ATOM 2340 C C . LEU B 1 87 ? -9.125 -14.297 -9.68 1 98.75 87 LEU B C 1
ATOM 2342 O O . LEU B 1 87 ? -9.477 -15.484 -9.648 1 98.75 87 LEU B O 1
ATOM 2346 N N . PRO B 1 88 ? -9.062 -13.547 -10.797 1 98.31 88 PRO B N 1
ATOM 2347 C CA . PRO B 1 88 ? -9.359 -14.203 -12.07 1 98.31 88 PRO B CA 1
ATOM 2348 C C . PRO B 1 88 ? -8.398 -15.352 -12.391 1 98.31 88 PRO B C 1
ATOM 2350 O O . PRO B 1 88 ? -7.242 -15.32 -11.961 1 98.31 88 PRO B O 1
ATOM 2353 N N . ALA B 1 89 ? -8.906 -16.312 -13.188 1 97.31 89 ALA B N 1
ATOM 2354 C CA . ALA B 1 89 ? -8.055 -17.406 -13.648 1 97.31 89 ALA B CA 1
ATOM 2355 C C . ALA B 1 89 ? -7.113 -16.938 -14.758 1 97.31 89 ALA B C 1
ATOM 2357 O O . ALA B 1 89 ? -5.977 -17.406 -14.844 1 97.31 89 ALA B O 1
ATOM 2358 N N . GLU B 1 90 ? -7.648 -16.047 -15.625 1 97.69 90 GLU B N 1
ATOM 2359 C CA . GLU B 1 90 ? -6.855 -15.516 -16.734 1 97.69 90 GLU B CA 1
ATOM 2360 C C . GLU B 1 90 ? -5.68 -14.688 -16.219 1 97.69 90 GLU B C 1
ATOM 2362 O O . GLU B 1 90 ? -5.867 -13.75 -15.438 1 97.69 90 GLU B O 1
ATOM 2367 N N . PRO B 1 91 ? -4.445 -14.984 -16.641 1 97.56 91 PRO B N 1
ATOM 2368 C CA . PRO B 1 91 ? -3.23 -14.453 -16.016 1 97.56 91 PRO B CA 1
ATOM 2369 C C . PRO B 1 91 ? -3.164 -12.922 -16.078 1 97.56 91 PRO B C 1
ATOM 2371 O O . PRO B 1 91 ? -2.748 -12.289 -15.102 1 97.56 91 PRO B O 1
ATOM 2374 N N . HIS B 1 92 ? -3.51 -12.32 -17.172 1 98.06 92 HIS B N 1
ATOM 2375 C CA . HIS B 1 92 ? -3.424 -10.867 -17.266 1 98.06 92 HIS B CA 1
ATOM 2376 C C . HIS B 1 92 ? -4.469 -10.195 -16.375 1 98.06 92 HIS B C 1
ATOM 2378 O O . HIS B 1 92 ? -4.18 -9.195 -15.719 1 98.06 92 HIS B O 1
ATOM 2384 N N . ALA B 1 93 ? -5.672 -10.758 -16.359 1 98.44 93 ALA B N 1
ATOM 2385 C CA . ALA B 1 93 ? -6.723 -10.25 -15.492 1 98.44 93 ALA B CA 1
ATOM 2386 C C . ALA B 1 93 ? -6.324 -10.383 -14.023 1 98.44 93 ALA B C 1
ATOM 2388 O O . ALA B 1 93 ? -6.617 -9.5 -13.211 1 98.44 93 ALA B O 1
ATOM 2389 N N . ARG B 1 94 ? -5.676 -11.516 -13.75 1 98.56 94 ARG B N 1
ATOM 2390 C CA . ARG B 1 94 ? -5.184 -11.75 -12.398 1 98.56 94 ARG B CA 1
ATOM 2391 C C . ARG B 1 94 ? -4.172 -10.688 -11.992 1 98.56 94 ARG B C 1
ATOM 2393 O O . ARG B 1 94 ? -4.27 -10.117 -10.898 1 98.56 94 ARG B O 1
ATOM 2400 N N . ALA B 1 95 ? -3.236 -10.352 -12.852 1 98.75 95 ALA B N 1
ATOM 2401 C CA . ALA B 1 95 ? -2.219 -9.336 -12.586 1 98.75 95 ALA B CA 1
ATOM 2402 C C . ALA B 1 95 ? -2.854 -7.961 -12.391 1 98.75 95 ALA B C 1
ATOM 2404 O O . ALA B 1 95 ? -2.445 -7.203 -11.5 1 98.75 95 ALA B O 1
ATOM 2405 N N . ARG B 1 96 ? -3.854 -7.648 -13.141 1 98.88 96 ARG B N 1
ATOM 2406 C CA . ARG B 1 96 ? -4.516 -6.355 -13.023 1 98.88 96 ARG B CA 1
ATOM 2407 C C . ARG B 1 96 ? -5.309 -6.258 -11.727 1 98.88 96 ARG B C 1
ATOM 2409 O O . ARG B 1 96 ? -5.352 -5.199 -11.094 1 98.88 96 ARG B O 1
ATOM 2416 N N . ALA B 1 97 ? -5.934 -7.363 -11.344 1 98.88 97 ALA B N 1
ATOM 2417 C CA . ALA B 1 97 ? -6.633 -7.371 -10.062 1 98.88 97 ALA B CA 1
ATOM 2418 C C . ALA B 1 97 ? -5.676 -7.082 -8.914 1 98.88 97 ALA B C 1
ATOM 2420 O O . ALA B 1 97 ? -5.996 -6.309 -8.008 1 98.88 97 ALA B O 1
ATOM 2421 N N . ILE B 1 98 ? -4.531 -7.672 -8.977 1 98.94 98 ILE B N 1
ATOM 2422 C CA . ILE B 1 98 ? -3.518 -7.465 -7.949 1 98.94 98 ILE B CA 1
ATOM 2423 C C . ILE B 1 98 ? -3.031 -6.016 -7.996 1 98.94 98 ILE B C 1
ATOM 2425 O O . ILE B 1 98 ? -2.793 -5.402 -6.953 1 98.94 98 ILE B O 1
ATOM 2429 N N . THR B 1 99 ? -2.953 -5.438 -9.188 1 98.94 99 THR B N 1
ATOM 2430 C CA . THR B 1 99 ? -2.588 -4.035 -9.344 1 98.94 99 THR B CA 1
ATOM 2431 C C . THR B 1 99 ? -3.58 -3.137 -8.609 1 98.94 99 THR B C 1
ATOM 2433 O O . THR B 1 99 ? -3.182 -2.186 -7.934 1 98.94 99 THR B O 1
ATOM 2436 N N . TRP B 1 100 ? -4.793 -3.459 -8.672 1 98.94 100 TRP B N 1
ATOM 2437 C CA . TRP B 1 100 ? -5.816 -2.646 -8.023 1 98.94 100 TRP B CA 1
ATOM 2438 C C . TRP B 1 100 ? -5.75 -2.791 -6.508 1 98.94 100 TRP B C 1
ATOM 2440 O O . TRP B 1 100 ? -6.113 -1.869 -5.773 1 98.94 100 TRP B O 1
ATOM 2450 N N . MET B 1 101 ? -5.262 -3.984 -5.996 1 98.94 101 MET B N 1
ATOM 2451 C CA . MET B 1 101 ? -5.008 -4.094 -4.562 1 98.94 101 MET B CA 1
ATOM 2452 C C . MET B 1 101 ? -3.957 -3.084 -4.117 1 98.94 101 MET B C 1
ATOM 2454 O O . MET B 1 101 ? -4.145 -2.393 -3.113 1 98.94 101 MET B O 1
ATOM 2458 N N . PHE B 1 102 ? -2.895 -2.977 -4.883 1 98.94 102 PHE B N 1
ATOM 2459 C CA . PHE B 1 102 ? -1.836 -2.025 -4.566 1 98.94 102 PHE B CA 1
ATOM 2460 C C . PHE B 1 102 ? -2.336 -0.593 -4.707 1 98.94 102 PHE B C 1
ATOM 2462 O O . PHE B 1 102 ? -2.004 0.268 -3.887 1 98.94 102 PHE B O 1
ATOM 2469 N N . ALA B 1 103 ? -3.156 -0.318 -5.711 1 98.94 103 ALA B N 1
ATOM 2470 C CA . ALA B 1 103 ? -3.686 1.026 -5.922 1 98.94 103 ALA B CA 1
ATOM 2471 C C . ALA B 1 103 ? -4.574 1.456 -4.758 1 98.94 103 ALA B C 1
ATOM 2473 O O . ALA B 1 103 ? -4.531 2.611 -4.328 1 98.94 103 ALA B O 1
ATOM 2474 N N . ALA B 1 104 ? -5.355 0.516 -4.277 1 98.94 104 ALA B N 1
ATOM 2475 C CA . ALA B 1 104 ? -6.207 0.808 -3.127 1 98.94 104 ALA B CA 1
ATOM 2476 C C . ALA B 1 104 ? -5.379 1.258 -1.928 1 98.94 104 ALA B C 1
ATOM 2478 O O . ALA B 1 104 ? -5.695 2.266 -1.29 1 98.94 104 ALA B O 1
ATOM 2479 N N . LEU B 1 105 ? -4.273 0.589 -1.721 1 98.75 105 LEU B N 1
ATOM 2480 C CA . LEU B 1 105 ? -3.541 0.73 -0.466 1 98.75 105 LEU B CA 1
ATOM 2481 C C . LEU B 1 105 ? -2.475 1.815 -0.577 1 98.75 105 LEU B C 1
ATOM 2483 O O . LEU B 1 105 ? -2.168 2.492 0.406 1 98.75 105 LEU B O 1
ATOM 2487 N N . SER B 1 106 ? -1.939 2.002 -1.809 1 98.44 106 SER B N 1
ATOM 2488 C CA . SER B 1 106 ? -0.755 2.846 -1.931 1 98.44 106 SER B CA 1
ATOM 2489 C C . SER B 1 106 ? -1.08 4.156 -2.639 1 98.44 106 SER B C 1
ATOM 2491 O O . SER B 1 106 ? -0.286 5.098 -2.607 1 98.44 106 SER B O 1
ATOM 2493 N N . THR B 1 107 ? -2.254 4.234 -3.256 1 98.5 107 THR B N 1
ATOM 2494 C CA . THR B 1 107 ? -2.613 5.441 -3.992 1 98.5 107 THR B CA 1
ATOM 2495 C C . THR B 1 107 ? -3.869 6.078 -3.404 1 98.5 107 THR B C 1
ATOM 2497 O O . THR B 1 107 ? -3.863 7.258 -3.045 1 98.5 107 THR B O 1
ATOM 2500 N N . VAL B 1 108 ? -4.902 5.332 -3.176 1 98.88 108 VAL B N 1
ATOM 2501 C CA . VAL B 1 108 ? -6.199 5.895 -2.816 1 98.88 108 VAL B CA 1
ATOM 2502 C C . VAL B 1 108 ? -6.305 6.023 -1.299 1 98.88 108 VAL B C 1
ATOM 2504 O O . VAL B 1 108 ? -6.828 7.02 -0.79 1 98.88 108 VAL B O 1
ATOM 2507 N N . GLU B 1 109 ? -5.727 5.121 -0.55 1 98.69 109 GLU B N 1
ATOM 2508 C CA . GLU B 1 109 ? -5.914 5.086 0.897 1 98.69 109 GLU B CA 1
ATOM 2509 C C . GLU B 1 109 ? -5.109 6.188 1.584 1 98.69 109 GLU B C 1
ATOM 2511 O O . GLU B 1 109 ? -5.59 6.812 2.533 1 98.69 109 GLU B O 1
ATOM 2516 N N . PRO B 1 110 ? -3.904 6.504 1.147 1 98.19 110 PRO B N 1
ATOM 2517 C CA . PRO B 1 110 ? -3.066 7.402 1.945 1 98.19 110 PRO B CA 1
ATOM 2518 C C . PRO B 1 110 ? -3.717 8.766 2.178 1 98.19 110 PRO B C 1
ATOM 2520 O O . PRO B 1 110 ? -3.816 9.219 3.322 1 98.19 110 PRO B O 1
ATOM 2523 N N . PRO B 1 111 ? -4.289 9.461 1.15 1 97.94 111 PRO B N 1
ATOM 2524 C CA . PRO B 1 111 ? -4.938 10.734 1.46 1 97.94 111 PRO B CA 1
ATOM 2525 C C . PRO B 1 111 ? -6.176 10.57 2.34 1 97.94 111 PRO B C 1
ATOM 2527 O O . PRO B 1 111 ? -6.52 11.477 3.104 1 97.94 111 PRO B O 1
ATOM 2530 N N . ILE B 1 112 ? -6.805 9.438 2.277 1 98.44 112 ILE B N 1
ATOM 2531 C CA . ILE B 1 112 ? -7.984 9.172 3.092 1 98.44 112 ILE B CA 1
ATOM 2532 C C . ILE B 1 112 ? -7.578 9.016 4.555 1 98.44 112 ILE B C 1
ATOM 2534 O O . ILE B 1 112 ? -8.227 9.555 5.449 1 98.44 112 ILE B O 1
ATOM 2538 N N . VAL B 1 113 ? -6.531 8.289 4.812 1 97 113 VAL B N 1
ATOM 2539 C CA . VAL B 1 113 ? -6.031 8.117 6.172 1 97 113 VAL B CA 1
ATOM 2540 C C . VAL B 1 113 ? -5.535 9.453 6.715 1 97 113 VAL B C 1
ATOM 2542 O O . VAL B 1 113 ? -5.723 9.758 7.898 1 97 113 VAL B O 1
ATOM 2545 N N . GLU B 1 114 ? -4.883 10.25 5.832 1 95.88 114 GLU B N 1
ATOM 2546 C CA . GLU B 1 114 ? -4.477 11.586 6.242 1 95.88 114 GLU B CA 1
ATOM 2547 C C . GLU B 1 114 ? -5.676 12.414 6.691 1 95.88 114 GLU B C 1
ATOM 2549 O O . GLU B 1 114 ? -5.605 13.133 7.695 1 95.88 114 GLU B O 1
ATOM 2554 N N . LEU B 1 115 ? -6.766 12.32 5.984 1 96.88 115 LEU B N 1
ATOM 2555 C CA . LEU B 1 115 ? -7.992 13.031 6.344 1 96.88 115 LEU B CA 1
ATOM 2556 C C . LEU B 1 115 ? -8.516 12.562 7.699 1 96.88 115 LEU B C 1
ATOM 2558 O O . LEU B 1 115 ? -8.859 13.383 8.547 1 96.88 115 LEU B O 1
ATOM 2562 N N . VAL B 1 116 ? -8.5 11.273 7.871 1 94.88 116 VAL B N 1
ATOM 2563 C CA . VAL B 1 116 ? -8.977 10.703 9.133 1 94.88 116 VAL B CA 1
ATOM 2564 C C . VAL B 1 116 ? -8.094 11.188 10.281 1 94.88 116 VAL B C 1
ATOM 2566 O O . VAL B 1 116 ? -8.594 11.586 11.328 1 94.88 116 VAL B O 1
ATOM 2569 N N . THR B 1 117 ? -6.793 11.211 10.039 1 91.88 117 THR B N 1
ATOM 2570 C CA . THR B 1 117 ? -5.836 11.68 11.039 1 91.88 117 THR B CA 1
ATOM 2571 C C . THR B 1 117 ? -6.055 13.156 11.352 1 91.88 117 THR B C 1
ATOM 2573 O O . THR B 1 117 ? -6.066 13.562 12.516 1 91.88 117 THR B O 1
ATOM 2576 N N . ALA B 1 118 ? -6.238 13.977 10.32 1 93.12 118 ALA B N 1
ATOM 2577 C CA . ALA B 1 118 ? -6.465 15.406 10.484 1 93.12 118 ALA B CA 1
ATOM 2578 C C . ALA B 1 118 ? -7.734 15.68 11.281 1 93.12 118 ALA B C 1
ATOM 2580 O O . ALA B 1 118 ? -7.754 16.547 12.148 1 93.12 118 ALA B O 1
ATOM 2581 N N . ARG B 1 119 ? -8.719 14.867 11.102 1 92.38 119 ARG B N 1
ATOM 2582 C CA . ARG B 1 119 ? -10.008 15.086 11.742 1 92.38 119 ARG B CA 1
ATOM 2583 C C . ARG B 1 119 ? -9.992 14.578 13.18 1 92.38 119 ARG B C 1
ATOM 2585 O O . ARG B 1 119 ? -10.547 15.227 14.078 1 92.38 119 ARG B O 1
ATOM 2592 N N . LEU B 1 120 ? -9.297 13.5 13.391 1 88.81 120 LEU B N 1
ATOM 2593 C CA . LEU B 1 120 ? -9.383 12.844 14.688 1 88.81 120 LEU B CA 1
ATOM 2594 C C . LEU B 1 120 ? -8.266 13.328 15.609 1 88.81 120 LEU B C 1
ATOM 2596 O O . LEU B 1 120 ? -8.484 13.5 16.812 1 88.81 120 LEU B O 1
ATOM 2600 N N . PHE B 1 121 ? -7.113 13.695 15.016 1 88.06 121 PHE B N 1
ATOM 2601 C CA . PHE B 1 121 ? -5.965 13.906 15.891 1 88.06 121 PHE B CA 1
ATOM 2602 C C . PHE B 1 121 ? -5.449 15.336 15.766 1 88.06 121 PHE B C 1
ATOM 2604 O O . PHE B 1 121 ? -4.641 15.781 16.578 1 88.06 121 PHE B O 1
ATOM 2611 N N . GLU B 1 122 ? -5.988 16.078 14.773 1 89.56 122 GLU B N 1
ATOM 2612 C CA . GLU B 1 122 ? -5.457 17.422 14.578 1 89.56 122 GLU B CA 1
ATOM 2613 C C . GLU B 1 122 ? -6.562 18.469 14.672 1 89.56 122 GLU B C 1
ATOM 2615 O O . GLU B 1 122 ? -6.336 19.641 14.383 1 89.56 122 GLU B O 1
ATOM 2620 N N . SER B 1 123 ? -7.691 18.016 15.109 1 89.12 123 SER B N 1
ATOM 2621 C CA . SER B 1 123 ? -8.836 18.922 15.102 1 89.12 123 SER B CA 1
ATOM 2622 C C . SER B 1 123 ? -8.641 20.078 16.062 1 89.12 123 SER B C 1
ATOM 2624 O O . SER B 1 123 ? -9.172 21.172 15.859 1 89.12 123 SER B O 1
ATOM 2626 N N . ASP B 1 124 ? -7.84 19.859 17.062 1 90.62 124 ASP B N 1
ATOM 2627 C CA . ASP B 1 124 ? -7.652 20.891 18.094 1 90.62 124 ASP B CA 1
ATOM 2628 C C . ASP B 1 124 ? -6.371 21.672 17.844 1 90.62 124 ASP B C 1
ATOM 2630 O O . ASP B 1 124 ? -6.055 22.609 18.594 1 90.62 124 ASP B O 1
ATOM 2634 N N . ARG B 1 125 ? -5.77 21.406 16.703 1 91.12 125 ARG B N 1
ATOM 2635 C CA . ARG B 1 125 ? -4.527 22.109 16.391 1 91.12 125 ARG B CA 1
ATOM 2636 C C . ARG B 1 125 ? -4.809 23.438 15.688 1 91.12 125 ARG B C 1
ATOM 2638 O O . ARG B 1 125 ? -5.824 23.578 15 1 91.12 125 ARG B O 1
ATOM 2645 N N . PRO B 1 126 ? -3.91 24.406 15.844 1 87.69 126 PRO B N 1
ATOM 2646 C CA . PRO B 1 126 ? -4.137 25.734 15.273 1 87.69 126 PRO B CA 1
ATOM 2647 C C . PRO B 1 126 ? -4.227 25.703 13.75 1 87.69 126 PRO B C 1
ATOM 2649 O O . PRO B 1 126 ? -4.82 26.609 13.148 1 87.69 126 PRO B O 1
ATOM 2652 N N . TRP B 1 127 ? -3.715 24.672 13.172 1 89.94 127 TRP B N 1
ATOM 2653 C CA . TRP B 1 127 ? -3.66 24.656 11.719 1 89.94 127 TRP B CA 1
ATOM 2654 C C . TRP B 1 127 ? -4.848 23.891 11.141 1 89.94 127 TRP B C 1
ATOM 2656 O O . TRP B 1 127 ? -5.004 23.797 9.914 1 89.94 127 TRP B O 1
ATOM 2666 N N . SER B 1 128 ? -5.652 23.328 11.977 1 91.62 128 SER B N 1
ATOM 2667 C CA . SER B 1 128 ? -6.703 22.422 11.539 1 91.62 128 SER B CA 1
ATOM 2668 C C . SER B 1 128 ? -7.609 23.078 10.5 1 91.62 128 SER B C 1
ATOM 2670 O O . SER B 1 128 ? -7.863 22.5 9.438 1 91.62 128 SER B O 1
ATOM 2672 N N . GLU B 1 129 ? -7.98 24.281 10.766 1 91.56 129 GLU B N 1
ATOM 2673 C CA . GLU B 1 129 ? -8.953 24.953 9.906 1 91.56 129 GLU B CA 1
ATOM 2674 C C . GLU B 1 129 ? -8.383 25.203 8.516 1 91.56 129 GLU B C 1
ATOM 2676 O O . GLU B 1 129 ? -9.086 25.062 7.516 1 91.56 129 GLU B O 1
ATOM 2681 N N . GLU B 1 130 ? -7.133 25.5 8.453 1 92.5 130 GLU B N 1
ATOM 2682 C CA . GLU B 1 130 ? -6.523 25.828 7.172 1 92.5 130 GLU B CA 1
ATOM 2683 C C . GLU B 1 130 ? -6.082 24.578 6.418 1 92.5 130 GLU B C 1
ATOM 2685 O O . GLU B 1 130 ? -6.094 24.562 5.188 1 92.5 130 GLU B O 1
ATOM 2690 N N . ARG B 1 131 ? -5.742 23.562 7.125 1 93.5 131 ARG B N 1
ATOM 2691 C CA . ARG B 1 131 ? -5.148 22.391 6.504 1 93.5 131 ARG B CA 1
ATOM 2692 C C . ARG B 1 131 ? -6.227 21.422 6.035 1 93.5 131 ARG B C 1
ATOM 2694 O O . ARG B 1 131 ? -6.051 20.719 5.031 1 93.5 131 ARG B O 1
ATOM 2701 N N . LEU B 1 132 ? -7.312 21.391 6.73 1 95 132 LEU B N 1
ATOM 2702 C CA . LEU B 1 132 ? -8.344 20.391 6.477 1 95 132 LEU B CA 1
ATOM 2703 C C . LEU B 1 132 ? -8.836 20.484 5.035 1 95 132 LEU B C 1
ATOM 2705 O O . LEU B 1 132 ? -8.914 19.469 4.34 1 95 132 LEU B O 1
ATOM 2709 N N . PRO B 1 133 ? -9.102 21.703 4.488 1 95 133 PRO B N 1
ATOM 2710 C CA . PRO B 1 133 ? -9.555 21.781 3.098 1 95 133 PRO B CA 1
ATOM 2711 C C . PRO B 1 133 ? -8.508 21.266 2.107 1 95 133 PRO B C 1
ATOM 2713 O O . PRO B 1 133 ? -8.867 20.719 1.06 1 95 133 PRO B O 1
ATOM 2716 N N . VAL B 1 134 ? -7.254 21.438 2.43 1 94.25 134 VAL B N 1
ATOM 2717 C CA . VAL B 1 134 ? -6.172 20.969 1.566 1 94.25 134 VAL B CA 1
ATOM 2718 C C . VAL B 1 134 ? -6.172 19.453 1.514 1 94.25 134 VAL B C 1
ATOM 2720 O O . VAL B 1 134 ? -6.074 18.859 0.435 1 94.25 134 VAL B O 1
ATOM 2723 N N . VAL B 1 135 ? -6.359 18.844 2.654 1 95.81 135 VAL B N 1
ATOM 2724 C CA . VAL B 1 135 ? -6.375 17.391 2.768 1 95.81 135 VAL B CA 1
ATOM 2725 C C . VAL B 1 135 ? -7.617 16.828 2.078 1 95.81 135 VAL B C 1
ATOM 2727 O O . VAL B 1 135 ? -7.539 15.836 1.36 1 95.81 135 VAL B O 1
ATOM 2730 N N . GLN B 1 136 ? -8.742 17.516 2.24 1 98 136 GLN B N 1
ATOM 2731 C CA . GLN B 1 136 ? -9.984 17.094 1.598 1 98 136 GLN B CA 1
ATOM 2732 C C . GLN B 1 136 ? -9.859 17.125 0.077 1 98 136 GLN B C 1
ATOM 2734 O O . GLN B 1 136 ? -10.344 16.234 -0.615 1 98 136 GLN B O 1
ATOM 2739 N N . GLU B 1 137 ? -9.195 18.109 -0.402 1 97.75 137 GLU B N 1
ATOM 2740 C CA . GLU B 1 137 ? -9.055 18.25 -1.849 1 97.75 137 GLU B CA 1
ATOM 2741 C C . GLU B 1 137 ? -8.156 17.156 -2.416 1 97.75 137 GLU B C 1
ATOM 2743 O O . GLU B 1 137 ? -8.367 16.688 -3.537 1 97.75 137 GLU B O 1
ATOM 2748 N N . ARG B 1 138 ? -7.18 16.734 -1.641 1 97 138 ARG B N 1
ATOM 2749 C CA . ARG B 1 138 ? -6.359 15.609 -2.066 1 97 138 ARG B CA 1
ATOM 2750 C C . ARG B 1 138 ? -7.199 14.344 -2.215 1 97 138 ARG B C 1
ATOM 2752 O O . ARG B 1 138 ? -7.035 13.594 -3.182 1 97 138 ARG B O 1
ATOM 2759 N N . VAL B 1 139 ? -8.086 14.141 -1.282 1 98.62 139 VAL B N 1
ATOM 2760 C CA . VAL B 1 139 ? -8.992 12.992 -1.338 1 98.62 139 VAL B CA 1
ATOM 2761 C C . VAL B 1 139 ? -9.898 13.109 -2.559 1 98.62 139 VAL B C 1
ATOM 2763 O O . VAL B 1 139 ? -10.031 12.164 -3.34 1 98.62 139 VAL B O 1
ATOM 2766 N N . ARG B 1 140 ? -10.469 14.312 -2.783 1 98.75 140 ARG B N 1
ATOM 2767 C CA . ARG B 1 140 ? -11.367 14.539 -3.912 1 98.75 140 ARG B CA 1
ATOM 2768 C C . ARG B 1 140 ? -10.656 14.266 -5.234 1 98.75 140 ARG B C 1
ATOM 2770 O O . ARG B 1 140 ? -11.25 13.703 -6.16 1 98.75 140 ARG B O 1
ATOM 2777 N N . GLY B 1 141 ? -9.406 14.695 -5.301 1 98.31 141 GLY B N 1
ATOM 2778 C CA . GLY B 1 141 ? -8.633 14.445 -6.504 1 98.31 141 GLY B CA 1
ATOM 2779 C C . GLY B 1 141 ? -8.516 12.969 -6.844 1 98.31 141 GLY B C 1
ATOM 2780 O O . GLY B 1 141 ? -8.734 12.57 -7.992 1 98.31 141 GLY B O 1
ATOM 2781 N N . ARG B 1 142 ? -8.203 12.156 -5.871 1 98.5 142 ARG B N 1
ATOM 2782 C CA . ARG B 1 142 ? -8.094 10.719 -6.074 1 98.5 142 ARG B CA 1
ATOM 2783 C C . ARG B 1 142 ? -9.445 10.109 -6.445 1 98.5 142 ARG B C 1
ATOM 2785 O O . ARG B 1 142 ? -9.523 9.242 -7.316 1 98.5 142 ARG B O 1
ATOM 2792 N N . LEU B 1 143 ? -10.5 10.586 -5.77 1 98.81 143 LEU B N 1
ATOM 2793 C CA . LEU B 1 143 ? -11.836 10.062 -6.031 1 98.81 143 LEU B CA 1
ATOM 2794 C C . LEU B 1 143 ? -12.289 10.406 -7.445 1 98.81 143 LEU B C 1
ATOM 2796 O O . LEU B 1 143 ? -12.93 9.594 -8.109 1 98.81 143 LEU B O 1
ATOM 2800 N N . ARG B 1 144 ? -11.938 11.617 -7.887 1 98.62 144 ARG B N 1
ATOM 2801 C CA . ARG B 1 144 ? -12.273 12.016 -9.25 1 98.62 144 ARG B CA 1
ATOM 2802 C C . ARG B 1 144 ? -11.633 11.086 -10.273 1 98.62 144 ARG B C 1
ATOM 2804 O O . ARG B 1 144 ? -12.297 10.633 -11.203 1 98.62 144 ARG B O 1
ATOM 2811 N N . GLN B 1 145 ? -10.398 10.781 -10.094 1 98.62 145 GLN B N 1
ATOM 2812 C CA . GLN B 1 145 ? -9.664 9.898 -10.992 1 98.62 145 GLN B CA 1
ATOM 2813 C C . GLN B 1 145 ? -10.227 8.484 -10.953 1 98.62 145 GLN B C 1
ATOM 2815 O O . GLN B 1 145 ? -10.406 7.852 -11.992 1 98.62 145 GLN B O 1
ATOM 2820 N N . LEU B 1 146 ? -10.5 8.008 -9.758 1 98.88 146 LEU B N 1
ATOM 2821 C CA . LEU B 1 146 ? -11.047 6.664 -9.602 1 98.88 146 LEU B CA 1
ATOM 2822 C C . LEU B 1 146 ? -12.422 6.555 -10.25 1 98.88 146 LEU B C 1
ATOM 2824 O O . LEU B 1 146 ? -12.734 5.559 -10.906 1 98.88 146 LEU B O 1
ATOM 2828 N N . ALA B 1 147 ? -13.258 7.547 -10.031 1 98.81 147 ALA B N 1
ATOM 2829 C CA . ALA B 1 147 ? -14.594 7.574 -10.625 1 98.81 147 ALA B CA 1
ATOM 2830 C C . ALA B 1 147 ? -14.516 7.551 -12.148 1 98.81 147 ALA B C 1
ATOM 2832 O O . ALA B 1 147 ? -15.281 6.844 -12.812 1 98.81 147 ALA B O 1
ATOM 2833 N N . ALA B 1 148 ? -13.594 8.32 -12.68 1 98.31 148 ALA B N 1
ATOM 2834 C CA . ALA B 1 148 ? -13.398 8.359 -14.125 1 98.31 148 ALA B CA 1
ATOM 2835 C C . ALA B 1 148 ? -13.016 6.98 -14.656 1 98.31 148 ALA B C 1
ATOM 2837 O O . ALA B 1 148 ? -13.508 6.551 -15.703 1 98.31 148 ALA B O 1
ATOM 2838 N N . ARG B 1 149 ? -12.164 6.312 -13.953 1 98.31 149 ARG B N 1
ATOM 2839 C CA . ARG B 1 149 ? -11.711 4.988 -14.367 1 98.31 149 ARG B CA 1
ATOM 2840 C C . ARG B 1 149 ? -12.836 3.965 -14.25 1 98.31 149 ARG B C 1
ATOM 2842 O O . ARG B 1 149 ? -12.953 3.064 -15.078 1 98.31 149 ARG B O 1
ATOM 2849 N N . LEU B 1 150 ? -13.594 4.008 -13.148 1 98.5 150 LEU B N 1
ATOM 2850 C CA . LEU B 1 150 ? -14.688 3.066 -12.922 1 98.5 150 LEU B CA 1
ATOM 2851 C C . LEU B 1 150 ? -15.773 3.225 -13.977 1 98.5 150 LEU B C 1
ATOM 2853 O O . LEU B 1 150 ? -16.312 2.232 -14.477 1 98.5 150 LEU B O 1
ATOM 2857 N N . GLY B 1 151 ? -16.109 4.492 -14.281 1 97.19 151 GLY B N 1
ATOM 2858 C CA . GLY B 1 151 ? -17.188 4.75 -15.219 1 97.19 151 GLY B CA 1
ATOM 2859 C C . GLY B 1 151 ? -18.5 4.121 -14.797 1 97.19 151 GLY B C 1
ATOM 2860 O O . GLY B 1 151 ? -18.953 4.305 -13.664 1 97.19 151 GLY B O 1
ATOM 2861 N N . ASP B 1 152 ? -19.016 3.27 -15.695 1 96.31 152 ASP B N 1
ATOM 2862 C CA . ASP B 1 152 ? -20.312 2.641 -15.438 1 96.31 152 ASP B CA 1
ATOM 2863 C C . ASP B 1 152 ? -20.141 1.166 -15.078 1 96.31 152 ASP B C 1
ATOM 2865 O O . ASP B 1 152 ? -21.125 0.441 -14.93 1 96.31 152 ASP B O 1
ATOM 2869 N N . ASP B 1 153 ? -18.984 0.769 -14.945 1 98.12 153 ASP B N 1
ATOM 2870 C CA . ASP B 1 153 ? -18.719 -0.64 -14.664 1 98.12 153 ASP B CA 1
ATOM 2871 C C . ASP B 1 153 ? -19.078 -0.987 -13.219 1 98.12 153 ASP B C 1
ATOM 2873 O O . ASP B 1 153 ? -18.922 -0.157 -12.32 1 98.12 153 ASP B O 1
ATOM 2877 N N . PRO B 1 154 ? -19.5 -2.17 -13.039 1 98.44 154 PRO B N 1
ATOM 2878 C CA . PRO B 1 154 ? -19.828 -2.562 -11.672 1 98.44 154 PRO B CA 1
ATOM 2879 C C . PRO B 1 154 ? -18.609 -2.758 -10.789 1 98.44 154 PRO B C 1
ATOM 2881 O O . PRO B 1 154 ? -18.688 -2.578 -9.57 1 98.44 154 PRO B O 1
ATOM 2884 N N . TRP B 1 155 ? -17.531 -3.16 -11.477 1 98.81 155 TRP B N 1
ATOM 2885 C CA . TRP B 1 155 ? -16.281 -3.41 -10.766 1 98.81 155 TRP B CA 1
ATOM 2886 C C . TRP B 1 155 ? -15.094 -2.838 -11.531 1 98.81 155 TRP B C 1
ATOM 2888 O O . TRP B 1 155 ? -15.25 -2.33 -12.641 1 98.81 155 TRP B O 1
ATOM 2898 N N . LEU B 1 156 ? -13.922 -2.85 -10.984 1 98.69 156 LEU B N 1
ATOM 2899 C CA . LEU B 1 156 ? -12.766 -2.098 -11.461 1 98.69 156 LEU B CA 1
ATOM 2900 C C . LEU B 1 156 ? -12.203 -2.713 -12.734 1 98.69 156 LEU B C 1
ATOM 2902 O O . LEU B 1 156 ? -11.695 -1.999 -13.602 1 98.69 156 LEU B O 1
ATOM 2906 N N . ASP B 1 157 ? -12.227 -3.998 -12.852 1 97.81 157 ASP B N 1
ATOM 2907 C CA . ASP B 1 157 ? -11.641 -4.703 -13.984 1 97.81 157 ASP B CA 1
ATOM 2908 C C . ASP B 1 157 ? -12.352 -6.027 -14.234 1 97.81 157 ASP B C 1
ATOM 2910 O O . ASP B 1 157 ? -11.812 -7.094 -13.938 1 97.81 157 ASP B O 1
ATOM 2914 N N . GLY B 1 158 ? -13.523 -5.93 -14.805 1 97 158 GLY B N 1
ATOM 2915 C CA . GLY B 1 158 ? -14.297 -7.141 -15.031 1 97 158 GLY B CA 1
ATOM 2916 C C . GLY B 1 158 ? -15.109 -7.566 -13.828 1 97 158 GLY B C 1
ATOM 2917 O O . GLY B 1 158 ? -15.852 -6.762 -13.258 1 97 158 GLY B O 1
ATOM 2918 N N . ALA B 1 159 ? -15 -8.844 -13.414 1 97.94 159 ALA B N 1
ATOM 2919 C CA . ALA B 1 159 ? -15.75 -9.391 -12.281 1 97.94 159 ALA B CA 1
ATOM 2920 C C . ALA B 1 159 ? -15.141 -8.953 -10.953 1 97.94 159 ALA B C 1
ATOM 2922 O O . ALA B 1 159 ? -13.984 -8.516 -10.914 1 97.94 159 ALA B O 1
ATOM 2923 N N . PHE B 1 160 ? -15.961 -9.109 -9.938 1 98.75 160 PHE B N 1
ATOM 2924 C CA . PHE B 1 160 ? -15.5 -8.805 -8.586 1 98.75 160 PHE B CA 1
ATOM 2925 C C . PHE B 1 160 ? -14.219 -9.57 -8.266 1 98.75 160 PHE B C 1
ATOM 2927 O O . PHE B 1 160 ? -14.102 -10.75 -8.594 1 98.75 160 PHE B O 1
ATOM 2934 N N . SER B 1 161 ? -13.281 -8.844 -7.672 1 98.88 161 SER B N 1
ATOM 2935 C CA . SER B 1 161 ? -12.016 -9.477 -7.297 1 98.88 161 SER B CA 1
ATOM 2936 C C . SER B 1 161 ? -11.492 -8.922 -5.973 1 98.88 161 SER B C 1
ATOM 2938 O O . SER B 1 161 ? -12.125 -8.055 -5.367 1 98.88 161 SER B O 1
ATOM 2940 N N . ALA B 1 162 ? -10.305 -9.398 -5.566 1 98.94 162 ALA B N 1
ATOM 2941 C CA . ALA B 1 162 ? -9.609 -8.898 -4.383 1 98.94 162 ALA B CA 1
ATOM 2942 C C . ALA B 1 162 ? -9.281 -7.418 -4.527 1 98.94 162 ALA B C 1
ATOM 2944 O O . ALA B 1 162 ? -9.227 -6.684 -3.537 1 98.94 162 ALA B O 1
ATOM 2945 N N . GLY B 1 163 ? -9.062 -6.961 -5.797 1 98.94 163 GLY B N 1
ATOM 2946 C CA . GLY B 1 163 ? -8.875 -5.539 -6.035 1 98.94 163 GLY B CA 1
ATOM 2947 C C . GLY B 1 163 ? -10.055 -4.695 -5.605 1 98.94 163 GLY B C 1
ATOM 2948 O O . GLY B 1 163 ? -9.891 -3.646 -4.98 1 98.94 163 GLY B O 1
ATOM 2949 N N . ASP B 1 164 ? -11.227 -5.18 -5.883 1 98.94 164 ASP B N 1
ATOM 2950 C CA . ASP B 1 164 ? -12.453 -4.496 -5.484 1 98.94 164 ASP B CA 1
ATOM 2951 C C . ASP B 1 164 ? -12.648 -4.566 -3.971 1 98.94 164 ASP B C 1
ATOM 2953 O O . ASP B 1 164 ? -13.047 -3.58 -3.346 1 98.94 164 ASP B O 1
ATOM 2957 N N . LEU B 1 165 ? -12.406 -5.73 -3.418 1 98.94 165 LEU B N 1
ATOM 2958 C CA . LEU B 1 165 ? -12.531 -5.91 -1.975 1 98.94 165 LEU B CA 1
ATOM 2959 C C . LEU B 1 165 ? -11.703 -4.875 -1.225 1 98.94 165 LEU B C 1
ATOM 2961 O O . LEU B 1 165 ? -12.211 -4.195 -0.33 1 98.94 165 LEU B O 1
ATOM 2965 N N . MET B 1 166 ? -10.445 -4.715 -1.641 1 98.94 166 MET B N 1
ATOM 2966 C CA . MET B 1 166 ? -9.555 -3.764 -0.983 1 98.94 166 MET B CA 1
ATOM 2967 C C . MET B 1 166 ? -10.016 -2.33 -1.223 1 98.94 166 MET B C 1
ATOM 2969 O O . MET B 1 166 ? -10.031 -1.516 -0.297 1 98.94 166 MET B O 1
ATOM 2973 N N . MET B 1 167 ? -10.43 -2.02 -2.451 1 98.94 167 MET B N 1
ATOM 2974 C CA . MET B 1 167 ? -10.812 -0.653 -2.797 1 98.94 167 MET B CA 1
ATOM 2975 C C . MET B 1 167 ? -12.086 -0.242 -2.074 1 98.94 167 MET B C 1
ATOM 2977 O O . MET B 1 167 ? -12.164 0.854 -1.517 1 98.94 167 MET B O 1
ATOM 2981 N N . VAL B 1 168 ? -13.039 -1.109 -2.014 1 98.94 168 VAL B N 1
ATOM 2982 C CA . VAL B 1 168 ? -14.281 -0.835 -1.289 1 98.94 168 VAL B CA 1
ATOM 2983 C C . VAL B 1 168 ? -13.969 -0.586 0.185 1 98.94 168 VAL B C 1
ATOM 2985 O O . VAL B 1 168 ? -14.469 0.373 0.777 1 98.94 168 VAL B O 1
ATOM 2988 N N . SER B 1 169 ? -13.133 -1.445 0.764 1 98.81 169 SER B N 1
ATOM 2989 C CA . SER B 1 169 ? -12.758 -1.309 2.166 1 98.81 169 SER B CA 1
ATOM 2990 C C . SER B 1 169 ? -12.117 0.051 2.439 1 98.81 169 SER B C 1
ATOM 2992 O O . SER B 1 169 ? -12.391 0.675 3.467 1 98.81 169 SER B O 1
ATOM 2994 N N . VAL B 1 170 ? -11.305 0.524 1.527 1 98.75 170 VAL B N 1
ATOM 2995 C CA . VAL B 1 170 ? -10.625 1.81 1.646 1 98.75 170 VAL B CA 1
ATOM 2996 C C . VAL B 1 170 ? -11.641 2.943 1.561 1 98.75 170 VAL B C 1
ATOM 2998 O O . VAL B 1 170 ? -11.617 3.873 2.371 1 98.75 170 VAL B O 1
ATOM 3001 N N . LEU B 1 171 ? -12.555 2.859 0.621 1 98.81 171 LEU B N 1
ATOM 3002 C CA . LEU B 1 171 ? -13.523 3.922 0.376 1 98.81 171 LEU B CA 1
ATOM 3003 C C . LEU B 1 171 ? -14.531 4.008 1.514 1 98.81 171 LEU B C 1
ATOM 3005 O O . LEU B 1 171 ? -15.047 5.09 1.811 1 98.81 171 LEU B O 1
ATOM 3009 N N . LEU B 1 172 ? -14.773 2.93 2.195 1 98.06 172 LEU B N 1
ATOM 3010 C CA . LEU B 1 172 ? -15.68 2.9 3.334 1 98.06 172 LEU B CA 1
ATOM 3011 C C . LEU B 1 172 ? -15.211 3.842 4.434 1 98.06 172 LEU B C 1
ATOM 3013 O O . LEU B 1 172 ? -16.016 4.387 5.184 1 98.06 172 LEU B O 1
ATOM 3017 N N . ARG B 1 173 ? -13.938 4.082 4.473 1 97.38 173 ARG B N 1
ATOM 3018 C CA . ARG B 1 173 ? -13.367 4.949 5.5 1 97.38 173 ARG B CA 1
ATOM 3019 C C . ARG B 1 173 ? -13.82 6.395 5.309 1 97.38 173 ARG B C 1
ATOM 3021 O O . ARG B 1 173 ? -13.672 7.219 6.215 1 97.38 173 ARG B O 1
ATOM 3028 N N . LEU B 1 174 ? -14.375 6.738 4.172 1 97.69 174 LEU B N 1
ATOM 3029 C CA . LEU B 1 174 ? -14.789 8.102 3.854 1 97.69 174 LEU B CA 1
ATOM 3030 C C . LEU B 1 174 ? -16.234 8.344 4.277 1 97.69 174 LEU B C 1
ATOM 3032 O O . LEU B 1 174 ? -16.734 9.461 4.168 1 97.69 174 LEU B O 1
ATOM 3036 N N . ARG B 1 175 ? -16.891 7.344 4.742 1 92.19 175 ARG B N 1
ATOM 3037 C CA . ARG B 1 175 ? -18.328 7.441 5.027 1 92.19 175 ARG B CA 1
ATOM 3038 C C . ARG B 1 175 ? -18.609 8.594 5.984 1 92.19 175 ARG B C 1
ATOM 3040 O O . ARG B 1 175 ? -19.516 9.398 5.742 1 92.19 175 ARG B O 1
ATOM 3047 N N . ALA B 1 176 ? -17.828 8.773 6.973 1 91.06 176 ALA B N 1
ATOM 3048 C CA . ALA B 1 176 ? -18.078 9.781 8.008 1 91.06 176 ALA B CA 1
ATOM 3049 C C . ALA B 1 176 ? -17.797 11.188 7.477 1 91.06 176 ALA B C 1
ATOM 3051 O O . ALA B 1 176 ? -18.328 12.172 8.008 1 91.06 176 ALA B O 1
ATOM 3052 N N . SER B 1 177 ? -16.984 11.32 6.461 1 93.81 177 SER B N 1
ATOM 3053 C CA . SER B 1 177 ? -16.594 12.633 5.949 1 93.81 177 SER B CA 1
ATOM 3054 C C . SER B 1 177 ? -17.641 13.203 5.012 1 93.81 177 SER B C 1
ATOM 3056 O O . SER B 1 177 ? -17.672 14.406 4.758 1 93.81 177 SER B O 1
ATOM 3058 N N . GLY B 1 178 ? -18.453 12.281 4.418 1 95.06 178 GLY B N 1
ATOM 3059 C CA . GLY B 1 178 ? -19.438 12.703 3.43 1 95.06 178 GLY B CA 1
ATOM 3060 C C . GLY B 1 178 ? -18.844 12.898 2.047 1 95.06 178 GLY B C 1
ATOM 3061 O O . GLY B 1 178 ? -19.578 13.102 1.075 1 95.06 178 GLY B O 1
ATOM 3062 N N . LEU B 1 179 ? -17.562 12.797 1.858 1 97.94 179 LEU B N 1
ATOM 3063 C CA . LEU B 1 179 ? -16.906 13.07 0.585 1 97.94 179 LEU B CA 1
ATOM 3064 C C . LEU B 1 179 ? -17.312 12.031 -0.464 1 97.94 179 LEU B C 1
ATOM 3066 O O . LEU B 1 179 ? -17.406 12.352 -1.65 1 97.94 179 LEU B O 1
ATOM 3070 N N . LEU B 1 180 ? -17.531 10.812 -0.012 1 97.69 180 LEU B N 1
ATOM 3071 C CA . LEU B 1 180 ? -17.891 9.758 -0.954 1 97.69 180 LEU B CA 1
ATOM 3072 C C . LEU B 1 180 ? -19.203 10.086 -1.665 1 97.69 180 LEU B C 1
ATOM 3074 O O . LEU B 1 180 ? -19.375 9.766 -2.844 1 97.69 180 LEU B O 1
ATOM 3078 N N . ALA B 1 181 ? -20.109 10.75 -0.995 1 97.31 181 ALA B N 1
ATOM 3079 C CA . ALA B 1 181 ? -21.422 11.086 -1.531 1 97.31 181 ALA B CA 1
ATOM 3080 C C . ALA B 1 181 ? -21.312 12.055 -2.703 1 97.31 181 ALA B C 1
ATOM 3082 O O . ALA B 1 181 ? -22.234 12.172 -3.516 1 97.31 181 ALA B O 1
ATOM 3083 N N . GLU B 1 182 ? -20.219 12.805 -2.795 1 98.06 182 GLU B N 1
ATOM 3084 C CA . GLU B 1 182 ? -19.969 13.727 -3.904 1 98.06 182 GLU B CA 1
ATOM 3085 C C . GLU B 1 182 ? -19.719 12.969 -5.203 1 98.06 182 GLU B C 1
ATOM 3087 O O . GLU B 1 182 ? -19.734 13.562 -6.285 1 98.06 182 GLU B O 1
ATOM 3092 N N . PHE B 1 183 ? -19.484 11.641 -5.117 1 98.5 183 PHE B N 1
ATOM 3093 C CA . PHE B 1 183 ? -19.203 10.781 -6.262 1 98.5 183 PHE B CA 1
ATOM 3094 C C . PHE B 1 183 ? -20.188 9.617 -6.316 1 98.5 183 PHE B C 1
ATOM 3096 O O . PHE B 1 183 ? -19.875 8.508 -5.887 1 98.5 183 PHE B O 1
ATOM 3103 N N . PRO B 1 184 ? -21.328 9.781 -6.945 1 97.88 184 PRO B N 1
ATOM 3104 C CA . PRO B 1 184 ? -22.406 8.789 -6.902 1 97.88 184 PRO B CA 1
ATOM 3105 C C . PRO B 1 184 ? -21.984 7.43 -7.445 1 97.88 184 PRO B C 1
ATOM 3107 O O . PRO B 1 184 ? -22.406 6.395 -6.926 1 97.88 184 PRO B O 1
ATOM 3110 N N . SER B 1 185 ? -21.219 7.43 -8.508 1 98.38 185 SER B N 1
ATOM 3111 C CA . SER B 1 185 ? -20.781 6.148 -9.062 1 98.38 185 SER B CA 1
ATOM 3112 C C . SER B 1 185 ? -19.953 5.363 -8.055 1 98.38 185 SER B C 1
ATOM 3114 O O . SER B 1 185 ? -20.094 4.141 -7.953 1 98.38 185 SER B O 1
ATOM 3116 N N . LEU B 1 186 ? -19.078 6.07 -7.289 1 98.81 186 LEU B N 1
ATOM 3117 C CA . LEU B 1 186 ? -18.266 5.402 -6.281 1 98.81 186 LEU B CA 1
ATOM 3118 C C . LEU B 1 186 ? -19.109 4.992 -5.078 1 98.81 186 LEU B C 1
ATOM 3120 O O . LEU B 1 186 ? -18.875 3.938 -4.484 1 98.81 186 LEU B O 1
ATOM 3124 N N . ALA B 1 187 ? -20.031 5.883 -4.699 1 98.44 187 ALA B N 1
ATOM 3125 C CA . ALA B 1 187 ? -20.953 5.516 -3.625 1 98.44 187 ALA B CA 1
ATOM 3126 C C . ALA B 1 187 ? -21.703 4.234 -3.965 1 98.44 187 ALA B C 1
ATOM 3128 O O . ALA B 1 187 ? -21.812 3.332 -3.131 1 98.44 187 ALA B O 1
ATOM 3129 N N . ALA B 1 188 ? -22.172 4.148 -5.191 1 98.62 188 ALA B N 1
ATOM 3130 C CA . ALA B 1 188 ? -22.875 2.957 -5.648 1 98.62 188 ALA B CA 1
ATOM 3131 C C . ALA B 1 188 ? -21.953 1.743 -5.672 1 98.62 188 ALA B C 1
ATOM 3133 O O . ALA B 1 188 ? -22.359 0.632 -5.332 1 98.62 188 ALA B O 1
ATOM 3134 N N . TYR B 1 189 ? -20.766 1.958 -6.098 1 98.88 189 TYR B N 1
ATOM 3135 C CA . TYR B 1 189 ? -19.719 0.929 -6.117 1 98.88 189 TYR B CA 1
ATOM 3136 C C . TYR B 1 189 ? -19.5 0.356 -4.723 1 98.88 189 TYR B C 1
ATOM 3138 O O . TYR B 1 189 ? -19.469 -0.864 -4.547 1 98.88 189 TYR B O 1
ATOM 3146 N N . VAL B 1 190 ? -19.406 1.224 -3.717 1 98.81 190 VAL B N 1
ATOM 3147 C CA . VAL B 1 190 ? -19.203 0.807 -2.334 1 98.81 190 VAL B CA 1
ATOM 3148 C C . VAL B 1 190 ? -20.438 0.063 -1.831 1 98.81 190 VAL B C 1
ATOM 3150 O O . VAL B 1 190 ? -20.328 -0.97 -1.168 1 98.81 190 VAL B O 1
ATOM 3153 N N . GLU B 1 191 ? -21.594 0.539 -2.172 1 98.56 191 GLU B N 1
ATOM 3154 C CA . GLU B 1 191 ? -22.844 -0.111 -1.775 1 98.56 191 GLU B CA 1
ATOM 3155 C C . GLU B 1 191 ? -22.922 -1.524 -2.344 1 98.56 191 GLU B C 1
ATOM 3157 O O . GLU B 1 191 ? -23.391 -2.443 -1.666 1 98.56 191 GLU B O 1
ATOM 3162 N N . ARG B 1 192 ? -22.531 -1.694 -3.555 1 98.75 192 ARG B N 1
ATOM 3163 C CA . ARG B 1 192 ? -22.516 -3.023 -4.16 1 98.75 192 ARG B CA 1
ATOM 3164 C C . ARG B 1 192 ? -21.578 -3.957 -3.393 1 98.75 192 ARG B C 1
ATOM 3166 O O . ARG B 1 192 ? -21.906 -5.129 -3.186 1 98.75 192 ARG B O 1
ATOM 3173 N N . GLY B 1 193 ? -20.438 -3.43 -2.994 1 98.75 193 GLY B N 1
ATOM 3174 C CA . GLY B 1 193 ? -19.531 -4.223 -2.184 1 98.75 193 GLY B CA 1
ATOM 3175 C C . GLY B 1 193 ? -20.109 -4.629 -0.847 1 98.75 193 GLY B C 1
ATOM 3176 O O . GLY B 1 193 ? -20.031 -5.793 -0.453 1 98.75 193 GLY B O 1
ATOM 3177 N N . GLU B 1 194 ? -20.766 -3.688 -0.222 1 98.5 194 GLU B N 1
ATOM 3178 C CA . GLU B 1 194 ? -21.359 -3.934 1.092 1 98.5 194 GLU B CA 1
ATOM 3179 C C . GLU B 1 194 ? -22.531 -4.906 0.997 1 98.5 194 GLU B C 1
ATOM 3181 O O . GLU B 1 194 ? -22.875 -5.555 1.983 1 98.5 194 GLU B O 1
ATOM 3186 N N . ALA B 1 195 ? -23.125 -4.973 -0.136 1 98.75 195 ALA B N 1
ATOM 3187 C CA . ALA B 1 195 ? -24.312 -5.82 -0.329 1 98.75 195 ALA B CA 1
ATOM 3188 C C . ALA B 1 195 ? -23.906 -7.281 -0.517 1 98.75 195 ALA B C 1
ATOM 3190 O O . ALA B 1 195 ? -24.75 -8.172 -0.46 1 98.75 195 ALA B O 1
ATOM 3191 N N . ARG B 1 196 ? -22.703 -7.551 -0.8 1 98.81 196 ARG B N 1
ATOM 3192 C CA . ARG B 1 196 ? -22.266 -8.938 -0.953 1 98.81 196 ARG B CA 1
ATOM 3193 C C . ARG B 1 196 ? -22.469 -9.719 0.344 1 98.81 196 ARG B C 1
ATOM 3195 O O . ARG B 1 196 ? -22.109 -9.234 1.422 1 98.81 196 ARG B O 1
ATOM 3202 N N . PRO B 1 197 ? -22.938 -10.906 0.288 1 98.81 197 PRO B N 1
ATOM 3203 C CA . PRO B 1 197 ? -23.203 -11.695 1.492 1 98.81 197 PRO B CA 1
ATOM 3204 C C . PRO B 1 197 ? -21.953 -11.914 2.346 1 98.81 197 PRO B C 1
ATOM 3206 O O . PRO B 1 197 ? -22.031 -11.867 3.576 1 98.81 197 PRO B O 1
ATOM 3209 N N . ALA B 1 198 ? -20.875 -12.164 1.712 1 98.81 198 ALA B N 1
ATOM 3210 C CA . ALA B 1 198 ? -19.625 -12.391 2.434 1 98.81 198 ALA B CA 1
ATOM 3211 C C . ALA B 1 198 ? -19.234 -11.164 3.252 1 98.81 198 ALA B C 1
ATOM 3213 O O . ALA B 1 198 ? -18.781 -11.289 4.395 1 98.81 198 ALA B O 1
ATOM 3214 N N . TYR B 1 199 ? -19.406 -9.953 2.693 1 98.88 199 TYR B N 1
ATOM 3215 C CA . TYR B 1 199 ? -19.125 -8.734 3.449 1 98.88 199 TYR B CA 1
ATOM 3216 C C . TYR B 1 199 ? -20.047 -8.617 4.656 1 98.88 199 TYR B C 1
ATOM 3218 O O . TYR B 1 199 ? -19.609 -8.281 5.754 1 98.88 199 TYR B O 1
ATOM 3226 N N . GLN B 1 200 ? -21.266 -8.859 4.41 1 98.75 200 GLN B N 1
ATOM 3227 C CA . GLN B 1 200 ? -22.25 -8.742 5.477 1 98.75 200 GLN B CA 1
ATOM 3228 C C . GLN B 1 200 ? -21.922 -9.68 6.637 1 98.75 200 GLN B C 1
ATOM 3230 O O . GLN B 1 200 ? -22.031 -9.297 7.805 1 98.75 200 GLN B O 1
ATOM 3235 N N . ARG B 1 201 ? -21.5 -10.883 6.316 1 98.62 201 ARG B N 1
ATOM 3236 C CA . ARG B 1 201 ? -21.109 -11.82 7.359 1 98.62 201 ARG B CA 1
ATOM 3237 C C . ARG B 1 201 ? -19.859 -11.328 8.102 1 98.62 201 ARG B C 1
ATOM 3239 O O . ARG B 1 201 ? -19.797 -11.406 9.336 1 98.62 201 ARG B O 1
ATOM 3246 N N . ALA B 1 202 ? -18.906 -10.812 7.34 1 98.56 202 ALA B N 1
ATOM 3247 C CA . ALA B 1 202 ? -17.672 -10.281 7.938 1 98.56 202 ALA B CA 1
ATOM 3248 C C . ALA B 1 202 ? -17.984 -9.117 8.883 1 98.56 202 ALA B C 1
ATOM 3250 O O . ALA B 1 202 ? -17.469 -9.07 10 1 98.56 202 ALA B O 1
ATOM 3251 N N . PHE B 1 203 ? -18.844 -8.219 8.406 1 98.12 203 PHE B N 1
ATOM 3252 C CA . PHE B 1 203 ? -19.219 -7.059 9.203 1 98.12 203 PHE B CA 1
ATOM 3253 C C . PHE B 1 203 ? -19.969 -7.48 10.461 1 98.12 203 PHE B C 1
ATOM 3255 O O . PHE B 1 203 ? -19.688 -6.969 11.555 1 98.12 203 PHE B O 1
ATOM 3262 N N . ALA B 1 204 ? -20.844 -8.406 10.32 1 97.62 204 ALA B N 1
ATOM 3263 C CA . ALA B 1 204 ? -21.609 -8.891 11.469 1 97.62 204 ALA B CA 1
ATOM 3264 C C . ALA B 1 204 ? -20.703 -9.508 12.523 1 97.62 204 ALA B C 1
ATOM 3266 O O . ALA B 1 204 ? -20.891 -9.305 13.719 1 97.62 204 ALA B O 1
ATOM 3267 N N . ALA B 1 205 ? -19.766 -10.25 12.062 1 96.56 205 ALA B N 1
ATOM 3268 C CA . ALA B 1 205 ? -18.844 -10.906 12.984 1 96.56 205 ALA B CA 1
ATOM 3269 C C . ALA B 1 205 ? -18.016 -9.883 13.758 1 96.56 205 ALA B C 1
ATOM 3271 O O . ALA B 1 205 ? -17.812 -10.031 14.969 1 96.56 205 ALA B O 1
ATOM 3272 N N . GLN B 1 206 ? -17.531 -8.891 13.062 1 95.31 206 GLN B N 1
ATOM 3273 C CA . GLN B 1 206 ? -16.75 -7.848 13.727 1 95.31 206 GLN B CA 1
ATOM 3274 C C . GLN B 1 206 ? -17.609 -7.027 14.672 1 95.31 206 GLN B C 1
ATOM 3276 O O . GLN B 1 206 ? -17.172 -6.672 15.773 1 95.31 206 GLN B O 1
ATOM 3281 N N . ALA B 1 207 ? -18.859 -6.73 14.227 1 94.94 207 ALA B N 1
ATOM 3282 C CA . ALA B 1 207 ? -19.797 -5.961 15.031 1 94.94 207 ALA B CA 1
ATOM 3283 C C . ALA B 1 207 ? -20.125 -6.691 16.328 1 94.94 207 ALA B C 1
ATOM 3285 O O . ALA B 1 207 ? -20.297 -6.066 17.375 1 94.94 207 ALA B O 1
ATOM 3286 N N . ALA B 1 208 ? -20.156 -7.977 16.266 1 94.38 208 ALA B N 1
ATOM 3287 C CA . ALA B 1 208 ? -20.5 -8.797 17.438 1 94.38 208 ALA B CA 1
ATOM 3288 C C . ALA B 1 208 ? -19.453 -8.664 18.531 1 94.38 208 ALA B C 1
ATOM 3290 O O . ALA B 1 208 ? -19.781 -8.75 19.719 1 94.38 208 ALA B O 1
ATOM 3291 N N . ILE B 1 209 ? -18.234 -8.383 18.188 1 91.81 209 ILE B N 1
ATOM 3292 C CA . ILE B 1 209 ? -17.141 -8.234 19.125 1 91.81 209 ILE B CA 1
ATOM 3293 C C . ILE B 1 209 ? -17.219 -6.852 19.781 1 91.81 209 ILE B C 1
ATOM 3295 O O . ILE B 1 209 ? -16.891 -6.695 20.953 1 91.81 209 ILE B O 1
ATOM 3299 N N . ASN B 1 210 ? -17.688 -5.91 19.078 1 88.12 210 ASN B N 1
ATOM 3300 C CA . ASN B 1 210 ? -17.609 -4.523 19.531 1 88.12 210 ASN B CA 1
ATOM 3301 C C . ASN B 1 210 ? -18.906 -4.07 20.188 1 88.12 210 ASN B C 1
ATOM 3303 O O . ASN B 1 210 ? -18.969 -2.998 20.797 1 88.12 210 ASN B O 1
ATOM 3307 N N . THR B 1 211 ? -19.922 -4.785 20 1 79.94 211 THR B N 1
ATOM 3308 C CA . THR B 1 211 ? -21.203 -4.43 20.609 1 79.94 211 THR B CA 1
ATOM 3309 C C . THR B 1 211 ? -21.422 -5.223 21.891 1 79.94 211 THR B C 1
ATOM 3311 O O . THR B 1 211 ? -22.484 -5.145 22.5 1 79.94 211 THR B O 1
ATOM 3314 N N . ARG B 1 212 ? -20.406 -5.883 22.328 1 63.81 212 ARG B N 1
ATOM 3315 C CA . ARG B 1 212 ? -20.531 -6.551 23.609 1 63.81 212 ARG B CA 1
ATOM 3316 C C . ARG B 1 212 ? -20.266 -5.582 24.766 1 63.81 212 ARG B C 1
ATOM 3318 O O . ARG B 1 212 ? -19.531 -4.605 24.609 1 63.81 212 ARG B O 1
#

pLDDT: mean 96.9, std 3.74, range [63.81, 98.94]

Foldseek 3Di:
DAKEKEDALADPVLLLQLALVLLLLLLCLQQVGDHHYDHDYQVRLPDPVNCVLPVVSGDIWIDDPPDIDGDSLVSSVVSPVVGPGAADPPVVSRVVLNVLSCCLVPPQQPLLVVLVCLVPPVCPPPCSVVCNVVSLVSNLVSLVVQLVQCPQPLANRPDHHSSLSSNLSSVSSCVVVCSQVVRVSSVNSNVVNCPDPSSVVSSVVSSVSSVD/DAKEKEDALADPVLLLQLALVLLLLLLCLQQVGDHHYDHDYQVRLPDPVNCVLPVVSGDIWIDDPPDIDGDSLVSSVVSPVVGPGAADPPVVSRVVLNVLSCCLVPPQQPLLVVLVCLVPPVCPPPCSVVCNVVSLVSNLVSLVVQLVQCPQPLANRPDHHSSLSSNLSSVSSCVVVCSQVVRVSSVNSNVVNCPDPSSVVSSVVSSVSSVD

Nearest PDB structures (foldseek):
  2ycd-assembly1_A-2  TM=9.896E-01  e=6.948E-24  Agrobacterium tumefaciens
  3lq7-assembly1_A  TM=9.796E-01  e=2.432E-22  Agrobacterium fabrum str. C58
  3lq7-assembly2_C-2  TM=9.748E-01  e=1.455E-20  Agrobacterium fabrum str. C58
  3lq7-assembly1_B  TM=9.802E-01  e=2.045E-20  Agrobacterium fabrum str. C58
  2x64-assembly2_A  TM=8.325E-01  e=4.091E-10  Xylella fastidiosa 9a5c

Organism: NCBI:txid927083

Sequence (424 aa):
MTITITAFERSPDGGKGLARDTRVRWALEEVQLPYEVRLVSFAAMKEAAHLARHPFGQIPTYEHGDLTLFESGSIVLHIAEHHAGLLPAEPHARARAITWMFAALSTVEPPIVELVTARLFESDRPWSEERLPVVQERVRGRLRQLAARLGDDPWLDGAFSAGDLMMVSVLLRLRASGLLAEFPSLAAYVERGEARPAYQRAFAAQAAINTRMTITITAFERSPDGGKGLARDTRVRWALEEVQLPYEVRLVSFAAMKEAAHLARHPFGQIPTYEHGDLTLFESGSIVLHIAEHHAGLLPAEPHARARAITWMFAALSTVEPPIVELVTARLFESDRPWSEERLPVVQERVRGRLRQLAARLGDDPWLDGAFSAGDLMMVSVLLRLRASGLLAEFPSLAAYVERGEARPAYQRAFAAQAAINTR